Protein AF-A0A970HVJ9-F1 (afdb_monomer_lite)

pLDDT: mean 89.85, std 12.73, range [32.0, 98.81]

Radius of gyration: 28.17 Å; chains: 1; bounding box: 89×66×80 Å

Foldseek 3Di:
DDDDDPPPDLVVLLVVVVQLQDDPVSLVPDAADEFEEEEADPDPQQAFQQDPPDRDGLVVVLQVVLCVRRVRYGYDYYYDHLVVQVVQLVVLHHGQKYWDFAQSVLQCLLVPQFDFCVSVCVSVVDDCVVVVFFQPQLQCLQDAPRGRFWFALFWKKKWKKFFPVLCVVLVHDDADADPVPGQFALVNLLVQLLSSFDDPPPPPATQAASEEDDQQALLGQVQLLVLLVDDAAPDSQLLAGPCLDPSNLVSLVSLQCSCPVSVRYDAPPDDHDVLVNRYRMYIDMQLCVSCQAAADPVRAGSRNGAMETHGAHRYPVRAGEIATTNITMGGRPSDPCNSVSVSSRCSSLDDVVQVSCLQRRSGHHSGLVCRVVSQVNRCVSRVVPYRYSPCSVSCNSVRHHYRDAGNNSVLVRLLVSVLSCCCRNVVHNNNVSVVVSSVLSSQLSVCVVPPWDWDWDAAPNDIKTKTWAQFSHDWDWDDDPQKIKTKWAFQALFFQFGGWIWIWDKDFAWKKKKWKWQFAFPQDQAWKKFKKKWQDDHRQTWIWTWIQGQQQAIWIWTDQHRRRGIDTQFGDRPDHGRQIKMWMWTDDQQWIWTWIDSVVPDIDTGDIDGHHHPRIIIITMITYSSRRSDITMIMMGDIDMGDD

Sequence (644 aa):
MRRHRRVFAFSLVVAAVLLLCGPVSAQSDLEPITLEVVLAGGRDPNINVIQDYGDISWTKILAEEFQKQYPHINVEFRTGSMDQIIVMIASGMGPDIINGYGHKFHSVGRQGGFLDLNPFFEAEGVDFMAEQTYWPRQWEAFQYEGRQYAMPQYLGTVALGYNVDMFDEAGLPYPEPRLSSNTMDWEEFEALAKRLTRDVNGDGMPDIWGFSKSMTRTDRIHYWLAAAGSDFFGNEAKTVSTLNNPAAIAGLEYLQRLRWESQVIAPPGVPSGFLEGQAAIAEIGSWGLVNYLGLKSDGSPKVTFEWNLFPMPVGPAGVRATLATNDGYAINRNTKHPEEAYLLLRFLTGREANEIKAKYLGLQPAHRDAVPEYIGLMQEVNRDVYDLDLFVYAEAGAYAHPEVIYADPILGESILKELYIKVLDENQPVAPTLEDAIARLNRGLAAVDRGPVVRSVQWLGAEWTAREFDTVMPGEVRVEGDKLVLVAAGTDIESYKDSFGYVYQKVSGDFTATVRLHSAPPTHNWSKSGLMIRADETELAANVAVLGTHNRGLVVQQRLAAGSATEQPARISSWQNGDPVYMRIIRRGNEVTAQISEDGKAWQTLARIILELPETVLIGLASTSHAAGTLGEAVFSDWELVAE

Structure (mmCIF, N/CA/C/O backbone):
data_AF-A0A970HVJ9-F1
#
_entry.id   AF-A0A970HVJ9-F1
#
loop_
_atom_site.group_PDB
_atom_site.id
_atom_site.type_symbol
_atom_site.label_atom_id
_atom_site.label_alt_id
_atom_site.label_comp_id
_atom_site.label_asym_id
_atom_site.label_entity_id
_atom_site.label_seq_id
_atom_site.pdbx_PDB_ins_code
_atom_site.Cartn_x
_atom_site.Cartn_y
_atom_site.Cartn_z
_atom_site.occupancy
_atom_site.B_iso_or_equiv
_atom_site.auth_seq_id
_atom_site.auth_comp_id
_atom_site.auth_asym_id
_atom_site.auth_atom_id
_atom_site.pdbx_PDB_model_num
ATOM 1 N N . MET A 1 1 ? -56.162 16.442 -3.967 1.00 36.69 1 MET A N 1
ATOM 2 C CA . MET A 1 1 ? -55.370 15.971 -2.807 1.00 36.69 1 MET A CA 1
ATOM 3 C C . MET A 1 1 ? -53.909 15.881 -3.227 1.00 36.69 1 MET A C 1
ATOM 5 O O . MET A 1 1 ? -53.638 15.508 -4.359 1.00 36.69 1 MET A O 1
ATOM 9 N N . ARG A 1 2 ? -53.013 16.411 -2.390 1.00 32.19 2 ARG A N 1
ATOM 10 C CA . ARG A 1 2 ? -51.714 17.007 -2.750 1.00 32.19 2 ARG A CA 1
ATOM 11 C C . ARG A 1 2 ? -50.639 15.988 -3.171 1.00 32.19 2 ARG A C 1
ATOM 13 O O . ARG A 1 2 ? -50.251 15.144 -2.376 1.00 32.19 2 ARG A O 1
ATOM 20 N N . ARG A 1 3 ? -50.084 16.176 -4.378 1.00 34.75 3 ARG A N 1
ATOM 21 C CA . ARG A 1 3 ? -48.706 15.801 -4.747 1.00 34.75 3 ARG A CA 1
ATOM 22 C C . ARG A 1 3 ? -47.757 16.815 -4.097 1.00 34.75 3 ARG A C 1
ATOM 24 O O . ARG A 1 3 ? -47.798 17.986 -4.471 1.00 34.75 3 ARG A O 1
ATOM 31 N N . HIS A 1 4 ? -46.915 16.394 -3.157 1.00 32.00 4 HIS A N 1
ATOM 32 C CA . HIS A 1 4 ? -45.798 17.217 -2.689 1.00 32.00 4 HIS A CA 1
ATOM 33 C C . HIS A 1 4 ? -44.533 16.883 -3.487 1.00 32.00 4 HIS A C 1
ATOM 35 O O . HIS A 1 4 ? -44.024 15.768 -3.452 1.00 32.00 4 HIS A O 1
ATOM 41 N N . ARG A 1 5 ? -44.079 17.890 -4.239 1.00 34.06 5 ARG A N 1
ATOM 42 C CA . ARG A 1 5 ? -42.801 17.981 -4.948 1.00 34.06 5 ARG A CA 1
ATOM 43 C C . ARG A 1 5 ? -41.635 17.899 -3.953 1.00 34.06 5 ARG A C 1
ATOM 45 O O . ARG A 1 5 ? -41.541 18.752 -3.076 1.00 34.06 5 ARG A O 1
ATOM 52 N N . ARG A 1 6 ? -40.718 16.948 -4.146 1.00 32.53 6 ARG A N 1
ATOM 53 C CA . ARG A 1 6 ? -39.315 17.063 -3.714 1.00 32.53 6 ARG A CA 1
ATOM 54 C C . ARG A 1 6 ? -38.544 17.720 -4.865 1.00 32.53 6 ARG A C 1
ATOM 56 O O . ARG A 1 6 ? -38.205 17.038 -5.819 1.00 32.53 6 ARG A O 1
ATOM 63 N N . VAL A 1 7 ? -38.390 19.047 -4.836 1.00 33.91 7 VAL A N 1
ATOM 64 C CA . VAL A 1 7 ? -37.606 19.825 -5.833 1.00 33.91 7 VAL A CA 1
ATOM 65 C C . VAL A 1 7 ? -36.647 20.829 -5.160 1.00 33.91 7 VAL A C 1
ATOM 67 O O . VAL A 1 7 ? -35.863 21.484 -5.826 1.00 33.91 7 VAL A O 1
ATOM 70 N N . PHE A 1 8 ? -36.615 20.934 -3.832 1.00 32.50 8 PHE A N 1
ATOM 71 C CA . PHE A 1 8 ? -35.757 21.906 -3.144 1.00 32.50 8 PHE A CA 1
ATOM 72 C C . PHE A 1 8 ? -34.504 21.234 -2.566 1.00 32.50 8 PHE A C 1
ATOM 74 O O . PHE A 1 8 ? -34.511 20.838 -1.409 1.00 32.50 8 PHE A O 1
ATOM 81 N N . ALA A 1 9 ? -33.476 21.061 -3.403 1.00 35.03 9 ALA A N 1
ATOM 82 C CA . ALA A 1 9 ? -32.060 20.924 -3.006 1.00 35.03 9 ALA A CA 1
ATOM 83 C C . ALA A 1 9 ? -31.130 21.007 -4.237 1.00 35.03 9 ALA A C 1
ATOM 85 O O . ALA A 1 9 ? -30.096 21.655 -4.185 1.00 35.03 9 ALA A O 1
ATOM 86 N N . PHE A 1 10 ? -31.541 20.440 -5.379 1.00 36.91 10 PHE A N 1
ATOM 87 C CA . PHE A 1 10 ? -30.692 20.329 -6.577 1.00 36.91 10 PHE A CA 1
ATOM 88 C C . PHE A 1 10 ? -30.514 21.630 -7.384 1.00 36.91 10 PHE A C 1
ATOM 90 O O . PHE A 1 10 ? -29.512 21.794 -8.067 1.00 36.91 10 PHE A O 1
ATOM 97 N N . SER A 1 11 ? -31.448 22.586 -7.306 1.00 33.97 11 SER A N 1
ATOM 98 C CA . SER A 1 11 ? -31.341 23.852 -8.058 1.00 33.97 11 SER A CA 1
ATOM 99 C C . SER A 1 11 ? -30.346 24.862 -7.464 1.00 33.97 11 SER A C 1
ATOM 101 O O . SER A 1 11 ? -30.037 25.842 -8.132 1.00 33.97 11 SER A O 1
ATOM 103 N N . LEU A 1 12 ? -29.864 24.648 -6.233 1.00 40.19 12 LEU A N 1
ATOM 104 C CA . LEU A 1 12 ? -28.903 25.542 -5.568 1.00 40.19 12 LEU A CA 1
ATOM 105 C C . LEU A 1 12 ? -27.454 25.264 -5.999 1.00 40.19 12 LEU A C 1
ATOM 107 O O . LEU A 1 12 ? -26.739 26.217 -6.283 1.00 40.19 12 LEU A O 1
ATOM 111 N N . VAL A 1 13 ? -27.075 23.991 -6.165 1.00 45.88 13 VAL A N 1
ATOM 112 C CA . VAL A 1 13 ? -25.715 23.584 -6.581 1.00 45.88 13 VAL A CA 1
ATOM 113 C C . VAL A 1 13 ? -25.371 24.126 -7.976 1.00 45.88 13 VAL A C 1
ATOM 115 O O . VAL A 1 13 ? -24.318 24.719 -8.180 1.00 45.88 13 VAL A O 1
ATOM 118 N N . VAL A 1 14 ? -26.300 24.022 -8.935 1.00 45.50 14 VAL A N 1
ATOM 119 C CA . VAL A 1 14 ? -26.095 24.533 -10.307 1.00 45.50 14 VAL A CA 1
ATOM 120 C C . VAL A 1 14 ? -25.988 26.065 -10.338 1.00 45.50 14 VAL A C 1
ATOM 122 O O . VAL A 1 14 ? -25.218 26.615 -11.119 1.00 45.50 14 VAL A O 1
ATOM 125 N N . ALA A 1 15 ? -26.736 26.776 -9.487 1.00 44.22 15 ALA A N 1
ATOM 126 C CA . ALA A 1 15 ? -26.702 28.239 -9.447 1.00 44.22 15 ALA A CA 1
ATOM 127 C C . ALA A 1 15 ? -25.418 28.789 -8.798 1.00 44.22 15 ALA A C 1
ATOM 129 O O . ALA A 1 15 ? -24.936 29.834 -9.228 1.00 44.22 15 ALA A O 1
ATOM 130 N N . ALA A 1 16 ? -24.859 28.092 -7.804 1.00 49.81 16 ALA A N 1
ATOM 131 C CA . ALA A 1 16 ? -23.635 28.500 -7.120 1.00 49.81 16 ALA A CA 1
ATOM 132 C C . ALA A 1 16 ? -22.373 28.240 -7.963 1.00 49.81 16 ALA A C 1
ATOM 134 O O . ALA A 1 16 ? -21.560 29.149 -8.123 1.00 49.81 16 ALA A O 1
ATOM 135 N N . VAL A 1 17 ? -22.275 27.085 -8.639 1.00 49.06 17 VAL A N 1
ATOM 136 C CA . VAL A 1 17 ? -21.176 26.810 -9.590 1.00 49.06 17 VAL A CA 1
ATOM 137 C C . VAL A 1 17 ? -21.185 27.812 -10.756 1.00 49.06 17 VAL A C 1
ATOM 139 O O . VAL A 1 17 ? -20.140 28.331 -11.138 1.00 49.06 17 VAL A O 1
ATOM 142 N N . LEU A 1 18 ? -22.363 28.184 -11.274 1.00 48.41 18 LEU A N 1
ATOM 143 C CA . LEU A 1 18 ? -22.475 29.201 -12.331 1.00 48.41 18 LEU A CA 1
ATOM 144 C C . LEU A 1 18 ? -22.122 30.626 -11.859 1.00 48.41 18 LEU A C 1
ATOM 146 O O . LEU A 1 18 ? -21.634 31.418 -12.665 1.00 48.41 18 LEU A O 1
ATOM 150 N N . LEU A 1 19 ? -22.346 30.965 -10.582 1.00 49.59 19 LEU A N 1
ATOM 151 C CA . LEU A 1 19 ? -21.908 32.239 -9.986 1.00 49.59 19 LEU A CA 1
ATOM 152 C C . LEU A 1 19 ? -20.383 32.276 -9.798 1.00 49.59 19 LEU A C 1
ATOM 154 O O . LEU A 1 19 ? -19.760 33.299 -10.086 1.00 49.59 19 LEU A O 1
ATOM 158 N N . LEU A 1 20 ? -19.785 31.153 -9.393 1.00 52.38 20 LEU A N 1
ATOM 159 C CA . LEU A 1 20 ? -18.337 30.984 -9.223 1.00 52.38 20 LEU A CA 1
ATOM 160 C C . LEU A 1 20 ? -17.569 30.899 -10.551 1.00 52.38 20 LEU A C 1
ATOM 162 O O . LEU A 1 20 ? -16.363 31.095 -10.554 1.00 52.38 20 LEU A O 1
ATOM 166 N N . CYS A 1 21 ? -18.244 30.667 -11.681 1.00 56.09 21 CYS A N 1
ATOM 167 C CA . CYS A 1 21 ? -17.663 30.760 -13.028 1.00 56.09 21 CYS A CA 1
ATOM 168 C C . CYS A 1 21 ? -17.939 32.112 -13.727 1.00 56.09 21 CYS A C 1
ATOM 170 O O . CYS A 1 21 ? -17.696 32.251 -14.928 1.00 56.09 21 CYS A O 1
ATOM 172 N N . GLY A 1 22 ? -18.465 33.115 -13.009 1.00 57.12 22 GLY A N 1
ATOM 173 C CA . GLY A 1 22 ? -18.697 34.464 -13.539 1.00 57.12 22 GLY A CA 1
ATOM 174 C C . GLY A 1 22 ? -17.398 35.206 -13.907 1.00 57.12 22 GLY A C 1
ATOM 175 O O . GLY A 1 22 ? -16.313 34.767 -13.531 1.00 57.12 22 GLY A O 1
ATOM 176 N N . PRO A 1 23 ? -17.465 36.342 -14.632 1.00 57.97 23 PRO A N 1
ATOM 177 C CA . PRO A 1 23 ? -16.275 37.119 -14.990 1.00 57.97 23 PRO A CA 1
ATOM 178 C C . PRO A 1 23 ? -15.461 37.492 -13.742 1.00 57.97 23 PRO A C 1
ATOM 180 O O . PRO A 1 23 ? -16.040 37.857 -12.723 1.00 57.97 23 PRO A O 1
ATOM 183 N N . VAL A 1 24 ? -14.127 37.449 -13.841 1.00 55.03 24 VAL A N 1
ATOM 184 C CA . VAL A 1 24 ? -13.163 37.659 -12.734 1.00 55.03 24 VAL A CA 1
ATOM 185 C C . VAL A 1 24 ? -13.488 38.885 -11.863 1.00 55.03 24 VAL A C 1
ATOM 187 O O . VAL A 1 24 ? -13.332 38.840 -10.647 1.00 55.03 24 VAL A O 1
ATOM 190 N N . SER A 1 25 ? -14.018 39.960 -12.459 1.00 54.06 25 SER A N 1
ATOM 191 C CA . SER A 1 25 ? -14.421 41.182 -11.747 1.00 54.06 25 SER A CA 1
ATOM 192 C C . SER A 1 25 ? -15.620 41.023 -10.804 1.00 54.06 25 SER A C 1
ATOM 194 O O . SER A 1 25 ? -15.815 41.870 -9.947 1.00 54.06 25 SER A O 1
ATOM 196 N N . ALA A 1 26 ? -16.465 40.006 -10.993 1.00 56.03 26 ALA A N 1
ATOM 197 C CA . ALA A 1 26 ? -17.601 39.700 -10.119 1.00 56.03 26 ALA A CA 1
ATOM 198 C C . ALA A 1 26 ? -17.217 38.725 -8.992 1.00 56.03 26 ALA A C 1
ATOM 200 O O . ALA A 1 26 ? -17.873 38.696 -7.957 1.00 56.03 26 ALA A O 1
ATOM 201 N N . GLN A 1 27 ? -16.148 37.944 -9.179 1.00 54.34 27 GLN A N 1
ATOM 202 C CA . GLN A 1 27 ? -15.630 37.025 -8.164 1.00 54.34 27 GLN A CA 1
ATOM 203 C C . GLN A 1 27 ? -14.741 37.722 -7.125 1.00 54.34 27 GLN A C 1
ATOM 205 O O . GLN A 1 27 ? -14.616 37.231 -6.009 1.00 54.34 27 GLN A O 1
ATOM 210 N N . SER A 1 28 ? -14.134 38.866 -7.464 1.00 57.19 28 SER A N 1
ATOM 211 C CA . SER A 1 28 ? -13.302 39.651 -6.538 1.00 57.19 28 SER A CA 1
ATOM 212 C C . SER A 1 28 ? -14.072 40.262 -5.360 1.00 57.19 28 SER A C 1
ATOM 214 O O . SER A 1 28 ? -13.443 40.743 -4.422 1.00 57.19 28 SER A O 1
ATOM 216 N N . ASP A 1 29 ? -15.406 40.245 -5.412 1.00 62.97 29 ASP A N 1
ATOM 217 C CA . ASP A 1 29 ? -16.293 40.758 -4.362 1.00 62.97 29 ASP A CA 1
ATOM 218 C C . ASP A 1 29 ? -16.747 39.664 -3.365 1.00 62.97 29 ASP A C 1
ATOM 220 O O . ASP A 1 29 ? -17.489 39.959 -2.427 1.00 62.97 29 ASP A O 1
ATOM 224 N N . LEU A 1 30 ? -16.328 38.403 -3.556 1.00 74.06 30 LEU A N 1
ATOM 225 C CA . LEU A 1 30 ? -16.611 37.290 -2.639 1.00 74.06 30 LEU A CA 1
ATOM 226 C C . LEU A 1 30 ? -15.683 37.325 -1.411 1.00 74.06 30 LEU A C 1
ATOM 228 O O . LEU A 1 30 ? -14.539 37.775 -1.498 1.00 74.06 30 LEU A O 1
ATOM 232 N N . GLU A 1 31 ? -16.163 36.839 -0.259 1.00 81.31 31 GLU A N 1
ATOM 233 C CA . GLU A 1 31 ? -15.325 36.723 0.942 1.00 81.31 31 GLU A CA 1
ATOM 234 C C . GLU A 1 31 ? -14.155 35.752 0.691 1.00 81.31 31 GLU A C 1
ATOM 236 O O . GLU A 1 31 ? -14.387 34.649 0.190 1.00 81.31 31 GLU A O 1
ATOM 241 N N . PRO A 1 32 ? -12.906 36.126 1.037 1.00 89.62 32 PRO A N 1
ATOM 242 C CA . PRO A 1 32 ? -11.765 35.241 0.862 1.00 89.62 32 PRO A CA 1
ATOM 243 C C . PRO A 1 32 ? -11.890 33.985 1.724 1.00 89.62 32 PRO A C 1
ATOM 245 O O . PRO A 1 32 ? -12.094 34.082 2.937 1.00 89.62 32 PRO A O 1
ATOM 248 N N . ILE A 1 33 ? -11.677 32.820 1.119 1.00 95.25 33 ILE A N 1
ATOM 249 C CA . ILE A 1 33 ? -11.570 31.540 1.827 1.00 95.25 33 ILE A CA 1
ATOM 250 C C . ILE A 1 33 ? -10.172 30.945 1.647 1.00 95.25 33 ILE A C 1
ATOM 252 O O . ILE A 1 33 ? -9.447 31.310 0.720 1.00 95.25 33 ILE A O 1
ATOM 256 N N . THR A 1 34 ? -9.796 30.009 2.515 1.00 97.06 34 THR A N 1
ATOM 257 C CA . THR A 1 34 ? -8.556 29.234 2.384 1.00 97.06 34 THR A CA 1
ATOM 258 C C . THR A 1 34 ? -8.893 27.755 2.452 1.00 97.06 34 THR A C 1
ATOM 260 O O . THR A 1 34 ? -9.462 27.311 3.444 1.00 97.06 34 THR A O 1
ATOM 263 N N . LEU A 1 35 ? -8.527 27.013 1.409 1.00 98.00 35 LEU A N 1
ATOM 264 C CA . LEU A 1 35 ? -8.636 25.561 1.351 1.00 98.00 35 LEU A CA 1
ATOM 265 C C . LEU A 1 35 ? -7.303 24.918 1.729 1.00 98.00 35 LEU A C 1
ATOM 267 O O . LEU A 1 35 ? -6.252 25.285 1.194 1.00 98.00 35 LEU A O 1
ATOM 271 N N . GLU A 1 36 ? -7.350 23.927 2.613 1.00 96.38 36 GLU A N 1
ATOM 272 C CA . GLU A 1 36 ? -6.181 23.137 2.999 1.00 96.38 36 GLU A CA 1
ATOM 273 C C . GLU A 1 36 ? -6.101 21.837 2.184 1.00 96.38 36 GLU A C 1
ATOM 275 O O . GLU A 1 36 ? -7.045 21.042 2.144 1.00 96.38 36 GLU A O 1
ATOM 280 N N . VAL A 1 37 ? -4.941 21.590 1.570 1.00 95.75 37 VAL A N 1
ATOM 281 C CA . VAL A 1 37 ? -4.612 20.347 0.864 1.00 95.75 37 VAL A CA 1
ATOM 282 C C . VAL A 1 37 ? -3.483 19.634 1.600 1.00 95.75 37 VAL A C 1
ATOM 284 O O . VAL A 1 37 ? -2.373 20.158 1.698 1.00 95.75 37 VAL A O 1
ATOM 287 N N . VAL A 1 38 ? -3.719 18.409 2.069 1.00 93.44 38 VAL A N 1
ATOM 288 C CA . VAL A 1 38 ? -2.669 17.600 2.711 1.00 93.44 38 VAL A CA 1
ATOM 289 C C . VAL A 1 38 ? -2.189 16.492 1.783 1.00 93.44 38 VAL A C 1
ATOM 291 O O . VAL A 1 38 ? -2.971 15.655 1.335 1.00 93.44 38 VAL A O 1
ATOM 294 N N . LEU A 1 39 ? -0.878 16.462 1.542 1.00 90.06 39 LEU A N 1
ATOM 295 C CA . LEU A 1 39 ? -0.171 15.402 0.831 1.00 90.06 39 LEU A CA 1
ATOM 296 C C . LEU A 1 39 ? 0.258 14.298 1.803 1.00 90.06 39 LEU A C 1
ATOM 298 O O . LEU A 1 39 ? 1.209 14.471 2.576 1.00 90.06 39 LEU A O 1
ATOM 302 N N . ALA A 1 40 ? -0.447 13.162 1.782 1.00 81.56 40 ALA A N 1
ATOM 303 C CA . ALA A 1 40 ? -0.091 12.012 2.603 1.00 81.56 40 ALA A CA 1
ATOM 304 C C . ALA A 1 40 ? 1.131 11.281 2.023 1.00 81.56 40 ALA A C 1
ATOM 306 O O . ALA A 1 40 ? 1.172 10.956 0.839 1.00 81.56 40 ALA A O 1
ATOM 307 N N . GLY A 1 41 ? 2.127 10.990 2.866 1.00 68.00 41 GLY A N 1
ATOM 308 C CA . GLY A 1 41 ? 3.318 10.214 2.471 1.00 68.00 41 GLY A CA 1
ATOM 309 C C . GLY A 1 41 ? 4.658 10.929 2.653 1.00 68.00 41 GLY A C 1
ATOM 310 O O . GLY A 1 41 ? 5.694 10.371 2.308 1.00 68.00 41 GLY A O 1
ATOM 311 N N . GLY A 1 42 ? 4.660 12.143 3.216 1.00 52.56 42 GLY A N 1
ATOM 312 C CA . GLY A 1 42 ? 5.879 12.809 3.691 1.00 52.56 42 GLY A CA 1
ATOM 313 C C . GLY A 1 42 ? 6.837 13.307 2.603 1.00 52.56 42 GLY A C 1
ATOM 314 O O . GLY A 1 42 ? 7.931 13.755 2.936 1.00 52.56 42 GLY A O 1
ATOM 315 N N . ARG A 1 43 ? 6.454 13.257 1.319 1.00 58.03 43 ARG A N 1
ATOM 316 C CA . ARG A 1 43 ? 7.214 13.916 0.249 1.00 58.03 43 ARG A CA 1
ATOM 317 C C . ARG A 1 43 ? 7.093 15.427 0.445 1.00 58.03 43 ARG A C 1
ATOM 319 O O . ARG A 1 43 ? 5.976 15.936 0.499 1.00 58.03 43 ARG A O 1
ATOM 326 N N . ASP A 1 44 ? 8.221 16.119 0.575 1.00 56.78 44 ASP A N 1
ATOM 327 C CA . ASP A 1 44 ? 8.223 17.573 0.738 1.00 56.78 44 ASP A CA 1
ATOM 328 C C . ASP A 1 44 ? 7.581 18.237 -0.504 1.00 56.78 44 ASP A C 1
ATOM 330 O O . ASP A 1 44 ? 8.073 18.043 -1.621 1.00 56.78 44 ASP A O 1
ATOM 334 N N . PRO A 1 45 ? 6.484 19.002 -0.345 1.00 58.59 45 PRO A N 1
ATOM 335 C CA . PRO A 1 45 ? 5.758 19.661 -1.428 1.00 58.59 45 PRO A CA 1
ATOM 336 C C . PRO A 1 45 ? 6.568 20.767 -2.101 1.00 58.59 45 PRO A C 1
ATOM 338 O O . PRO A 1 45 ? 6.119 21.305 -3.111 1.00 58.59 45 PRO A O 1
ATOM 341 N N . ASN A 1 46 ? 7.730 21.122 -1.551 1.00 56.09 46 ASN A N 1
ATOM 342 C CA . ASN A 1 46 ? 8.603 22.162 -2.078 1.00 56.09 46 ASN A CA 1
ATOM 343 C C . ASN A 1 46 ? 9.809 21.613 -2.847 1.00 56.09 46 ASN A C 1
ATOM 345 O O . ASN A 1 46 ? 10.574 22.402 -3.393 1.00 56.09 46 ASN A O 1
ATOM 349 N N . ILE A 1 47 ? 9.982 20.289 -2.925 1.00 61.19 47 ILE A N 1
ATOM 350 C CA . ILE A 1 47 ? 11.102 19.682 -3.652 1.00 61.19 47 ILE A CA 1
ATOM 351 C C . ILE A 1 47 ? 10.644 19.252 -5.048 1.00 61.19 47 ILE A C 1
ATOM 353 O O . ILE A 1 47 ? 9.793 18.372 -5.201 1.00 61.19 47 ILE A O 1
ATOM 357 N N . ASN A 1 48 ? 11.244 19.856 -6.076 1.00 68.38 48 ASN A N 1
ATOM 358 C CA . ASN A 1 48 ? 11.135 19.386 -7.458 1.00 68.38 48 ASN A CA 1
ATOM 359 C C . ASN A 1 48 ? 12.094 18.217 -7.703 1.00 68.38 48 ASN A C 1
ATOM 361 O O . ASN A 1 48 ? 13.167 18.154 -7.109 1.00 68.38 48 ASN A O 1
ATOM 365 N N . VAL A 1 49 ? 11.718 17.302 -8.599 1.00 72.00 49 VAL A N 1
ATOM 366 C CA . VAL A 1 49 ? 12.472 16.057 -8.839 1.00 72.00 49 VAL A CA 1
ATOM 367 C C . VAL A 1 49 ? 13.227 16.072 -10.172 1.00 72.00 49 VAL A C 1
ATOM 369 O O . VAL A 1 49 ? 14.272 15.437 -10.289 1.00 72.00 49 VAL A O 1
ATOM 372 N N . ILE A 1 50 ? 12.728 16.793 -11.184 1.00 66.56 50 ILE A N 1
ATOM 373 C CA . ILE A 1 50 ? 13.305 16.749 -12.541 1.00 66.56 50 ILE A CA 1
ATOM 374 C C . ILE A 1 50 ? 14.402 17.790 -12.773 1.00 66.56 50 ILE A C 1
ATOM 376 O O . ILE A 1 50 ? 15.343 17.509 -13.511 1.00 66.56 50 ILE A O 1
ATOM 380 N N . GLN A 1 51 ? 14.311 18.980 -12.174 1.00 59.97 51 GLN A N 1
ATOM 381 C CA . GLN A 1 51 ? 15.313 20.035 -12.366 1.00 59.97 51 GLN A CA 1
ATOM 382 C C . GLN A 1 51 ? 15.555 20.804 -11.072 1.00 59.97 51 GLN A C 1
ATOM 384 O O . GLN A 1 51 ? 14.654 20.946 -10.240 1.00 59.97 51 GLN A O 1
ATOM 389 N N . ASP A 1 52 ? 16.764 21.353 -10.955 1.00 55.47 52 ASP A N 1
ATOM 390 C CA . ASP A 1 52 ? 17.127 22.327 -9.930 1.00 55.47 52 ASP A CA 1
ATOM 391 C C . ASP A 1 52 ? 16.503 23.686 -10.293 1.00 55.47 52 ASP A C 1
ATOM 393 O O . ASP A 1 52 ? 17.157 24.618 -10.757 1.00 55.47 52 ASP A O 1
ATOM 397 N N . TYR A 1 53 ? 15.176 23.770 -10.173 1.00 56.28 53 TYR A N 1
ATOM 398 C CA . TYR A 1 53 ? 14.406 24.993 -10.416 1.00 56.28 53 TYR A CA 1
ATOM 399 C C . TYR A 1 53 ? 14.587 26.040 -9.293 1.00 56.28 53 TYR A C 1
ATOM 401 O O . TYR A 1 53 ? 13.799 26.985 -9.205 1.00 56.28 53 TYR A O 1
ATOM 409 N N . GLY A 1 54 ? 15.596 25.891 -8.426 1.00 61.16 54 GLY A N 1
ATOM 410 C CA . GLY A 1 54 ? 15.787 26.725 -7.240 1.00 61.16 54 GLY A CA 1
ATOM 411 C C . GLY A 1 54 ? 14.584 26.663 -6.291 1.00 61.16 54 GLY A C 1
ATOM 412 O O . GLY A 1 54 ? 13.943 25.624 -6.159 1.00 61.16 54 GLY A O 1
ATOM 413 N N . ASP A 1 55 ? 14.234 27.796 -5.676 1.00 63.69 55 ASP A N 1
ATOM 414 C CA . ASP A 1 55 ? 13.151 27.919 -4.678 1.00 63.69 55 ASP A CA 1
ATOM 415 C C . ASP A 1 55 ? 11.715 27.827 -5.260 1.00 63.69 55 ASP A C 1
ATOM 417 O O . ASP A 1 55 ? 10.732 28.139 -4.578 1.00 63.69 55 ASP A O 1
ATOM 421 N N . ILE A 1 56 ? 11.548 27.464 -6.539 1.00 69.19 56 ILE A N 1
ATOM 422 C CA . ILE A 1 56 ? 10.230 27.388 -7.186 1.00 69.19 56 ILE A CA 1
ATOM 423 C C . ILE A 1 56 ? 9.502 26.122 -6.722 1.00 69.19 56 ILE A C 1
ATOM 425 O O . ILE A 1 56 ? 9.829 25.023 -7.146 1.00 69.19 56 ILE A O 1
ATOM 429 N N . SER A 1 57 ? 8.466 26.268 -5.902 1.00 83.38 57 SER A N 1
ATOM 430 C CA . SER A 1 57 ? 7.643 25.144 -5.436 1.00 83.38 57 SER A CA 1
ATOM 431 C C . SER A 1 57 ? 6.524 24.799 -6.431 1.00 83.38 57 SER A C 1
ATOM 433 O O . SER A 1 57 ? 5.721 25.663 -6.791 1.00 83.38 57 SER A O 1
ATOM 435 N N . TRP A 1 58 ? 6.425 23.534 -6.862 1.00 86.06 58 TRP A N 1
ATOM 436 C CA . TRP A 1 58 ? 5.348 23.074 -7.756 1.00 86.06 58 TRP A CA 1
ATOM 437 C C . TRP A 1 58 ? 3.955 23.245 -7.135 1.00 86.06 58 TRP A C 1
ATOM 439 O O . TRP A 1 58 ? 3.004 23.563 -7.847 1.00 86.06 58 TRP A O 1
ATOM 449 N N . THR A 1 59 ? 3.822 23.095 -5.812 1.00 89.56 59 THR A N 1
ATOM 450 C CA . THR A 1 59 ? 2.552 23.354 -5.111 1.00 89.56 59 THR A CA 1
ATOM 451 C C . THR A 1 59 ? 2.177 24.831 -5.126 1.00 89.56 59 THR A C 1
ATOM 453 O O . THR A 1 59 ? 1.006 25.161 -5.300 1.00 89.56 59 THR A O 1
ATOM 456 N N . LYS A 1 60 ? 3.167 25.728 -5.031 1.00 89.62 60 LYS A N 1
ATOM 457 C CA . LYS A 1 60 ? 2.948 27.169 -5.185 1.00 89.62 60 LYS A CA 1
ATOM 458 C C . LYS A 1 60 ? 2.478 27.514 -6.599 1.00 89.62 60 LYS A C 1
ATOM 460 O O . LYS A 1 60 ? 1.523 28.266 -6.731 1.00 89.62 60 LYS A O 1
ATOM 465 N N . ILE A 1 61 ? 3.081 26.917 -7.631 1.00 91.94 61 ILE A N 1
ATOM 466 C CA . ILE A 1 61 ? 2.628 27.099 -9.021 1.00 91.94 61 ILE A CA 1
ATOM 467 C C . ILE A 1 61 ? 1.170 26.649 -9.167 1.00 91.94 61 ILE A C 1
ATOM 469 O O . ILE A 1 61 ? 0.358 27.390 -9.708 1.00 91.94 61 ILE A O 1
ATOM 473 N N . LEU A 1 62 ? 0.810 25.468 -8.649 1.00 93.88 62 LEU A N 1
ATOM 474 C CA . LEU A 1 62 ? -0.577 24.993 -8.691 1.00 93.88 62 LEU A CA 1
ATOM 475 C C . LEU A 1 62 ? -1.545 25.960 -7.998 1.00 93.88 62 LEU A C 1
ATOM 477 O O . LEU A 1 62 ? -2.603 26.251 -8.550 1.00 93.88 62 LEU A O 1
ATOM 481 N N . ALA A 1 63 ? -1.189 26.466 -6.814 1.00 94.50 63 ALA A N 1
ATOM 482 C CA . ALA A 1 63 ? -2.008 27.442 -6.099 1.00 94.50 63 ALA A CA 1
ATOM 483 C C . ALA A 1 63 ? -2.177 28.744 -6.901 1.00 94.50 63 ALA A C 1
ATOM 485 O O . ALA A 1 63 ? -3.292 29.247 -7.016 1.00 94.50 63 ALA A O 1
ATOM 486 N N . GLU A 1 64 ? -1.096 29.266 -7.487 1.00 94.25 64 GLU A N 1
ATOM 487 C CA . GLU A 1 64 ? -1.112 30.500 -8.281 1.00 94.25 64 GLU A CA 1
ATOM 488 C C . GLU A 1 64 ? -1.933 30.350 -9.571 1.00 94.25 64 GLU A C 1
ATOM 490 O O . GLU A 1 64 ? -2.734 31.230 -9.886 1.00 94.25 64 GLU A O 1
ATOM 495 N N . GLU A 1 65 ? -1.781 29.246 -10.310 1.00 95.44 65 GLU A N 1
ATOM 496 C CA . GLU A 1 65 ? -2.571 28.988 -11.523 1.00 95.44 65 GLU A CA 1
ATOM 497 C C . GLU A 1 65 ? -4.063 28.810 -11.205 1.00 95.44 65 GLU A C 1
ATOM 499 O O . GLU A 1 65 ? -4.918 29.360 -11.902 1.00 95.44 65 GLU A O 1
ATOM 504 N N . PHE A 1 66 ? -4.393 28.133 -10.101 1.00 96.00 66 PHE A N 1
ATOM 505 C CA . PHE A 1 66 ? -5.773 28.027 -9.632 1.00 96.00 66 PHE A CA 1
ATOM 506 C C . PHE A 1 66 ? -6.361 29.394 -9.244 1.00 96.00 66 PHE A C 1
ATOM 508 O O . PHE A 1 66 ? -7.469 29.741 -9.658 1.00 96.00 66 PHE A O 1
ATOM 515 N N . GLN A 1 67 ? -5.603 30.213 -8.510 1.00 93.94 67 GLN A N 1
ATOM 516 C CA . GLN A 1 67 ? -6.031 31.546 -8.072 1.00 93.94 67 GLN A CA 1
ATOM 517 C C . GLN A 1 67 ? -6.291 32.520 -9.222 1.00 93.94 67 GLN A C 1
ATOM 519 O O . GLN A 1 67 ? -7.112 33.425 -9.079 1.00 93.94 67 GLN A O 1
ATOM 524 N N . LYS A 1 68 ? -5.644 32.347 -10.382 1.00 93.81 68 LYS A N 1
ATOM 525 C CA . LYS A 1 68 ? -5.972 33.143 -11.578 1.00 93.81 68 LYS A CA 1
ATOM 526 C C . LYS A 1 68 ? -7.413 32.921 -12.034 1.00 93.81 68 LYS A C 1
ATOM 528 O O . LYS A 1 68 ? -8.024 33.848 -12.563 1.00 93.81 68 LYS A O 1
ATOM 533 N N . GLN A 1 69 ? -7.937 31.710 -11.843 1.00 92.00 69 GLN A N 1
ATOM 534 C CA . GLN A 1 69 ? -9.313 31.350 -12.186 1.00 92.00 69 GLN A CA 1
ATOM 535 C C . GLN A 1 69 ? -10.287 31.690 -11.052 1.00 92.00 69 GLN A C 1
ATOM 537 O O . GLN A 1 69 ? -11.402 32.120 -11.337 1.00 92.00 69 GLN A O 1
ATOM 542 N N . TYR A 1 70 ? -9.843 31.563 -9.795 1.00 93.50 70 TYR A N 1
ATOM 543 C CA . TYR A 1 70 ? -10.657 31.799 -8.598 1.00 93.50 70 TYR A CA 1
ATOM 544 C C . TYR A 1 70 ? -9.932 32.692 -7.570 1.00 93.50 70 TYR A C 1
ATOM 546 O O . TYR A 1 70 ? -9.427 32.196 -6.561 1.00 93.50 70 TYR A O 1
ATOM 554 N N . PRO A 1 71 ? -9.897 34.028 -7.764 1.00 92.81 71 PRO A N 1
ATOM 555 C CA . PRO A 1 71 ? -9.074 34.928 -6.941 1.00 92.81 71 PRO A CA 1
ATOM 556 C C . PRO A 1 71 ? -9.469 35.019 -5.462 1.00 92.81 71 PRO A C 1
ATOM 558 O O . PRO A 1 71 ? -8.695 35.511 -4.646 1.00 92.81 71 PRO A O 1
ATOM 561 N N . HIS A 1 72 ? -10.683 34.586 -5.119 1.00 91.94 72 HIS A N 1
ATOM 562 C CA . HIS A 1 72 ? -11.217 34.593 -3.756 1.00 91.94 72 HIS A CA 1
ATOM 563 C C . HIS A 1 72 ? -10.863 33.318 -2.968 1.00 91.94 72 HIS A C 1
ATOM 565 O O . HIS A 1 72 ? -11.122 33.256 -1.767 1.00 91.94 72 HIS A O 1
ATOM 571 N N . ILE A 1 73 ? -10.260 32.309 -3.610 1.00 96.19 73 ILE A N 1
ATOM 572 C CA . ILE A 1 73 ? -9.912 31.032 -2.980 1.00 96.19 73 ILE A CA 1
ATOM 573 C C . ILE A 1 73 ? -8.393 30.934 -2.827 1.00 96.19 73 ILE A C 1
ATOM 575 O O . ILE A 1 73 ? -7.652 30.824 -3.801 1.00 96.19 73 ILE A O 1
ATOM 579 N N . ASN A 1 74 ? -7.911 30.933 -1.588 1.00 96.81 74 ASN A N 1
ATOM 580 C CA . ASN A 1 74 ? -6.522 30.626 -1.265 1.00 96.81 74 ASN A CA 1
ATOM 581 C C . ASN A 1 74 ? -6.317 29.123 -1.098 1.00 96.81 74 ASN A C 1
ATOM 583 O O . ASN A 1 74 ? -7.213 28.424 -0.631 1.00 96.81 74 ASN A O 1
ATOM 587 N N . VAL A 1 75 ? -5.131 28.628 -1.455 1.00 96.94 75 VAL A N 1
ATOM 588 C CA . VAL A 1 75 ? -4.787 27.205 -1.341 1.00 96.94 75 VAL A CA 1
ATOM 589 C C . VAL A 1 75 ? -3.514 27.052 -0.521 1.00 96.94 75 VAL A C 1
ATOM 591 O O . VAL A 1 75 ? -2.465 27.579 -0.891 1.00 96.94 75 VAL A O 1
ATOM 594 N N . GLU A 1 76 ? -3.597 26.305 0.577 1.00 94.56 76 GLU A N 1
ATOM 595 C CA . GLU A 1 76 ? -2.450 25.941 1.407 1.00 94.56 76 GLU A CA 1
ATOM 596 C C . GLU A 1 76 ? -2.144 24.450 1.271 1.00 94.56 76 GLU A C 1
ATOM 598 O O . GLU A 1 76 ? -2.965 23.602 1.615 1.00 94.56 76 GLU A O 1
ATOM 603 N N . PHE A 1 77 ? -0.934 24.121 0.817 1.00 92.50 77 PHE A N 1
ATOM 604 C CA . PHE A 1 77 ? -0.448 22.743 0.786 1.00 92.50 77 PHE A CA 1
ATOM 605 C C . PHE A 1 77 ? 0.355 22.417 2.042 1.00 92.50 77 PHE A C 1
ATOM 607 O O . PHE A 1 77 ? 1.234 23.178 2.450 1.00 92.50 77 PHE A O 1
ATOM 614 N N . ARG A 1 78 ? 0.096 21.246 2.624 1.00 89.69 78 ARG A N 1
ATOM 615 C CA . ARG A 1 78 ? 0.835 20.707 3.771 1.00 89.69 78 ARG A CA 1
ATOM 616 C C . ARG A 1 78 ? 1.157 19.236 3.570 1.00 89.69 78 ARG A C 1
ATOM 618 O O . ARG A 1 78 ? 0.562 18.559 2.735 1.00 89.69 78 ARG A O 1
ATOM 625 N N . THR A 1 79 ? 2.094 18.725 4.355 1.00 87.44 79 THR A N 1
ATOM 626 C CA . THR A 1 79 ? 2.351 17.286 4.466 1.00 87.44 79 THR A CA 1
ATOM 627 C C . THR A 1 79 ? 1.790 16.754 5.765 1.00 87.44 79 THR A C 1
ATOM 629 O O . THR A 1 79 ? 1.740 17.451 6.777 1.00 87.44 79 THR A O 1
ATOM 632 N N . GLY A 1 80 ? 1.376 15.495 5.741 1.00 84.69 80 GLY A N 1
ATOM 633 C CA . GLY A 1 80 ? 0.886 14.808 6.926 1.00 84.69 80 GLY A CA 1
ATOM 634 C C . GLY A 1 80 ? 0.967 13.300 6.761 1.00 84.69 80 GLY A C 1
ATOM 635 O O . GLY A 1 80 ? 1.216 12.784 5.667 1.00 84.69 80 GLY A O 1
ATOM 636 N N . SER A 1 81 ? 0.769 12.574 7.858 1.00 87.19 81 SER A N 1
ATOM 637 C CA . SER A 1 81 ? 0.571 11.129 7.781 1.00 87.19 81 SER A CA 1
ATOM 638 C C . SER A 1 81 ? -0.909 10.806 7.580 1.00 87.19 81 SER A C 1
ATOM 640 O O . SER A 1 81 ? -1.791 11.497 8.091 1.00 87.19 81 SER A O 1
ATOM 642 N N . MET A 1 82 ? -1.195 9.712 6.872 1.00 86.94 82 MET A N 1
ATOM 643 C CA . MET A 1 82 ? -2.575 9.245 6.720 1.00 86.94 82 MET A CA 1
ATOM 644 C C . MET A 1 82 ? -3.214 8.906 8.079 1.00 86.94 82 MET A C 1
ATOM 646 O O . MET A 1 82 ? -4.408 9.113 8.259 1.00 86.94 82 MET A O 1
ATOM 650 N N . ASP A 1 83 ? -2.424 8.449 9.057 1.00 83.38 83 ASP A N 1
ATOM 651 C CA . ASP A 1 83 ? -2.913 8.133 10.406 1.00 83.38 83 ASP A CA 1
ATOM 652 C C . ASP A 1 83 ? -3.419 9.380 11.146 1.00 83.38 83 ASP A C 1
ATOM 654 O O . ASP A 1 83 ? -4.481 9.342 11.764 1.00 83.38 83 ASP A O 1
ATOM 658 N N . GLN A 1 84 ? -2.714 10.510 11.026 1.00 83.25 84 GLN A N 1
ATOM 659 C CA . GLN A 1 84 ? -3.175 11.791 11.574 1.00 83.25 84 GLN A CA 1
ATOM 660 C C . GLN A 1 84 ? -4.466 12.254 10.891 1.00 83.25 84 GLN A C 1
ATOM 662 O O . GLN A 1 84 ? -5.404 12.689 11.557 1.00 83.25 84 GLN A O 1
ATOM 667 N N . ILE A 1 85 ? -4.532 12.125 9.564 1.00 86.88 85 ILE A N 1
ATOM 668 C CA . ILE A 1 85 ? -5.707 12.504 8.770 1.00 86.88 85 ILE A CA 1
ATOM 669 C C . ILE A 1 85 ? -6.935 11.680 9.175 1.00 86.88 85 ILE A C 1
ATOM 671 O O . ILE A 1 85 ? -8.009 12.250 9.352 1.00 86.88 85 ILE A O 1
ATOM 675 N N . ILE A 1 86 ? -6.780 10.368 9.386 1.00 83.38 86 ILE A N 1
ATOM 676 C CA . ILE A 1 86 ? -7.854 9.480 9.859 1.00 83.38 86 ILE A CA 1
ATOM 677 C C . ILE A 1 86 ? -8.443 9.985 11.184 1.00 83.38 86 ILE A C 1
ATOM 679 O O . ILE A 1 86 ? -9.663 10.107 11.305 1.00 83.38 86 ILE A O 1
ATOM 683 N N . VAL A 1 87 ? -7.591 10.332 12.155 1.00 78.12 87 VAL A N 1
ATOM 684 C CA . VAL A 1 87 ? -8.024 10.852 13.467 1.00 78.12 87 VAL A CA 1
ATOM 685 C C . VAL A 1 87 ? -8.753 12.194 13.327 1.00 78.12 87 VAL A C 1
ATOM 687 O O . VAL A 1 87 ? -9.787 12.419 13.964 1.00 78.12 87 VAL A O 1
ATOM 690 N N . MET A 1 88 ? -8.255 13.088 12.469 1.00 82.19 88 MET A N 1
ATOM 691 C CA . MET A 1 88 ? -8.909 14.376 12.219 1.00 82.19 88 MET A CA 1
ATOM 692 C C . MET A 1 88 ? -10.295 14.199 11.586 1.00 82.19 88 MET A C 1
ATOM 694 O O . MET A 1 88 ? -11.261 14.781 12.075 1.00 82.19 88 MET A O 1
ATOM 698 N N . ILE A 1 89 ? -10.427 13.349 10.564 1.00 84.19 89 ILE A N 1
ATOM 699 C CA . ILE A 1 89 ? -11.719 13.086 9.910 1.00 84.19 89 ILE A CA 1
ATOM 700 C C . ILE A 1 89 ? -12.720 12.477 10.903 1.00 84.19 89 ILE A C 1
ATOM 702 O O . ILE A 1 89 ? -13.873 12.910 10.951 1.00 84.19 89 ILE A O 1
ATOM 706 N N . ALA A 1 90 ? -12.288 11.524 11.737 1.00 76.31 90 ALA A N 1
ATOM 707 C CA . ALA A 1 90 ? -13.143 10.891 12.745 1.00 76.31 90 ALA A CA 1
ATOM 708 C C . ALA A 1 90 ? -13.672 11.882 13.801 1.00 76.31 90 ALA A C 1
ATOM 710 O O . ALA A 1 90 ? -14.781 11.718 14.305 1.00 76.31 90 ALA A O 1
ATOM 711 N N . SER A 1 91 ? -12.910 12.937 14.103 1.00 75.25 91 SER A N 1
ATOM 712 C CA . SER A 1 91 ? -13.301 14.004 15.037 1.00 75.25 91 SER A CA 1
ATOM 713 C C . SER A 1 91 ? -14.085 15.153 14.384 1.00 75.25 91 SER A C 1
ATOM 715 O O . SER A 1 91 ? -14.376 16.152 15.041 1.00 75.25 91 SER A O 1
ATOM 717 N N . GLY A 1 92 ? -14.464 15.030 13.107 1.00 79.50 92 GLY A N 1
ATOM 718 C CA . GLY A 1 92 ? -15.192 16.078 12.384 1.00 79.50 92 GLY A CA 1
ATOM 719 C C . GLY A 1 92 ? -14.314 17.241 11.907 1.00 79.50 92 GLY A C 1
ATOM 720 O O . GLY A 1 92 ? -14.848 18.282 11.522 1.00 79.50 92 GLY A O 1
ATOM 721 N N . MET A 1 93 ? -12.988 17.078 11.948 1.00 83.94 93 MET A N 1
ATOM 722 C CA . MET A 1 93 ? -11.973 18.051 11.534 1.00 83.94 93 MET A CA 1
ATOM 723 C C . MET A 1 93 ? -11.215 17.555 10.284 1.00 83.94 93 MET A C 1
ATOM 725 O O . MET A 1 93 ? -11.628 16.603 9.613 1.00 83.94 93 MET A O 1
ATOM 729 N N . GLY A 1 94 ? -10.089 18.197 9.970 1.00 87.56 94 GLY A N 1
ATOM 730 C CA . GLY A 1 94 ? -9.151 17.789 8.923 1.00 87.56 94 GLY A CA 1
ATOM 731 C C . GLY A 1 94 ? -9.102 18.752 7.735 1.00 87.56 94 GLY A C 1
ATOM 732 O O . GLY A 1 94 ? -9.900 19.686 7.682 1.00 87.56 94 GLY A O 1
ATOM 733 N N . PRO A 1 95 ? -8.175 18.518 6.793 1.00 94.88 95 PRO A N 1
ATOM 734 C CA . PRO A 1 95 ? -8.018 19.350 5.601 1.00 94.88 95 PRO A CA 1
ATOM 735 C C . PRO A 1 95 ? -9.233 19.236 4.679 1.00 94.88 95 PRO A C 1
ATOM 737 O O . PRO A 1 95 ? -10.002 18.278 4.790 1.00 94.88 95 PRO A O 1
ATOM 740 N N . ASP A 1 96 ? -9.387 20.171 3.745 1.00 98.06 96 ASP A N 1
ATOM 741 C CA . ASP A 1 96 ? -10.466 20.142 2.755 1.00 98.06 96 ASP A CA 1
ATOM 742 C C . ASP A 1 96 ? -10.227 19.061 1.700 1.00 98.06 96 ASP A C 1
ATOM 744 O O . ASP A 1 96 ? -11.146 18.314 1.356 1.00 98.06 96 ASP A O 1
ATOM 748 N N . ILE A 1 97 ? -8.981 18.927 1.235 1.00 98.19 97 ILE A N 1
ATOM 749 C CA . ILE A 1 97 ? -8.572 17.914 0.258 1.00 98.19 97 ILE A CA 1
ATOM 750 C C . ILE A 1 97 ? -7.429 17.071 0.818 1.00 98.19 97 ILE A C 1
ATOM 752 O O . ILE A 1 97 ? -6.429 17.573 1.331 1.00 98.19 97 ILE A O 1
ATOM 756 N N . ILE A 1 98 ? -7.565 15.757 0.671 1.00 96.56 98 ILE A N 1
ATOM 757 C CA . ILE A 1 98 ? -6.550 14.775 1.028 1.00 96.56 98 ILE A CA 1
ATOM 758 C C . ILE A 1 98 ? -6.009 14.171 -0.256 1.00 96.56 98 ILE A C 1
ATOM 760 O O . ILE A 1 98 ? -6.766 13.628 -1.058 1.00 96.56 98 ILE A O 1
ATOM 764 N N . ASN A 1 99 ? -4.694 14.196 -0.418 1.00 94.25 99 ASN A N 1
ATOM 765 C CA . ASN A 1 99 ? -4.005 13.322 -1.349 1.00 94.25 99 ASN A CA 1
ATOM 766 C C . ASN A 1 99 ? -3.524 12.066 -0.631 1.00 94.25 99 ASN A C 1
ATOM 768 O O . ASN A 1 99 ? -2.946 12.162 0.451 1.00 94.25 99 ASN A O 1
ATOM 772 N N . GLY A 1 100 ? -3.726 10.902 -1.238 1.00 92.31 100 GLY A N 1
ATOM 773 C CA . GLY A 1 100 ? -3.240 9.649 -0.686 1.00 92.31 100 GLY A CA 1
ATOM 774 C C . GLY A 1 100 ? -3.310 8.496 -1.675 1.00 92.31 100 GLY A C 1
ATOM 775 O O . GLY A 1 100 ? -3.751 8.646 -2.812 1.00 92.31 100 GLY A O 1
ATOM 776 N N . TYR A 1 101 ? -2.837 7.344 -1.213 1.00 89.56 101 TYR A N 1
ATOM 777 C CA . TYR A 1 101 ? -2.743 6.101 -1.971 1.00 89.56 101 TYR A CA 1
ATOM 778 C C . TYR A 1 101 ? -2.811 4.902 -1.016 1.00 89.56 101 TYR A C 1
ATOM 780 O O . TYR A 1 101 ? -2.673 5.046 0.207 1.00 89.56 101 TYR A O 1
ATOM 788 N N . GLY A 1 102 ? -2.994 3.707 -1.576 1.00 87.62 102 GLY A N 1
ATOM 789 C CA . GLY A 1 102 ? -2.929 2.445 -0.842 1.00 87.62 102 GLY A CA 1
ATOM 790 C C . GLY A 1 102 ? -4.061 2.202 0.166 1.00 87.62 102 GLY A C 1
ATOM 791 O O . GLY A 1 102 ? -4.975 3.009 0.366 1.00 87.62 102 GLY A O 1
ATOM 792 N N . HIS A 1 103 ? -3.992 1.043 0.823 1.00 86.69 103 HIS A N 1
ATOM 793 C CA . HIS A 1 103 ? -5.052 0.489 1.674 1.00 86.69 103 HIS A CA 1
ATOM 794 C C . HIS A 1 103 ? -5.661 1.474 2.694 1.00 86.69 103 HIS A C 1
ATOM 796 O O . HIS A 1 103 ? -6.882 1.517 2.828 1.00 86.69 103 HIS A O 1
ATOM 802 N N . LYS A 1 104 ? -4.865 2.312 3.378 1.00 87.69 104 LYS A N 1
ATOM 803 C CA . LYS A 1 104 ? -5.390 3.281 4.365 1.00 87.69 104 LYS A CA 1
ATOM 804 C C . LYS A 1 104 ? -6.268 4.363 3.731 1.00 87.69 104 LYS A C 1
ATOM 806 O O . LYS A 1 104 ? -7.351 4.637 4.243 1.00 87.69 104 LYS A O 1
ATOM 811 N N . PHE A 1 105 ? -5.828 4.958 2.621 1.00 92.19 105 PHE A N 1
ATOM 812 C CA . PHE A 1 105 ? -6.592 5.992 1.916 1.00 92.19 105 PHE A CA 1
ATOM 813 C C . PHE A 1 105 ? -7.929 5.439 1.413 1.00 92.19 105 PHE A C 1
ATOM 815 O O . PHE A 1 105 ? -8.991 6.006 1.678 1.00 92.19 105 PHE A O 1
ATOM 822 N N . HIS A 1 106 ? -7.888 4.267 0.780 1.00 91.31 106 HIS A N 1
ATOM 823 C CA . HIS A 1 106 ? -9.094 3.596 0.309 1.00 91.31 106 HIS A CA 1
ATOM 824 C C . HIS A 1 106 ? -10.010 3.151 1.457 1.00 91.31 106 HIS A C 1
ATOM 826 O O . HIS A 1 106 ? -11.227 3.235 1.315 1.00 91.31 106 HIS A O 1
ATOM 832 N N . SER A 1 107 ? -9.464 2.742 2.608 1.00 88.19 107 SER A N 1
ATOM 833 C CA . SER A 1 107 ? -10.262 2.403 3.795 1.00 88.19 107 SER A CA 1
ATOM 834 C C . SER A 1 107 ? -11.121 3.583 4.250 1.00 88.19 107 SER A C 1
ATOM 836 O O . SER A 1 107 ? -12.318 3.412 4.471 1.00 88.19 107 SER A O 1
ATOM 838 N N . VAL A 1 108 ? -10.547 4.789 4.321 1.00 89.81 108 VAL A N 1
ATOM 839 C CA . VAL A 1 108 ? -11.291 6.008 4.690 1.00 89.81 108 VAL A CA 1
ATOM 840 C C . VAL A 1 108 ? -12.382 6.324 3.671 1.00 89.81 108 VAL A C 1
ATOM 842 O O . VAL A 1 108 ? -13.523 6.592 4.051 1.00 89.81 108 VAL A O 1
ATOM 845 N N . GLY A 1 109 ? -12.063 6.251 2.375 1.00 90.81 109 GLY A N 1
ATOM 846 C CA . GLY A 1 109 ? -13.035 6.497 1.309 1.00 90.81 109 GLY A CA 1
ATOM 847 C C . GLY A 1 109 ? -14.230 5.545 1.368 1.00 90.81 109 GLY A C 1
ATOM 848 O O . GLY A 1 109 ? -15.381 5.986 1.350 1.00 90.81 109 GLY A O 1
ATOM 849 N N . ARG A 1 110 ? -13.976 4.243 1.543 1.00 88.19 110 ARG A N 1
ATOM 850 C CA . ARG A 1 110 ? -15.025 3.211 1.619 1.00 88.19 110 ARG A CA 1
ATOM 851 C C . ARG A 1 110 ? -15.912 3.353 2.855 1.00 88.19 110 ARG A C 1
ATOM 853 O O . ARG A 1 110 ? -17.131 3.222 2.745 1.00 88.19 110 ARG A O 1
ATOM 860 N N . GLN A 1 111 ? -15.326 3.736 3.990 1.00 85.12 111 GLN A N 1
ATOM 861 C CA . GLN A 1 111 ? -16.048 4.062 5.228 1.00 85.12 111 GLN A CA 1
ATOM 862 C C . GLN A 1 111 ? -16.838 5.384 5.138 1.00 85.12 111 GLN A C 1
ATOM 864 O O . GLN A 1 111 ? -17.563 5.745 6.063 1.00 85.12 111 GLN A O 1
ATOM 869 N N . GLY A 1 112 ? -16.744 6.105 4.015 1.00 89.44 112 GLY A N 1
ATOM 870 C CA . GLY A 1 112 ? -17.469 7.351 3.790 1.00 89.44 112 GLY A CA 1
ATOM 871 C C . GLY A 1 112 ? -16.863 8.543 4.523 1.00 89.44 112 GLY A C 1
ATOM 872 O O . GLY A 1 112 ? -17.611 9.444 4.897 1.00 89.44 112 GLY A O 1
ATOM 873 N N . GLY A 1 113 ? -15.544 8.547 4.739 1.00 90.81 113 GLY A N 1
ATOM 874 C CA . GLY A 1 113 ? -14.797 9.711 5.226 1.00 90.81 113 GLY A CA 1
ATOM 875 C C . GLY A 1 113 ? -14.582 10.793 4.160 1.00 90.81 113 GLY A C 1
ATOM 876 O O . GLY A 1 113 ? -14.230 11.923 4.495 1.00 90.81 113 GLY A O 1
ATOM 877 N N . PHE A 1 114 ? -14.843 10.476 2.890 1.00 97.19 114 PHE A N 1
ATOM 878 C CA . PHE A 1 114 ? -14.775 11.412 1.768 1.00 97.19 114 PHE A CA 1
ATOM 879 C C . PHE A 1 114 ? -16.157 11.668 1.160 1.00 97.19 114 PHE A C 1
ATOM 881 O O . PHE A 1 114 ? -17.069 10.845 1.306 1.00 97.19 114 PHE A O 1
ATOM 888 N N . LEU A 1 115 ? -16.322 12.820 0.504 1.00 97.19 115 LEU A N 1
ATOM 889 C CA . LEU A 1 115 ? -17.534 13.124 -0.258 1.00 97.19 115 LEU A CA 1
ATOM 890 C C . LEU A 1 115 ? -17.697 12.161 -1.441 1.00 97.19 115 LEU A C 1
ATOM 892 O O . LEU A 1 115 ? -16.719 11.757 -2.065 1.00 97.19 115 LEU A O 1
ATOM 896 N N . ASP A 1 116 ? -18.949 11.830 -1.759 1.00 97.69 116 ASP A N 1
ATOM 897 C CA . ASP A 1 116 ? -19.296 11.225 -3.045 1.00 97.69 116 ASP A CA 1
ATOM 898 C C . ASP A 1 116 ? -19.291 12.319 -4.117 1.00 97.69 116 ASP A C 1
ATOM 900 O O . ASP A 1 116 ? -19.975 13.335 -3.973 1.00 97.69 116 ASP A O 1
ATOM 904 N N . LEU A 1 117 ? -18.493 12.122 -5.163 1.00 98.31 117 LEU A N 1
ATOM 905 C CA . LEU A 1 117 ? -18.248 13.099 -6.217 1.00 98.31 117 LEU A CA 1
ATOM 906 C C . LEU A 1 117 ? -19.266 13.013 -7.361 1.00 98.31 117 LEU A C 1
ATOM 908 O O . LEU A 1 117 ? -19.411 13.979 -8.108 1.00 98.31 117 LEU A O 1
ATOM 912 N N . ASN A 1 118 ? -20.011 11.907 -7.478 1.00 97.44 118 ASN A N 1
ATOM 913 C CA . ASN A 1 118 ? -20.991 11.721 -8.554 1.00 97.44 118 ASN A CA 1
ATOM 914 C C . ASN A 1 118 ? -21.994 12.885 -8.690 1.00 97.44 118 ASN A C 1
ATOM 916 O O . ASN A 1 118 ? -22.196 13.343 -9.815 1.00 97.44 118 ASN A O 1
ATOM 920 N N . PRO A 1 119 ? -22.573 13.444 -7.601 1.00 97.00 119 PRO A N 1
ATOM 921 C CA . PRO A 1 119 ? -23.502 14.568 -7.718 1.00 97.00 119 PRO A CA 1
ATOM 922 C C . PRO A 1 119 ? -22.887 15.822 -8.354 1.00 97.00 119 PRO A C 1
ATOM 924 O O . PRO A 1 119 ? -23.605 16.603 -8.978 1.00 97.00 119 PRO A O 1
ATOM 927 N N . PHE A 1 120 ? -21.575 16.029 -8.206 1.00 97.06 120 PHE A N 1
ATOM 928 C CA . PHE A 1 120 ? -20.885 17.156 -8.828 1.00 97.06 120 PHE A CA 1
ATOM 929 C C . PHE A 1 120 ? -20.674 16.922 -10.328 1.00 97.06 120 PHE A C 1
ATOM 931 O O . PHE A 1 120 ? -20.931 17.826 -11.120 1.00 97.06 120 PHE A O 1
ATOM 938 N N . PHE A 1 121 ? -20.302 15.702 -10.730 1.00 95.94 121 PHE A N 1
ATOM 939 C CA . PHE A 1 121 ? -20.169 15.341 -12.147 1.00 95.94 121 PHE A CA 1
ATOM 940 C C . PHE A 1 121 ? -21.505 15.445 -12.886 1.00 95.94 121 PHE A C 1
ATOM 942 O O . PHE A 1 121 ? -21.570 16.013 -13.974 1.00 95.94 121 PHE A O 1
ATOM 949 N N . GLU A 1 122 ? -22.589 14.965 -12.267 1.00 95.44 122 GLU A N 1
ATOM 950 C CA . GLU A 1 122 ? -23.949 15.078 -12.805 1.00 95.44 122 GLU A CA 1
ATOM 951 C C . GLU A 1 122 ? -24.377 16.540 -12.991 1.00 95.44 122 GLU A C 1
ATOM 953 O O . GLU A 1 122 ? -25.030 16.873 -13.981 1.00 95.44 122 GLU A O 1
ATOM 958 N N . ALA A 1 123 ? -24.007 17.418 -12.054 1.00 92.81 123 ALA A N 1
ATOM 959 C CA . ALA A 1 123 ? -24.306 18.845 -12.136 1.00 92.81 123 ALA A CA 1
ATOM 960 C C . ALA A 1 123 ? -23.482 19.564 -13.220 1.00 92.81 123 ALA A C 1
ATOM 962 O O . ALA A 1 123 ? -24.013 20.450 -13.889 1.00 92.81 123 ALA A O 1
ATOM 963 N N . GLU A 1 124 ? -22.213 19.181 -13.403 1.00 93.06 124 GLU A N 1
ATOM 964 C CA . GLU A 1 124 ? -21.324 19.699 -14.458 1.00 93.06 124 GLU A CA 1
ATOM 965 C C . GLU A 1 124 ? -21.675 19.120 -15.843 1.00 93.06 124 GLU A C 1
ATOM 967 O O . GLU A 1 124 ? -21.372 19.727 -16.868 1.00 93.06 124 GLU A O 1
ATOM 972 N N . GLY A 1 125 ? -22.350 17.967 -15.883 1.00 94.31 125 GLY A N 1
ATOM 973 C CA . GLY A 1 125 ? -22.650 17.238 -17.115 1.00 94.31 125 GLY A CA 1
ATOM 974 C C . GLY A 1 125 ? -21.424 16.549 -17.719 1.00 94.31 125 GLY A C 1
ATOM 975 O O . GLY A 1 125 ? -21.370 16.389 -18.937 1.00 94.31 125 GLY A O 1
ATOM 976 N N . VAL A 1 126 ? -20.452 16.171 -16.883 1.00 93.62 126 VAL A N 1
ATOM 977 C CA . VAL A 1 126 ? -19.186 15.547 -17.300 1.00 93.62 126 VAL A CA 1
ATOM 978 C C . VAL A 1 126 ? -19.236 14.038 -17.104 1.00 93.62 126 VAL A C 1
ATOM 980 O O . VAL A 1 126 ? -19.723 13.545 -16.086 1.00 93.62 126 VAL A O 1
ATOM 983 N N . ASP A 1 127 ? -18.676 13.309 -18.067 1.00 94.12 127 ASP A N 1
ATOM 984 C CA . ASP A 1 127 ? -18.470 11.864 -17.986 1.00 94.12 127 ASP A CA 1
ATOM 985 C C . ASP A 1 127 ? -17.053 11.522 -18.464 1.00 94.12 127 ASP A C 1
ATOM 987 O O . ASP A 1 127 ? -16.792 11.331 -19.653 1.00 94.12 127 ASP A O 1
ATOM 991 N N . PHE A 1 128 ? -16.126 11.403 -17.510 1.00 94.00 128 PHE A N 1
ATOM 992 C CA . PHE A 1 128 ? -14.716 11.114 -17.785 1.00 94.00 128 PHE A CA 1
ATOM 993 C C . PHE A 1 128 ? -14.478 9.770 -18.487 1.00 94.00 128 PHE A C 1
ATOM 995 O O . PHE A 1 128 ? -13.426 9.576 -19.102 1.00 94.00 128 PHE A O 1
ATOM 1002 N N . MET A 1 129 ? -15.417 8.824 -18.383 1.00 93.56 129 MET A N 1
ATOM 1003 C CA . MET A 1 129 ? -15.321 7.529 -19.056 1.00 93.56 129 MET A CA 1
ATOM 1004 C C . MET A 1 129 ? -15.796 7.621 -20.499 1.00 93.56 129 MET A C 1
ATOM 1006 O O . MET A 1 129 ? -15.106 7.118 -21.388 1.00 93.56 129 MET A O 1
ATOM 1010 N N . ALA A 1 130 ? -16.899 8.327 -20.756 1.00 93.81 130 ALA A N 1
ATOM 1011 C CA . ALA A 1 130 ? -17.333 8.630 -22.119 1.00 93.81 130 ALA A CA 1
ATOM 1012 C C . ALA A 1 130 ? -16.310 9.499 -22.873 1.00 93.81 130 ALA A C 1
ATOM 1014 O O . ALA A 1 130 ? -16.051 9.267 -24.055 1.00 93.81 130 ALA A O 1
ATOM 1015 N N . GLU A 1 131 ? -15.683 10.450 -22.180 1.00 92.31 131 GLU A N 1
ATOM 1016 C CA . GLU A 1 131 ? -14.631 11.329 -22.710 1.00 92.31 131 GLU A CA 1
ATOM 1017 C C . GLU A 1 131 ? -13.264 10.642 -22.836 1.00 92.31 131 GLU A C 1
ATOM 1019 O O . GLU A 1 131 ? -12.337 11.202 -23.418 1.00 92.31 131 GLU A O 1
ATOM 1024 N N . GLN A 1 132 ? -13.129 9.416 -22.320 1.00 92.50 132 GLN A N 1
ATOM 1025 C CA . GLN A 1 132 ? -11.878 8.658 -22.299 1.00 92.50 132 GLN A CA 1
ATOM 1026 C C . GLN A 1 132 ? -10.717 9.397 -21.611 1.00 92.50 132 GLN A C 1
ATOM 1028 O O . GLN A 1 132 ? -9.555 9.191 -21.967 1.00 92.50 132 GLN A O 1
ATOM 1033 N N . THR A 1 133 ? -11.017 10.233 -20.615 1.00 92.62 133 THR A N 1
ATOM 1034 C CA . THR A 1 133 ? -10.030 11.036 -19.883 1.00 92.62 133 THR A CA 1
ATOM 1035 C C . THR A 1 133 ? -9.063 10.159 -19.095 1.00 92.62 133 THR A C 1
ATOM 1037 O O . THR A 1 133 ? -7.849 10.332 -19.192 1.00 92.62 133 THR A O 1
ATOM 1040 N N . TYR A 1 134 ? -9.597 9.193 -18.342 1.00 93.00 134 TYR A N 1
ATOM 1041 C CA . TYR A 1 134 ? -8.827 8.263 -17.514 1.00 93.00 134 TYR A CA 1
ATOM 1042 C C . TYR A 1 134 ? -8.921 6.836 -18.058 1.00 93.00 134 TYR A C 1
ATOM 1044 O O . TYR A 1 134 ? -9.819 6.493 -18.831 1.00 93.00 134 TYR A O 1
ATOM 1052 N N . TRP A 1 135 ? -8.001 5.971 -17.633 1.00 92.12 135 TRP A N 1
ATOM 1053 C CA . TRP A 1 135 ? -8.129 4.537 -17.890 1.00 92.12 135 TRP A CA 1
ATOM 1054 C C . TRP A 1 135 ? -9.214 3.921 -16.994 1.00 92.12 135 TRP A C 1
ATOM 1056 O O . TRP A 1 135 ? -9.194 4.188 -15.789 1.00 92.12 135 TRP A O 1
ATOM 1066 N N . PRO A 1 136 ? -10.105 3.053 -17.522 1.00 91.50 136 PRO A N 1
ATOM 1067 C CA . PRO A 1 136 ? -11.246 2.532 -16.762 1.00 91.50 136 PRO A CA 1
ATOM 1068 C C . PRO A 1 136 ? -10.859 1.901 -15.425 1.00 91.50 136 PRO A C 1
ATOM 1070 O O . PRO A 1 136 ? -11.348 2.313 -14.379 1.00 91.50 136 PRO A O 1
ATOM 1073 N N . ARG A 1 137 ? -9.872 0.996 -15.421 1.00 90.69 137 ARG A N 1
ATOM 1074 C CA . ARG A 1 137 ? -9.444 0.313 -14.190 1.00 90.69 137 ARG A CA 1
ATOM 1075 C C . ARG A 1 137 ? -8.837 1.259 -13.150 1.00 90.69 137 ARG A C 1
ATOM 1077 O O . ARG A 1 137 ? -8.976 1.015 -11.957 1.00 90.69 137 ARG A O 1
ATOM 1084 N N . GLN A 1 138 ? -8.165 2.328 -13.580 1.00 91.00 138 GLN A N 1
ATOM 1085 C CA . GLN A 1 138 ? -7.637 3.336 -12.658 1.00 91.00 138 GLN A CA 1
ATOM 1086 C C . GLN A 1 138 ? -8.775 4.154 -12.039 1.00 91.00 138 GLN A C 1
ATOM 1088 O O . GLN A 1 138 ? -8.775 4.404 -10.837 1.00 91.00 138 GLN A O 1
ATOM 1093 N N . TRP A 1 139 ? -9.749 4.555 -12.855 1.00 93.44 139 TRP A N 1
ATOM 1094 C CA . TRP A 1 139 ? -10.921 5.295 -12.401 1.00 93.44 139 TRP A CA 1
ATOM 1095 C C . TRP A 1 139 ? -11.759 4.480 -11.404 1.00 93.44 139 TRP A C 1
ATOM 1097 O O . TRP A 1 139 ? -12.071 4.957 -10.311 1.00 93.44 139 TRP A O 1
ATOM 1107 N N . GLU A 1 140 ? -12.032 3.217 -11.740 1.00 91.44 140 GLU A N 1
ATOM 1108 C CA . GLU A 1 140 ? -12.789 2.257 -10.926 1.00 91.44 140 GLU A CA 1
ATOM 1109 C C . GLU A 1 140 ? -12.117 1.936 -9.579 1.00 91.44 140 GLU A C 1
ATOM 1111 O O . GLU A 1 140 ? -12.796 1.558 -8.621 1.00 91.44 140 GLU A O 1
ATOM 1116 N N . ALA A 1 141 ? -10.795 2.111 -9.450 1.00 91.25 141 ALA A N 1
ATOM 1117 C CA . ALA A 1 141 ? -10.086 1.896 -8.185 1.00 91.25 141 ALA A CA 1
ATOM 1118 C C . ALA A 1 141 ? -10.596 2.820 -7.059 1.00 91.25 141 ALA A C 1
ATOM 1120 O O . ALA A 1 141 ? -10.554 2.455 -5.879 1.00 91.25 141 ALA A O 1
ATOM 1121 N N . PHE A 1 142 ? -11.134 3.985 -7.427 1.00 94.69 142 PHE A N 1
ATOM 1122 C CA . PHE A 1 142 ? -11.709 4.978 -6.519 1.00 94.69 142 PHE A CA 1
ATOM 1123 C C . PHE A 1 142 ? -13.238 4.888 -6.402 1.00 94.69 142 PHE A C 1
ATOM 1125 O O . PHE A 1 142 ? -13.869 5.800 -5.861 1.00 94.69 142 PHE A O 1
ATOM 1132 N N . GLN A 1 143 ? -13.828 3.780 -6.867 1.00 92.12 143 GLN A N 1
ATOM 1133 C CA . GLN A 1 143 ? -15.252 3.490 -6.731 1.00 92.12 143 GLN A CA 1
ATOM 1134 C C . GLN A 1 143 ? -15.528 2.436 -5.664 1.00 92.12 143 GLN A C 1
ATOM 1136 O O . GLN A 1 143 ? -14.819 1.432 -5.531 1.00 92.12 143 GLN A O 1
ATOM 1141 N N . TYR A 1 144 ? -16.587 2.661 -4.890 1.00 88.31 144 TYR A N 1
ATOM 1142 C CA . TYR A 1 144 ? -17.108 1.678 -3.946 1.00 88.31 144 TYR A CA 1
ATOM 1143 C C . TYR A 1 144 ? -18.601 1.898 -3.710 1.00 88.31 144 TYR A C 1
ATOM 1145 O O . TYR A 1 144 ? -19.025 3.020 -3.444 1.00 88.31 144 TYR A O 1
ATOM 1153 N N . GLU A 1 145 ? -19.400 0.831 -3.826 1.00 86.06 145 GLU A N 1
ATOM 1154 C CA . GLU A 1 145 ? -20.868 0.879 -3.685 1.00 86.06 145 GLU A CA 1
ATOM 1155 C C . GLU A 1 145 ? -21.523 1.969 -4.555 1.00 86.06 145 GLU A C 1
ATOM 1157 O O . GLU A 1 145 ? -22.411 2.697 -4.116 1.00 86.06 145 GLU A O 1
ATOM 1162 N N . GLY A 1 146 ? -21.033 2.121 -5.788 1.00 89.25 146 GLY A N 1
ATOM 1163 C CA . GLY A 1 146 ? -21.520 3.115 -6.746 1.00 89.25 146 GLY A CA 1
ATOM 1164 C C . GLY A 1 146 ? -21.069 4.555 -6.487 1.00 89.25 146 GLY A C 1
ATOM 1165 O O . GLY A 1 146 ? -21.370 5.412 -7.308 1.00 89.25 146 GLY A O 1
ATOM 1166 N N . ARG A 1 147 ? -20.335 4.838 -5.403 1.00 93.12 147 ARG A N 1
ATOM 1167 C CA . ARG A 1 147 ? -19.803 6.174 -5.079 1.00 93.12 147 ARG A CA 1
ATOM 1168 C C . ARG A 1 147 ? -18.409 6.365 -5.667 1.00 93.12 147 ARG A C 1
ATOM 1170 O O . ARG A 1 147 ? -17.557 5.496 -5.467 1.00 93.12 147 ARG A O 1
ATOM 1177 N N . GLN A 1 148 ? -18.153 7.509 -6.303 1.00 97.06 148 GLN A N 1
ATOM 1178 C CA . GLN A 1 148 ? -16.794 7.949 -6.637 1.00 97.06 148 GLN A CA 1
ATOM 1179 C C . GLN A 1 148 ? -16.273 8.799 -5.475 1.00 97.06 148 GLN A C 1
ATOM 1181 O O . GLN A 1 148 ? -16.725 9.923 -5.297 1.00 97.06 148 GLN A O 1
ATOM 1186 N N . TYR A 1 149 ? -15.334 8.293 -4.674 1.00 96.75 149 TYR A N 1
ATOM 1187 C CA . TYR A 1 149 ? -14.869 9.014 -3.472 1.00 96.75 149 TYR A CA 1
ATOM 1188 C C . TYR A 1 149 ? -13.540 9.758 -3.655 1.00 96.75 149 TYR A C 1
ATOM 1190 O O . TYR A 1 149 ? -13.090 10.450 -2.742 1.00 96.75 149 TYR A O 1
ATOM 1198 N N . ALA A 1 150 ? -12.881 9.594 -4.803 1.00 97.38 150 ALA A N 1
ATOM 1199 C CA . ALA A 1 150 ? -11.629 10.267 -5.134 1.00 97.38 150 ALA A CA 1
ATOM 1200 C C . ALA A 1 150 ? -11.419 10.335 -6.654 1.00 97.38 150 ALA A C 1
ATOM 1202 O O . ALA A 1 150 ? -12.068 9.613 -7.415 1.00 97.38 150 ALA A O 1
ATOM 1203 N N . MET A 1 151 ? -10.486 11.177 -7.094 1.00 96.81 151 MET A N 1
ATOM 1204 C CA . MET A 1 151 ? -10.062 11.282 -8.494 1.00 96.81 151 MET A CA 1
ATOM 1205 C C . MET A 1 151 ? -8.565 10.970 -8.646 1.00 96.81 151 MET A C 1
ATOM 1207 O O . MET A 1 151 ? -7.784 11.372 -7.776 1.00 96.81 151 MET A O 1
ATOM 1211 N N . PRO A 1 152 ? -8.138 10.299 -9.736 1.00 94.44 152 PRO A N 1
ATOM 1212 C CA . PRO A 1 152 ? -6.730 9.967 -9.961 1.00 94.44 152 PRO A CA 1
ATOM 1213 C C . PRO A 1 152 ? -5.819 11.203 -10.027 1.00 94.44 152 PRO A C 1
ATOM 1215 O O . PRO A 1 152 ? -6.126 12.183 -10.706 1.00 94.44 152 PRO A O 1
ATOM 1218 N N . GLN A 1 153 ? -4.659 11.151 -9.365 1.00 91.31 153 GLN A N 1
ATOM 1219 C CA . GLN A 1 153 ? -3.654 12.222 -9.421 1.00 91.31 153 GLN A CA 1
ATOM 1220 C C . GLN A 1 153 ? -2.756 12.118 -10.656 1.00 91.31 153 GLN A C 1
ATOM 1222 O O . GLN A 1 153 ? -2.424 13.146 -11.253 1.00 91.31 153 GLN A O 1
ATOM 1227 N N . TYR A 1 154 ? -2.269 10.908 -10.927 1.00 91.38 154 TYR A N 1
ATOM 1228 C CA . TYR A 1 154 ? -1.319 10.539 -11.978 1.00 91.38 154 TYR A CA 1
ATOM 1229 C C . TYR A 1 154 ? -1.468 9.031 -12.248 1.00 91.38 154 TYR A C 1
ATOM 1231 O O . TYR A 1 154 ? -2.041 8.326 -11.418 1.00 91.38 154 TYR A O 1
ATOM 1239 N N . LEU A 1 155 ? -0.977 8.521 -13.380 1.00 91.50 155 LEU A N 1
ATOM 1240 C CA . LEU A 1 155 ? -0.951 7.083 -13.667 1.00 91.50 155 LEU A CA 1
ATOM 1241 C C . LEU A 1 155 ? 0.472 6.540 -13.555 1.00 91.50 155 LEU A C 1
ATOM 1243 O O . LEU A 1 155 ? 1.285 6.706 -14.457 1.00 91.50 155 LEU A O 1
ATOM 1247 N N . GLY A 1 156 ? 0.765 5.838 -12.469 1.00 92.62 156 GLY A N 1
ATOM 1248 C CA . GLY A 1 156 ? 1.994 5.071 -12.338 1.00 92.62 156 GLY A CA 1
ATOM 1249 C C . GLY A 1 156 ? 1.851 3.692 -12.970 1.00 92.62 156 GLY A C 1
ATOM 1250 O O . GLY A 1 156 ? 0.916 2.962 -12.642 1.00 92.62 156 GLY A O 1
ATOM 1251 N N . THR A 1 157 ? 2.796 3.322 -13.831 1.00 95.00 157 THR A N 1
ATOM 1252 C CA . THR A 1 157 ? 2.887 1.983 -14.430 1.00 95.00 157 THR A CA 1
ATOM 1253 C C . THR A 1 157 ? 4.299 1.420 -14.304 1.00 95.00 157 THR A C 1
ATOM 1255 O O . THR A 1 157 ? 5.241 2.165 -14.036 1.00 95.00 157 THR A O 1
ATOM 1258 N N . VAL A 1 158 ? 4.453 0.101 -14.437 1.00 96.56 158 VAL A N 1
ATOM 1259 C CA . VAL A 1 158 ? 5.754 -0.588 -14.383 1.00 96.56 158 VAL A CA 1
ATOM 1260 C C . VAL A 1 158 ? 6.144 -1.094 -15.773 1.00 96.56 158 VAL A C 1
ATOM 1262 O O . VAL A 1 158 ? 5.330 -1.699 -16.478 1.00 96.56 158 VAL A O 1
ATOM 1265 N N . ALA A 1 159 ? 7.402 -0.875 -16.137 1.00 97.06 159 ALA A N 1
ATOM 1266 C CA . ALA A 1 159 ? 8.064 -1.475 -17.291 1.00 97.06 159 ALA A CA 1
ATOM 1267 C C . ALA A 1 159 ? 9.344 -2.190 -16.833 1.00 97.06 159 ALA A C 1
ATOM 1269 O O . ALA A 1 159 ? 9.764 -2.039 -15.683 1.00 97.06 159 ALA A O 1
ATOM 1270 N N . LEU A 1 160 ? 9.956 -2.968 -17.721 1.00 98.31 160 LEU A N 1
ATOM 1271 C CA . LEU A 1 160 ? 11.228 -3.631 -17.460 1.00 98.31 160 LEU A CA 1
ATOM 1272 C C . LEU A 1 160 ? 12.363 -2.800 -18.052 1.00 98.31 160 LEU A C 1
ATOM 1274 O O . LEU A 1 160 ? 12.406 -2.597 -19.259 1.00 98.31 160 LEU A O 1
ATOM 1278 N N . GLY A 1 161 ? 13.266 -2.309 -17.207 1.00 98.31 161 GLY A N 1
ATOM 1279 C CA . GLY A 1 161 ? 14.536 -1.732 -17.643 1.00 98.31 161 GLY A CA 1
ATOM 1280 C C . GLY A 1 161 ? 15.581 -2.826 -17.790 1.00 98.31 161 GLY A C 1
ATOM 1281 O O . GLY A 1 161 ? 15.614 -3.727 -16.954 1.00 98.31 161 GLY A O 1
ATOM 1282 N N . TYR A 1 162 ? 16.423 -2.758 -18.818 1.00 98.69 162 TYR A N 1
ATOM 1283 C CA . TYR A 1 162 ? 17.539 -3.682 -19.004 1.00 98.69 162 TYR A CA 1
ATOM 1284 C C . TYR A 1 162 ? 18.854 -2.955 -19.253 1.00 98.69 162 TYR A C 1
ATOM 1286 O O . TYR A 1 162 ? 18.879 -1.894 -19.871 1.00 98.69 162 TYR A O 1
ATOM 1294 N N . ASN A 1 163 ? 19.940 -3.544 -18.764 1.00 98.44 163 ASN A N 1
ATOM 1295 C CA . ASN A 1 163 ? 21.305 -3.096 -18.991 1.00 98.44 163 ASN A CA 1
ATOM 1296 C C . ASN A 1 163 ? 21.778 -3.603 -20.366 1.00 98.44 163 ASN A C 1
ATOM 1298 O O . ASN A 1 163 ? 21.904 -4.812 -20.566 1.00 98.44 163 ASN A O 1
ATOM 1302 N N . VAL A 1 164 ? 22.004 -2.689 -21.311 1.00 98.31 164 VAL A N 1
ATOM 1303 C CA . VAL A 1 164 ? 22.405 -2.991 -22.695 1.00 98.31 164 VAL A CA 1
ATOM 1304 C C . VAL A 1 164 ? 23.790 -3.636 -22.729 1.00 98.31 164 VAL A C 1
ATOM 1306 O O . VAL A 1 164 ? 23.960 -4.665 -23.383 1.00 98.31 164 VAL A O 1
ATOM 1309 N N . ASP A 1 165 ? 24.738 -3.123 -21.943 1.00 97.56 165 ASP A N 1
ATOM 1310 C CA . ASP A 1 165 ? 26.107 -3.647 -21.876 1.00 97.56 165 ASP A CA 1
ATOM 1311 C C . ASP A 1 165 ? 26.116 -5.137 -21.481 1.00 97.56 165 ASP A C 1
ATOM 1313 O O . ASP A 1 165 ? 26.825 -5.955 -22.068 1.00 97.56 165 ASP A O 1
ATOM 1317 N N . MET A 1 166 ? 25.268 -5.537 -20.527 1.00 98.06 166 MET A N 1
ATOM 1318 C CA . MET A 1 166 ? 25.150 -6.941 -20.110 1.00 98.06 166 MET A CA 1
ATOM 1319 C C . MET A 1 166 ? 24.545 -7.847 -21.190 1.00 98.06 166 MET A C 1
ATOM 1321 O O . MET A 1 166 ? 24.871 -9.036 -21.246 1.00 98.06 166 MET A O 1
ATOM 1325 N N . PHE A 1 167 ? 23.672 -7.314 -22.048 1.00 98.38 167 PHE A N 1
ATOM 1326 C CA . PHE A 1 167 ? 23.148 -8.058 -23.196 1.00 98.38 167 PHE A CA 1
ATOM 1327 C C . PHE A 1 167 ? 24.231 -8.258 -24.257 1.00 98.38 167 PHE A C 1
ATOM 1329 O O . PHE A 1 167 ? 24.374 -9.372 -24.771 1.00 98.38 167 PHE A O 1
ATOM 1336 N N . ASP A 1 168 ? 25.033 -7.226 -24.522 1.00 98.12 168 ASP A N 1
ATOM 1337 C CA . ASP A 1 168 ? 26.163 -7.292 -25.451 1.00 98.12 168 ASP A CA 1
ATOM 1338 C C . ASP A 1 168 ? 27.213 -8.304 -24.989 1.00 98.12 168 ASP A C 1
ATOM 1340 O O . ASP A 1 168 ? 27.627 -9.176 -25.759 1.00 98.12 168 ASP A O 1
ATOM 1344 N N . GLU A 1 169 ? 27.585 -8.259 -23.708 1.00 96.31 169 GLU A N 1
ATOM 1345 C CA . GLU A 1 169 ? 28.513 -9.214 -23.094 1.00 96.31 169 GLU A CA 1
ATOM 1346 C C . GLU A 1 169 ? 28.021 -10.667 -23.202 1.00 96.31 169 GLU A C 1
ATOM 1348 O O . GLU A 1 169 ? 28.821 -11.589 -23.380 1.00 96.31 169 GLU A O 1
ATOM 1353 N N . ALA A 1 170 ? 26.706 -10.884 -23.113 1.00 96.81 170 ALA A N 1
ATOM 1354 C CA . ALA A 1 170 ? 26.079 -12.201 -23.212 1.00 96.81 170 ALA A CA 1
ATOM 1355 C C . ALA A 1 170 ? 25.751 -12.635 -24.658 1.00 96.81 170 ALA A C 1
ATOM 1357 O O . ALA A 1 170 ? 25.241 -13.748 -24.867 1.00 96.81 170 ALA A O 1
ATOM 1358 N N . GLY A 1 171 ? 26.009 -11.775 -25.653 1.00 97.56 171 GLY A N 1
ATOM 1359 C CA . GLY A 1 171 ? 25.652 -12.003 -27.055 1.00 97.56 171 GLY A CA 1
ATOM 1360 C C . GLY A 1 171 ? 24.150 -12.232 -27.249 1.00 97.56 171 GLY A C 1
ATOM 1361 O O . GLY A 1 171 ? 23.745 -13.146 -27.977 1.00 97.56 171 GLY A O 1
ATOM 1362 N N . LEU A 1 172 ? 23.324 -11.479 -26.521 1.00 97.69 172 LEU A N 1
ATOM 1363 C CA . LEU A 1 172 ? 21.867 -11.581 -26.519 1.00 97.69 172 LEU A CA 1
ATOM 1364 C C . LEU A 1 172 ? 21.235 -10.495 -27.401 1.00 97.69 172 LEU A C 1
ATOM 1366 O O . LEU A 1 172 ? 21.669 -9.349 -27.345 1.00 97.69 172 LEU A O 1
ATOM 1370 N N . PRO A 1 173 ? 20.189 -10.813 -28.188 1.00 96.75 173 PRO A N 1
ATOM 1371 C CA . PRO A 1 173 ? 19.403 -9.775 -28.844 1.00 96.75 173 PRO A CA 1
ATOM 1372 C C . PRO A 1 173 ? 18.640 -8.953 -27.800 1.00 96.75 173 PRO A C 1
ATOM 1374 O O . PRO A 1 173 ? 18.221 -9.484 -26.767 1.00 96.75 173 PRO A O 1
ATOM 1377 N N . TYR A 1 174 ? 18.419 -7.674 -28.092 1.00 96.88 174 TYR A N 1
ATOM 1378 C CA . TYR A 1 174 ? 17.620 -6.817 -27.223 1.00 96.88 174 TYR A CA 1
ATOM 1379 C C . TYR A 1 174 ? 16.126 -7.159 -27.312 1.00 96.88 174 TYR A C 1
ATOM 1381 O O . TYR A 1 174 ? 15.652 -7.563 -28.380 1.00 96.88 174 TYR A O 1
ATOM 1389 N N . PRO A 1 175 ? 15.364 -6.994 -26.219 1.00 96.12 175 PRO A N 1
ATOM 1390 C CA . PRO A 1 175 ? 13.920 -7.168 -26.247 1.00 96.12 175 PRO A CA 1
ATOM 1391 C C . PRO A 1 175 ? 13.244 -6.104 -27.119 1.00 96.12 175 PRO A C 1
ATOM 1393 O O . PRO A 1 175 ? 13.639 -4.942 -27.122 1.00 96.12 175 PRO A O 1
ATOM 1396 N N . GLU A 1 176 ? 12.170 -6.486 -27.806 1.00 95.62 176 GLU A N 1
ATOM 1397 C CA . GLU A 1 176 ? 11.323 -5.542 -28.542 1.00 95.62 176 GLU A CA 1
ATOM 1398 C C . GLU A 1 176 ? 10.676 -4.528 -27.573 1.00 95.62 176 GLU A C 1
ATOM 1400 O O . GLU A 1 176 ? 9.978 -4.948 -26.642 1.00 95.62 176 GLU A O 1
ATOM 1405 N N . PRO A 1 177 ? 10.843 -3.208 -27.772 1.00 91.56 177 PRO A N 1
ATOM 1406 C CA . PRO A 1 177 ? 10.362 -2.208 -26.817 1.00 91.56 177 PRO A CA 1
ATOM 1407 C C . PRO A 1 177 ? 8.867 -1.889 -26.966 1.00 91.56 177 PRO A C 1
ATOM 1409 O O . PRO A 1 177 ? 8.248 -1.341 -26.053 1.00 91.56 177 PRO A O 1
ATOM 1412 N N . ARG A 1 178 ? 8.258 -2.218 -28.115 1.00 92.12 178 ARG A N 1
ATOM 1413 C CA . ARG A 1 178 ? 6.861 -1.879 -28.428 1.00 92.12 178 ARG A CA 1
ATOM 1414 C C . ARG A 1 178 ? 5.915 -3.017 -28.108 1.00 92.12 178 ARG A C 1
ATOM 1416 O O . ARG A 1 178 ? 6.161 -4.162 -28.479 1.00 92.12 178 ARG A O 1
ATOM 1423 N N . LEU A 1 179 ? 4.763 -2.691 -27.524 1.00 89.75 179 LEU A N 1
ATOM 1424 C CA . LEU A 1 179 ? 3.730 -3.676 -27.210 1.00 89.75 179 LEU A CA 1
ATOM 1425 C C . LEU A 1 179 ? 3.234 -4.439 -28.450 1.00 89.75 179 LEU A C 1
ATOM 1427 O O . LEU A 1 179 ? 2.871 -5.605 -28.342 1.00 89.75 179 LEU A O 1
ATOM 1431 N N . SER A 1 180 ? 3.213 -3.793 -29.619 1.00 89.56 180 SER A N 1
ATOM 1432 C CA . SER A 1 180 ? 2.733 -4.387 -30.872 1.00 89.56 180 SER A CA 1
ATOM 1433 C C . SER A 1 180 ? 3.671 -5.436 -31.479 1.00 89.56 180 SER A C 1
ATOM 1435 O O . SER A 1 180 ? 3.193 -6.280 -32.235 1.00 89.56 180 SER A O 1
ATOM 1437 N N . SER A 1 181 ? 4.974 -5.389 -31.177 1.00 92.38 181 SER A N 1
ATOM 1438 C CA . SER A 1 181 ? 5.977 -6.349 -31.668 1.00 92.38 181 SER A CA 1
ATOM 1439 C C . SER A 1 181 ? 6.488 -7.293 -30.577 1.00 92.38 181 SER A C 1
ATOM 1441 O O . SER A 1 181 ? 6.894 -8.414 -30.879 1.00 92.38 181 SER A O 1
ATOM 1443 N N . ASN A 1 182 ? 6.431 -6.888 -29.307 1.00 95.94 182 ASN A N 1
ATOM 1444 C CA . ASN A 1 182 ? 6.872 -7.712 -28.191 1.00 95.94 182 ASN A CA 1
ATOM 1445 C C . ASN A 1 182 ? 5.872 -8.839 -27.897 1.00 95.94 182 ASN A C 1
ATOM 1447 O O . ASN A 1 182 ? 4.740 -8.596 -27.478 1.00 95.94 182 ASN A O 1
ATOM 1451 N N . THR A 1 183 ? 6.328 -10.081 -28.046 1.00 95.50 183 THR A N 1
ATOM 1452 C CA . THR A 1 183 ? 5.555 -11.301 -27.752 1.00 95.50 183 THR A CA 1
ATOM 1453 C C . THR A 1 183 ? 6.141 -12.124 -26.607 1.00 95.50 183 THR A C 1
ATOM 1455 O O . THR A 1 183 ? 5.617 -13.195 -26.328 1.00 95.50 183 THR A O 1
ATOM 1458 N N . MET A 1 184 ? 7.164 -11.596 -25.919 1.00 97.81 184 MET A N 1
ATOM 1459 C CA . MET A 1 184 ? 7.912 -12.312 -24.886 1.00 97.81 184 MET A CA 1
ATOM 1460 C C . MET A 1 184 ? 6.982 -12.839 -23.798 1.00 97.81 184 MET A C 1
ATOM 1462 O O . MET A 1 184 ? 6.310 -12.044 -23.124 1.00 97.81 184 MET A O 1
ATOM 1466 N N . ASP A 1 185 ? 6.969 -14.156 -23.622 1.00 98.31 185 ASP A N 1
ATOM 1467 C CA . ASP A 1 185 ? 6.234 -14.818 -22.549 1.00 98.31 185 ASP A CA 1
ATOM 1468 C C . ASP A 1 185 ? 7.090 -15.021 -21.285 1.00 98.31 185 ASP A C 1
ATOM 1470 O O . ASP A 1 185 ? 8.259 -14.634 -21.211 1.00 98.31 185 ASP A O 1
ATOM 1474 N N . TRP A 1 186 ? 6.483 -15.576 -20.238 1.00 98.50 186 TRP A N 1
ATOM 1475 C CA . TRP A 1 186 ? 7.148 -15.824 -18.958 1.00 98.50 186 TRP A CA 1
ATOM 1476 C C . TRP A 1 186 ? 8.284 -16.855 -19.026 1.00 98.50 186 TRP A C 1
ATOM 1478 O O . TRP A 1 186 ? 9.262 -16.722 -18.287 1.00 98.50 186 TRP A O 1
ATOM 1488 N N . GLU A 1 187 ? 8.191 -17.868 -19.885 1.00 98.50 187 GLU A N 1
ATOM 1489 C CA . GLU A 1 187 ? 9.228 -18.898 -20.010 1.00 98.50 187 GLU A CA 1
ATOM 1490 C C . GLU A 1 187 ? 10.431 -18.353 -20.793 1.00 98.50 187 GLU A C 1
ATOM 1492 O O . GLU A 1 187 ? 11.583 -18.554 -20.399 1.00 98.50 187 GLU A O 1
ATOM 1497 N N . GLU A 1 188 ? 10.177 -17.582 -21.853 1.00 98.50 188 GLU A N 1
ATOM 1498 C CA . GLU A 1 188 ? 11.201 -16.849 -22.600 1.00 98.50 188 GLU A CA 1
ATOM 1499 C C . GLU A 1 188 ? 11.895 -15.801 -21.723 1.00 98.50 188 GLU A C 1
ATOM 1501 O O . GLU A 1 188 ? 13.125 -15.701 -21.736 1.00 98.50 188 GLU A O 1
ATOM 1506 N N . PHE A 1 189 ? 11.128 -15.058 -20.917 1.00 98.69 189 PHE A N 1
ATOM 1507 C CA . PHE A 1 189 ? 11.668 -14.093 -19.960 1.00 98.69 189 PHE A CA 1
ATOM 1508 C C . PHE A 1 189 ? 12.559 -14.765 -18.908 1.00 98.69 189 PHE A C 1
ATOM 1510 O O . PHE A 1 189 ? 13.661 -14.292 -18.631 1.00 98.69 189 PHE A O 1
ATOM 1517 N N . GLU A 1 190 ? 12.122 -15.894 -18.346 1.00 98.75 190 GLU A N 1
ATOM 1518 C CA . GLU A 1 190 ? 12.917 -16.649 -17.379 1.00 98.75 190 GLU A CA 1
ATOM 1519 C C . GLU A 1 190 ? 14.215 -17.180 -18.007 1.00 98.75 190 GLU A C 1
ATOM 1521 O O . GLU A 1 190 ? 15.287 -17.075 -17.405 1.00 98.75 190 GLU A O 1
ATOM 1526 N N . ALA A 1 191 ? 14.147 -17.724 -19.225 1.00 98.69 191 ALA A N 1
ATOM 1527 C CA . ALA A 1 191 ? 15.320 -18.204 -19.950 1.00 98.69 191 ALA A CA 1
ATOM 1528 C C . ALA A 1 191 ? 16.309 -17.069 -20.265 1.00 98.69 191 ALA A C 1
ATOM 1530 O O . ALA A 1 191 ? 17.524 -17.256 -20.148 1.00 98.69 191 ALA A O 1
ATOM 1531 N N . LEU A 1 192 ? 15.798 -15.890 -20.627 1.00 98.69 192 LEU A N 1
ATOM 1532 C CA . LEU A 1 192 ? 16.593 -14.681 -20.821 1.00 98.69 192 LEU A CA 1
ATOM 1533 C C . LEU A 1 192 ? 17.291 -14.265 -19.520 1.00 98.69 192 LEU A C 1
ATOM 1535 O O . LEU A 1 192 ? 18.512 -14.117 -19.506 1.00 98.69 192 LEU A O 1
ATOM 1539 N N . ALA A 1 193 ? 16.541 -14.147 -18.422 1.00 98.62 193 ALA A N 1
ATOM 1540 C CA . ALA A 1 193 ? 17.084 -13.777 -17.119 1.00 98.62 193 ALA A CA 1
ATOM 1541 C C . ALA A 1 193 ? 18.161 -14.774 -16.653 1.00 98.62 193 ALA A C 1
ATOM 1543 O O . ALA A 1 193 ? 19.225 -14.357 -16.205 1.00 98.62 193 ALA A O 1
ATOM 1544 N N . LYS A 1 194 ? 17.957 -16.085 -16.856 1.00 98.44 194 LYS A N 1
ATOM 1545 C CA . LYS A 1 194 ? 18.958 -17.126 -16.552 1.00 98.44 194 LYS A CA 1
ATOM 1546 C C . LYS A 1 194 ? 20.279 -16.915 -17.283 1.00 98.44 194 LYS A C 1
ATOM 1548 O O . LYS A 1 194 ? 21.333 -17.127 -16.696 1.00 98.44 194 LYS A O 1
ATOM 1553 N N . ARG A 1 195 ? 20.240 -16.501 -18.554 1.00 98.25 195 ARG A N 1
ATOM 1554 C CA . ARG A 1 195 ? 21.455 -16.224 -19.341 1.00 98.25 195 ARG A CA 1
ATOM 1555 C C . ARG A 1 195 ? 22.203 -14.974 -18.875 1.00 98.25 195 ARG A C 1
ATOM 1557 O O . ARG A 1 195 ? 23.389 -14.853 -19.167 1.00 98.25 195 ARG A O 1
ATOM 1564 N N . LEU A 1 196 ? 21.515 -14.063 -18.191 1.00 98.38 196 LEU A N 1
ATOM 1565 C CA . LEU A 1 196 ? 22.067 -12.812 -17.672 1.00 98.38 196 LEU A CA 1
ATOM 1566 C C . LEU A 1 196 ? 22.533 -12.921 -16.212 1.00 98.38 196 LEU A C 1
ATOM 1568 O O . LEU A 1 196 ? 23.316 -12.086 -15.761 1.00 98.38 196 LEU A O 1
ATOM 1572 N N . THR A 1 197 ? 22.091 -13.948 -15.481 1.00 98.31 197 THR A N 1
ATOM 1573 C CA . THR A 1 197 ? 22.581 -14.257 -14.134 1.00 98.31 197 THR A CA 1
ATOM 1574 C C . THR A 1 197 ? 24.019 -14.770 -14.191 1.00 98.31 197 THR A C 1
ATOM 1576 O O . THR A 1 197 ? 24.306 -15.750 -14.882 1.00 98.31 197 THR A O 1
ATOM 1579 N N . ARG A 1 198 ? 24.934 -14.132 -13.451 1.00 96.25 198 ARG A N 1
ATOM 1580 C CA . ARG A 1 198 ? 26.367 -14.466 -13.461 1.00 96.25 198 ARG A CA 1
ATOM 1581 C C . ARG A 1 198 ? 26.964 -14.451 -12.057 1.00 96.25 198 ARG A C 1
ATOM 1583 O O . ARG A 1 198 ? 26.846 -13.466 -11.334 1.00 96.25 198 ARG A O 1
ATOM 1590 N N . ASP A 1 199 ? 27.652 -15.535 -11.726 1.00 94.62 199 ASP A N 1
ATOM 1591 C CA . ASP A 1 199 ? 28.623 -15.622 -10.634 1.00 94.62 199 ASP A CA 1
ATOM 1592 C C . ASP A 1 199 ? 29.987 -15.224 -11.216 1.00 94.62 199 ASP A C 1
ATOM 1594 O O . ASP A 1 199 ? 30.573 -15.969 -12.009 1.00 94.62 199 ASP A O 1
ATOM 1598 N N . VAL A 1 200 ? 30.437 -13.999 -10.929 1.00 92.81 200 VAL A N 1
ATOM 1599 C CA . VAL A 1 200 ? 31.684 -13.467 -11.502 1.00 92.81 200 VAL A CA 1
ATOM 1600 C C . VAL A 1 200 ? 32.886 -13.763 -10.612 1.00 92.81 200 VAL A C 1
ATOM 1602 O O . VAL A 1 200 ? 34.021 -13.733 -11.093 1.00 92.81 200 VAL A O 1
ATOM 1605 N N . ASN A 1 201 ? 32.656 -14.046 -9.329 1.00 92.25 201 ASN A N 1
ATOM 1606 C CA . ASN A 1 201 ? 33.704 -14.293 -8.346 1.00 92.25 201 ASN A CA 1
ATOM 1607 C C . ASN A 1 201 ? 34.006 -15.804 -8.147 1.00 92.25 201 ASN A C 1
ATOM 1609 O O . ASN A 1 201 ? 35.077 -16.155 -7.642 1.00 92.25 201 ASN A O 1
ATOM 1613 N N . GLY A 1 202 ? 33.120 -16.685 -8.621 1.00 91.56 202 GLY A N 1
ATOM 1614 C CA . GLY A 1 202 ? 33.236 -18.142 -8.600 1.00 91.56 202 GLY A CA 1
ATOM 1615 C C . GLY A 1 202 ? 32.905 -18.803 -7.258 1.00 91.56 202 GLY A C 1
ATOM 1616 O O . GLY A 1 202 ? 33.363 -19.927 -7.024 1.00 91.56 202 GLY A O 1
ATOM 1617 N N . ASP A 1 203 ? 32.183 -18.132 -6.358 1.00 90.94 203 ASP A N 1
ATOM 1618 C CA . ASP A 1 203 ? 31.841 -18.629 -5.017 1.00 90.94 203 ASP A CA 1
ATOM 1619 C C . ASP A 1 203 ? 30.567 -19.492 -4.969 1.00 90.94 203 ASP A C 1
ATOM 1621 O O . ASP A 1 203 ? 30.235 -20.058 -3.921 1.00 90.94 203 ASP A O 1
ATOM 1625 N N . GLY A 1 204 ? 29.898 -19.668 -6.111 1.00 88.62 204 GLY A N 1
ATOM 1626 C CA . GLY A 1 204 ? 28.656 -20.420 -6.243 1.00 88.62 204 GLY A CA 1
ATOM 1627 C C . GLY A 1 204 ? 27.395 -19.582 -6.026 1.00 88.62 204 GLY A C 1
ATOM 1628 O O . GLY A 1 204 ? 26.302 -20.154 -6.027 1.00 88.62 204 GLY A O 1
ATOM 1629 N N . MET A 1 205 ? 27.517 -18.263 -5.854 1.00 91.00 205 MET A N 1
ATOM 1630 C CA . MET A 1 205 ? 26.413 -17.319 -5.729 1.00 91.00 205 MET A CA 1
ATOM 1631 C C . MET A 1 205 ? 26.480 -16.257 -6.838 1.00 91.00 205 MET A C 1
ATOM 1633 O O . MET A 1 205 ? 27.541 -15.700 -7.095 1.00 91.00 205 MET A O 1
ATOM 1637 N N . PRO A 1 206 ? 25.361 -15.914 -7.500 1.00 95.00 206 PRO A N 1
ATOM 1638 C CA . PRO A 1 206 ? 25.372 -14.823 -8.464 1.00 95.00 206 PRO A CA 1
ATOM 1639 C C . PRO A 1 206 ? 25.726 -13.472 -7.827 1.00 95.00 206 PRO A C 1
ATOM 1641 O O . PRO A 1 206 ? 25.112 -13.052 -6.844 1.00 95.00 206 PRO A O 1
ATOM 1644 N N . ASP A 1 207 ? 26.664 -12.760 -8.449 1.00 94.56 207 ASP A N 1
ATOM 1645 C CA . ASP A 1 207 ? 26.949 -11.349 -8.169 1.00 94.56 207 ASP A CA 1
ATOM 1646 C C . ASP A 1 207 ? 26.070 -10.429 -9.032 1.00 94.56 207 ASP A C 1
ATOM 1648 O O . ASP A 1 207 ? 25.702 -9.327 -8.622 1.00 94.56 207 ASP A O 1
ATOM 1652 N N . ILE A 1 208 ? 25.742 -10.897 -10.243 1.00 97.38 208 ILE A N 1
ATOM 1653 C CA . ILE A 1 208 ? 24.849 -10.237 -11.192 1.00 97.38 208 ILE A CA 1
ATOM 1654 C C . ILE A 1 208 ? 23.580 -11.070 -11.310 1.00 97.38 208 ILE A C 1
ATOM 1656 O O . ILE A 1 208 ? 23.618 -12.229 -11.729 1.00 97.38 208 ILE A O 1
ATOM 1660 N N . TRP A 1 209 ? 22.448 -10.466 -10.974 1.00 98.38 209 TRP A N 1
ATOM 1661 C CA . TRP A 1 209 ? 21.140 -11.108 -11.004 1.00 98.38 209 TRP A CA 1
ATOM 1662 C C . TRP A 1 209 ? 20.437 -10.856 -12.334 1.00 98.38 209 TRP A C 1
ATOM 1664 O O . TRP A 1 209 ? 20.393 -9.728 -12.824 1.00 98.38 209 TRP A O 1
ATOM 1674 N N . GLY A 1 210 ? 19.843 -11.892 -12.923 1.00 98.56 210 GLY A N 1
ATOM 1675 C CA . GLY A 1 210 ? 19.094 -11.757 -14.170 1.00 98.56 210 GLY A CA 1
ATOM 1676 C C . GLY A 1 210 ? 17.889 -10.820 -14.060 1.00 98.56 210 GLY A C 1
ATOM 1677 O O . GLY A 1 210 ? 17.554 -10.147 -15.032 1.00 98.56 210 GLY A O 1
ATOM 1678 N N . PHE A 1 211 ? 17.250 -10.748 -12.888 1.00 98.69 211 PHE A N 1
ATOM 1679 C CA . PHE A 1 211 ? 16.065 -9.928 -12.665 1.00 98.69 211 PHE A CA 1
ATOM 1680 C C . PHE A 1 211 ? 15.963 -9.402 -11.225 1.00 98.69 211 PHE A C 1
ATOM 1682 O O . PHE A 1 211 ? 16.184 -10.130 -10.259 1.00 98.69 211 PHE A O 1
ATOM 1689 N N . SER A 1 212 ? 15.560 -8.141 -11.072 1.00 97.75 212 SER A N 1
ATOM 1690 C CA . SER A 1 212 ? 15.319 -7.497 -9.781 1.00 97.75 212 SER A CA 1
ATOM 1691 C C . SER A 1 212 ? 13.902 -6.937 -9.676 1.00 97.75 212 SER A C 1
ATOM 1693 O O . SER A 1 212 ? 13.441 -6.161 -10.520 1.00 97.75 212 SER A O 1
ATOM 1695 N N . LYS A 1 213 ? 13.200 -7.317 -8.603 1.00 95.31 213 LYS A N 1
ATOM 1696 C CA . LYS A 1 213 ? 11.906 -6.740 -8.228 1.00 95.31 213 LYS A CA 1
ATOM 1697 C C . LYS A 1 213 ? 11.624 -6.854 -6.734 1.00 95.31 213 LYS A C 1
ATOM 1699 O O . LYS A 1 213 ? 12.189 -7.687 -6.028 1.00 95.31 213 LYS A O 1
ATOM 1704 N N . SER A 1 214 ? 10.657 -6.067 -6.258 1.00 91.56 214 SER A N 1
ATOM 1705 C CA . SER A 1 214 ? 10.079 -6.273 -4.925 1.00 91.56 214 SER A CA 1
ATOM 1706 C C . SER A 1 214 ? 9.215 -7.537 -4.906 1.00 91.56 214 SER A C 1
ATOM 1708 O O . SER A 1 214 ? 8.317 -7.673 -5.739 1.00 91.56 214 SER A O 1
ATOM 1710 N N . MET A 1 215 ? 9.475 -8.421 -3.937 1.00 92.19 215 MET A N 1
ATOM 1711 C CA . MET A 1 215 ? 8.778 -9.708 -3.770 1.00 92.19 215 MET A CA 1
ATOM 1712 C C . MET A 1 215 ? 7.837 -9.751 -2.555 1.00 92.19 215 MET A C 1
ATOM 1714 O O . MET A 1 215 ? 7.180 -10.754 -2.324 1.00 92.19 215 MET A O 1
ATOM 1718 N N . THR A 1 216 ? 7.732 -8.664 -1.786 1.00 81.19 216 THR A N 1
ATOM 1719 C CA . THR A 1 216 ? 6.916 -8.612 -0.553 1.00 81.19 216 THR A CA 1
ATOM 1720 C C . THR A 1 216 ? 5.824 -7.551 -0.579 1.00 81.19 216 THR A C 1
ATOM 1722 O O . THR A 1 216 ? 4.945 -7.533 0.280 1.00 81.19 216 THR A O 1
ATOM 1725 N N . ARG A 1 217 ? 5.861 -6.650 -1.562 1.00 88.69 217 ARG A N 1
ATOM 1726 C CA . ARG A 1 217 ? 4.843 -5.620 -1.747 1.00 88.69 217 ARG A CA 1
ATOM 1727 C C . ARG A 1 217 ? 3.634 -6.193 -2.476 1.00 88.69 217 ARG A C 1
ATOM 1729 O O . ARG A 1 217 ? 3.746 -6.603 -3.627 1.00 88.69 217 ARG A O 1
ATOM 1736 N N . THR A 1 218 ? 2.473 -6.176 -1.837 1.00 90.75 218 THR A N 1
ATOM 1737 C CA . THR A 1 218 ? 1.199 -6.671 -2.389 1.00 90.75 218 THR A CA 1
ATOM 1738 C C . THR A 1 218 ? 0.831 -5.982 -3.709 1.00 90.75 218 THR A C 1
ATOM 1740 O O . THR A 1 218 ? 0.512 -6.636 -4.710 1.00 90.75 218 THR A O 1
ATOM 1743 N N . ASP A 1 219 ? 1.022 -4.664 -3.766 1.00 88.50 219 ASP A N 1
ATOM 1744 C CA . ASP A 1 219 ? 0.888 -3.823 -4.954 1.00 88.50 219 ASP A CA 1
ATOM 1745 C C . ASP A 1 219 ? 1.968 -4.082 -6.032 1.00 88.50 219 ASP A C 1
ATOM 1747 O O . ASP A 1 219 ? 1.956 -3.446 -7.083 1.00 88.50 219 ASP A O 1
ATOM 1751 N N . ARG A 1 220 ? 2.907 -5.013 -5.815 1.00 92.06 220 ARG A N 1
ATOM 1752 C CA . ARG A 1 220 ? 3.921 -5.464 -6.793 1.00 92.06 220 ARG A CA 1
ATOM 1753 C C . ARG A 1 220 ? 3.808 -6.938 -7.184 1.00 92.06 220 ARG A C 1
ATOM 1755 O O . ARG A 1 220 ? 4.542 -7.389 -8.064 1.00 92.06 220 ARG A O 1
ATOM 1762 N N . ILE A 1 221 ? 2.897 -7.676 -6.551 1.00 96.31 221 ILE A N 1
ATOM 1763 C CA . ILE A 1 221 ? 2.616 -9.084 -6.860 1.00 96.31 221 ILE A CA 1
ATOM 1764 C C . ILE A 1 221 ? 1.332 -9.226 -7.682 1.00 96.31 221 ILE A C 1
ATOM 1766 O O . ILE A 1 221 ? 1.291 -10.017 -8.620 1.00 96.31 221 ILE A O 1
ATOM 1770 N N . HIS A 1 222 ? 0.290 -8.439 -7.392 1.00 94.81 222 HIS A N 1
ATOM 1771 C CA . HIS A 1 222 ? -1.029 -8.642 -8.005 1.00 94.81 222 HIS A CA 1
ATOM 1772 C C . HIS A 1 222 ? -1.035 -8.580 -9.540 1.00 94.81 222 HIS A C 1
ATOM 1774 O O . HIS A 1 222 ? -1.768 -9.348 -10.150 1.00 94.81 222 HIS A O 1
ATOM 1780 N N . TYR A 1 223 ? -0.231 -7.727 -10.187 1.00 95.69 223 TYR A N 1
ATOM 1781 C CA . TYR A 1 223 ? -0.220 -7.674 -11.653 1.00 95.69 223 TYR A CA 1
ATOM 1782 C C . TYR A 1 223 ? 0.455 -8.898 -12.283 1.00 95.69 223 TYR A C 1
ATOM 1784 O O . TYR A 1 223 ? 0.056 -9.299 -13.368 1.00 95.69 223 TYR A O 1
ATOM 1792 N N . TRP A 1 224 ? 1.380 -9.579 -11.599 1.00 97.94 224 TRP A N 1
ATOM 1793 C CA . TRP A 1 224 ? 1.852 -10.894 -12.050 1.00 97.94 224 TRP A CA 1
ATOM 1794 C C . TRP A 1 224 ? 0.730 -11.935 -11.955 1.00 97.94 224 TRP A C 1
ATOM 1796 O O . TRP A 1 224 ? 0.511 -12.698 -12.890 1.00 97.94 224 TRP A O 1
ATOM 1806 N N . LEU A 1 225 ? -0.056 -11.913 -10.874 1.00 98.00 225 LEU A N 1
ATOM 1807 C CA . LEU A 1 225 ? -1.207 -12.814 -10.730 1.00 98.00 225 LEU A CA 1
ATOM 1808 C C . LEU A 1 225 ? -2.315 -12.505 -11.751 1.00 98.00 225 LEU A C 1
ATOM 1810 O O . LEU A 1 225 ? -2.945 -13.423 -12.268 1.00 98.00 225 LEU A O 1
ATOM 1814 N N . ALA A 1 226 ? -2.521 -11.232 -12.093 1.00 97.25 226 ALA A N 1
ATOM 1815 C CA . ALA A 1 226 ? -3.439 -10.826 -13.154 1.00 97.25 226 ALA A CA 1
ATOM 1816 C C . ALA A 1 226 ? -2.958 -11.310 -14.533 1.00 97.25 226 ALA A C 1
ATOM 1818 O O . ALA A 1 226 ? -3.758 -11.838 -15.300 1.00 97.25 226 ALA A O 1
ATOM 1819 N N . ALA A 1 227 ? -1.655 -11.211 -14.829 1.00 98.00 227 ALA A N 1
ATOM 1820 C CA . ALA A 1 227 ? -1.063 -11.777 -16.046 1.00 98.00 227 ALA A CA 1
ATOM 1821 C C . ALA A 1 227 ? -1.179 -13.315 -16.098 1.00 98.00 227 ALA A C 1
ATOM 1823 O O . ALA A 1 227 ? -1.338 -13.888 -17.177 1.00 98.00 227 ALA A O 1
ATOM 1824 N N . ALA A 1 228 ? -1.174 -13.987 -14.942 1.00 98.38 228 ALA A N 1
ATOM 1825 C CA . ALA A 1 228 ? -1.473 -15.416 -14.848 1.00 98.38 228 ALA A CA 1
ATOM 1826 C C . ALA A 1 228 ? -2.958 -15.762 -15.073 1.00 98.38 228 ALA A C 1
ATOM 1828 O O . ALA A 1 228 ? -3.282 -16.935 -15.236 1.00 98.38 228 ALA A O 1
ATOM 1829 N N . GLY A 1 229 ? -3.852 -14.767 -15.109 1.00 97.31 229 GLY A N 1
ATOM 1830 C CA . GLY A 1 229 ? -5.295 -14.951 -15.282 1.00 97.31 229 GLY A CA 1
ATOM 1831 C C . GLY A 1 229 ? -6.065 -15.163 -13.977 1.00 97.31 229 GLY A C 1
ATOM 1832 O O . GLY A 1 229 ? -7.132 -15.768 -13.998 1.00 97.31 229 GLY A O 1
ATOM 1833 N N . SER A 1 230 ? -5.525 -14.720 -12.838 1.00 97.06 230 SER A N 1
ATOM 1834 C CA . SER A 1 230 ? -6.182 -14.867 -11.536 1.00 97.06 230 SER A CA 1
ATOM 1835 C C . SER A 1 230 ? -7.355 -13.902 -11.347 1.00 97.06 230 SER A C 1
ATOM 1837 O O . SER A 1 230 ? -7.227 -12.698 -11.585 1.00 97.06 230 SER A O 1
ATOM 1839 N N . ASP A 1 231 ? -8.449 -14.425 -10.791 1.00 93.19 231 ASP A N 1
ATOM 1840 C CA . ASP A 1 231 ? -9.544 -13.640 -10.224 1.00 93.19 231 ASP A CA 1
ATOM 1841 C C . ASP A 1 231 ? -9.325 -13.385 -8.726 1.00 93.19 231 ASP A C 1
ATOM 1843 O O . ASP A 1 231 ? -9.041 -14.296 -7.942 1.00 93.19 231 ASP A O 1
ATOM 1847 N N . PHE A 1 232 ? -9.523 -12.141 -8.295 1.00 94.69 232 PHE A N 1
ATOM 1848 C CA . PHE A 1 232 ? -9.269 -11.733 -6.908 1.00 94.69 232 PHE A CA 1
ATOM 1849 C C . PHE A 1 232 ? -10.520 -11.741 -6.028 1.00 94.69 232 PHE A C 1
ATOM 1851 O O . PHE A 1 232 ? -10.429 -12.019 -4.831 1.00 94.69 232 PHE A O 1
ATOM 1858 N N . PHE A 1 233 ? -11.678 -11.420 -6.606 1.00 94.06 233 PHE A N 1
ATOM 1859 C CA . PHE A 1 233 ? -12.915 -11.171 -5.871 1.00 94.06 233 PHE A CA 1
ATOM 1860 C C . PHE A 1 233 ? -14.001 -12.168 -6.275 1.00 94.06 233 PHE A C 1
ATOM 1862 O O . PHE A 1 233 ? -14.291 -12.337 -7.454 1.00 94.06 233 PHE A O 1
ATOM 1869 N N . GLY A 1 234 ? -14.663 -12.761 -5.283 1.00 93.12 234 GLY A N 1
ATOM 1870 C CA . GLY A 1 234 ? -15.821 -13.635 -5.477 1.00 93.12 234 GLY A CA 1
ATOM 1871 C C . GLY A 1 234 ? -17.155 -12.890 -5.570 1.00 93.12 234 GLY A C 1
ATOM 1872 O O . GLY A 1 234 ? -18.183 -13.515 -5.820 1.00 93.12 234 GLY A O 1
ATOM 1873 N N . ASN A 1 235 ? -17.167 -11.575 -5.331 1.00 90.06 235 ASN A N 1
ATOM 1874 C CA . ASN A 1 235 ? -18.351 -10.724 -5.430 1.00 90.06 235 ASN A CA 1
ATOM 1875 C C . ASN A 1 235 ? -17.989 -9.244 -5.660 1.00 90.06 235 ASN A C 1
ATOM 1877 O O . ASN A 1 235 ? -16.873 -8.810 -5.379 1.00 90.06 235 ASN A O 1
ATOM 1881 N N . GLU A 1 236 ? -18.960 -8.450 -6.123 1.00 85.25 236 GLU A N 1
ATOM 1882 C CA . GLU A 1 236 ? -18.784 -7.003 -6.354 1.00 85.25 236 GLU A CA 1
ATOM 1883 C C . GLU A 1 236 ? -18.495 -6.221 -5.067 1.00 85.25 236 GLU A C 1
ATOM 1885 O O . GLU A 1 236 ? -17.748 -5.244 -5.089 1.00 85.25 236 GLU A O 1
ATOM 1890 N N . ALA A 1 237 ? -19.036 -6.682 -3.934 1.00 83.75 237 ALA A N 1
ATOM 1891 C CA . ALA A 1 237 ? -18.783 -6.097 -2.618 1.00 83.75 237 ALA A CA 1
ATOM 1892 C C . ALA A 1 237 ? -17.332 -6.300 -2.140 1.00 83.75 237 ALA A C 1
ATOM 1894 O O . ALA A 1 237 ? -16.910 -5.669 -1.176 1.00 83.75 237 ALA A O 1
ATOM 1895 N N . LYS A 1 238 ? -16.551 -7.167 -2.803 1.00 89.50 238 LYS A N 1
ATOM 1896 C CA . LYS A 1 238 ? -15.166 -7.517 -2.448 1.00 89.50 238 LYS A CA 1
ATOM 1897 C C . LYS A 1 238 ? -15.030 -8.043 -1.010 1.00 89.50 238 LYS A C 1
ATOM 1899 O O . LYS A 1 238 ? -13.987 -7.866 -0.381 1.00 89.50 238 LYS A O 1
ATOM 1904 N N . THR A 1 239 ? -16.076 -8.693 -0.495 1.00 87.44 239 THR A N 1
ATOM 1905 C CA . THR A 1 239 ? -16.116 -9.349 0.829 1.00 87.44 239 THR A CA 1
ATOM 1906 C C . THR A 1 239 ? -15.757 -10.834 0.761 1.00 87.44 239 THR A C 1
ATOM 1908 O O . THR A 1 239 ? -15.682 -11.507 1.784 1.00 87.44 239 THR A O 1
ATOM 1911 N N . VAL A 1 240 ? -15.513 -11.358 -0.441 1.00 92.06 240 VAL A N 1
ATOM 1912 C CA . VAL A 1 240 ? -15.022 -12.719 -0.664 1.00 92.06 240 VAL A CA 1
ATOM 1913 C C . VAL A 1 240 ? -13.814 -12.649 -1.588 1.00 92.06 240 VAL A C 1
ATOM 1915 O O . VAL A 1 240 ? -13.896 -12.089 -2.679 1.00 92.06 240 VAL A O 1
ATOM 1918 N N . SER A 1 241 ? -12.699 -13.221 -1.155 1.00 95.31 241 SER A N 1
ATOM 1919 C CA . SER A 1 241 ? -11.510 -13.463 -1.959 1.00 95.31 241 SER A CA 1
ATOM 1920 C C . SER A 1 241 ? -11.555 -14.847 -2.597 1.00 95.31 241 SER A C 1
ATOM 1922 O O . SER A 1 241 ? -11.878 -15.839 -1.939 1.00 95.31 241 SER A O 1
ATOM 1924 N N . THR A 1 242 ? -11.185 -14.895 -3.873 1.00 96.69 242 THR A N 1
ATOM 1925 C CA . THR A 1 242 ? -11.007 -16.116 -4.677 1.00 96.69 242 THR A CA 1
ATOM 1926 C C . THR A 1 242 ? -9.543 -16.341 -5.042 1.00 96.69 242 THR A C 1
ATOM 1928 O O . THR A 1 242 ? -9.235 -17.090 -5.966 1.00 96.69 242 THR A O 1
ATOM 1931 N N . LEU A 1 243 ? -8.620 -15.667 -4.351 1.00 96.56 243 LEU A N 1
ATOM 1932 C CA . LEU A 1 243 ? -7.207 -15.633 -4.722 1.00 96.56 243 LEU A CA 1
ATOM 1933 C C . LEU A 1 243 ? -6.484 -16.974 -4.498 1.00 96.56 243 LEU A C 1
ATOM 1935 O O . LEU A 1 243 ? -5.333 -17.098 -4.871 1.00 96.56 243 LEU A O 1
ATOM 1939 N N . ASN A 1 244 ? -7.140 -17.995 -3.947 1.00 95.62 244 ASN A N 1
ATOM 1940 C CA . ASN A 1 244 ? -6.650 -19.378 -3.874 1.00 95.62 244 ASN A CA 1
ATOM 1941 C C . ASN A 1 244 ? -6.953 -20.203 -5.143 1.00 95.62 244 ASN A C 1
ATOM 1943 O O . ASN A 1 244 ? -6.915 -21.430 -5.120 1.00 95.62 244 ASN A O 1
ATOM 1947 N N . ASN A 1 245 ? -7.279 -19.550 -6.259 1.00 97.88 245 ASN A N 1
ATOM 1948 C CA . ASN A 1 245 ? -7.563 -20.222 -7.525 1.00 97.88 245 ASN A CA 1
ATOM 1949 C C . ASN A 1 245 ? -6.285 -20.765 -8.219 1.00 97.88 245 ASN A C 1
ATOM 1951 O O . ASN A 1 245 ? -5.175 -20.314 -7.922 1.00 97.88 245 ASN A O 1
ATOM 1955 N N . PRO A 1 246 ? -6.415 -21.692 -9.195 1.00 98.31 246 PRO A N 1
ATOM 1956 C CA . PRO A 1 246 ? -5.266 -22.284 -9.888 1.00 98.31 246 PRO A CA 1
ATOM 1957 C C . PRO A 1 246 ? -4.335 -21.285 -10.591 1.00 98.31 246 PRO A C 1
ATOM 1959 O O . PRO A 1 246 ? -3.127 -21.505 -10.620 1.00 98.31 246 PRO A O 1
ATOM 1962 N N . ALA A 1 247 ? -4.863 -20.187 -11.140 1.00 98.38 247 ALA A N 1
ATOM 1963 C CA . ALA A 1 247 ? -4.049 -19.175 -11.814 1.00 98.38 247 ALA A CA 1
ATOM 1964 C C . ALA A 1 247 ? -3.196 -18.371 -10.820 1.00 98.38 247 ALA A C 1
ATOM 1966 O O . ALA A 1 247 ? -2.033 -18.079 -11.094 1.00 98.38 247 ALA A O 1
ATOM 1967 N N . ALA A 1 248 ? -3.732 -18.069 -9.636 1.00 98.25 248 ALA A N 1
ATOM 1968 C CA . ALA A 1 248 ? -2.969 -17.450 -8.557 1.00 98.25 248 ALA A CA 1
ATOM 1969 C C . ALA A 1 248 ? -1.842 -18.358 -8.052 1.00 98.25 248 ALA A C 1
ATOM 1971 O O . ALA A 1 248 ? -0.725 -17.885 -7.845 1.00 98.25 248 ALA A O 1
ATOM 1972 N N . ILE A 1 249 ? -2.129 -19.656 -7.890 1.00 98.62 249 ILE A N 1
ATOM 1973 C CA . ILE A 1 249 ? -1.131 -20.663 -7.510 1.00 98.62 249 ILE A CA 1
ATOM 1974 C C . ILE A 1 249 ? -0.012 -20.690 -8.553 1.00 98.62 249 ILE A C 1
ATOM 1976 O O . ILE A 1 249 ? 1.139 -20.475 -8.190 1.00 98.62 249 ILE A O 1
ATOM 1980 N N . ALA A 1 250 ? -0.344 -20.825 -9.841 1.00 98.44 250 ALA A N 1
ATOM 1981 C CA . ALA A 1 250 ? 0.644 -20.834 -10.920 1.00 98.44 250 ALA A CA 1
ATOM 1982 C C . ALA A 1 250 ? 1.475 -19.537 -10.977 1.00 98.44 250 ALA A C 1
ATOM 1984 O O . ALA A 1 250 ? 2.687 -19.577 -11.178 1.00 98.44 250 ALA A O 1
ATOM 1985 N N . GLY A 1 251 ? 0.841 -18.378 -10.763 1.00 98.38 251 GLY A N 1
ATOM 1986 C CA . GLY A 1 251 ? 1.527 -17.086 -10.709 1.00 98.38 251 GLY A CA 1
ATOM 1987 C C . GLY A 1 251 ? 2.519 -16.974 -9.548 1.00 98.38 251 GLY A C 1
ATOM 1988 O O . GLY A 1 251 ? 3.640 -16.498 -9.731 1.00 98.38 251 GLY A O 1
ATOM 1989 N N . LEU A 1 252 ? 2.133 -17.429 -8.354 1.00 98.50 252 LEU A N 1
ATOM 1990 C CA . LEU A 1 252 ? 3.008 -17.430 -7.180 1.00 98.50 252 LEU A CA 1
ATOM 1991 C C . LEU A 1 252 ? 4.114 -18.485 -7.276 1.00 98.50 252 LEU A C 1
ATOM 1993 O O . LEU A 1 252 ? 5.243 -18.189 -6.894 1.00 98.50 252 LEU A O 1
ATOM 1997 N N . GLU A 1 253 ? 3.823 -19.669 -7.817 1.00 98.69 253 GLU A N 1
ATOM 1998 C CA . GLU A 1 253 ? 4.820 -20.709 -8.104 1.00 98.69 253 GLU A CA 1
ATOM 1999 C C . GLU A 1 253 ? 5.862 -20.207 -9.100 1.00 98.69 253 GLU A C 1
ATOM 2001 O O . GLU A 1 253 ? 7.053 -20.380 -8.866 1.00 98.69 253 GLU A O 1
ATOM 2006 N N . TYR A 1 254 ? 5.447 -19.506 -10.157 1.00 98.75 254 TYR A N 1
ATOM 2007 C CA . TYR A 1 254 ? 6.374 -18.881 -11.097 1.00 98.75 254 TYR A CA 1
ATOM 2008 C C . TYR A 1 254 ? 7.307 -17.874 -10.406 1.00 98.75 254 TYR A C 1
ATOM 2010 O O . TYR A 1 254 ? 8.528 -17.957 -10.530 1.00 98.75 254 TYR A O 1
ATOM 2018 N N . LEU A 1 255 ? 6.752 -16.946 -9.622 1.00 98.50 255 LEU A N 1
ATOM 2019 C CA . LEU A 1 255 ? 7.549 -15.954 -8.897 1.00 98.50 255 LEU A CA 1
ATOM 2020 C C . LEU A 1 255 ? 8.488 -16.596 -7.860 1.00 98.50 255 LEU A C 1
ATOM 2022 O O . LEU A 1 255 ? 9.633 -16.163 -7.716 1.00 98.50 255 LEU A O 1
ATOM 2026 N N . GLN A 1 256 ? 8.030 -17.635 -7.159 1.00 98.31 256 GLN A N 1
ATOM 2027 C CA . GLN A 1 256 ? 8.850 -18.421 -6.235 1.00 98.31 256 GLN A CA 1
ATOM 2028 C C . GLN A 1 256 ? 9.994 -19.122 -6.986 1.00 98.31 256 GLN A C 1
ATOM 2030 O O . GLN A 1 256 ? 11.151 -19.027 -6.567 1.00 98.31 256 GLN A O 1
ATOM 2035 N N . ARG A 1 257 ? 9.691 -19.743 -8.134 1.00 98.44 257 ARG A N 1
ATOM 2036 C CA . ARG A 1 257 ? 10.645 -20.423 -9.018 1.00 98.44 257 ARG A CA 1
ATOM 2037 C C . ARG A 1 257 ? 11.745 -19.483 -9.499 1.00 98.44 257 ARG A C 1
ATOM 2039 O O . ARG A 1 257 ? 12.914 -19.850 -9.406 1.00 98.44 257 ARG A O 1
ATOM 2046 N N . LEU A 1 258 ? 11.413 -18.258 -9.924 1.00 98.50 258 LEU A N 1
ATOM 2047 C CA . LEU A 1 258 ? 12.408 -17.257 -10.347 1.00 98.50 258 LEU A CA 1
ATOM 2048 C C . LEU A 1 258 ? 13.491 -17.007 -9.284 1.00 98.50 258 LEU A C 1
ATOM 2050 O O . LEU A 1 258 ? 14.662 -16.824 -9.622 1.00 98.50 258 LEU A O 1
ATOM 2054 N N . ARG A 1 259 ? 13.117 -17.013 -8.002 1.00 97.50 259 ARG A N 1
ATOM 2055 C CA . ARG A 1 259 ? 14.038 -16.773 -6.887 1.00 97.50 259 ARG A CA 1
ATOM 2056 C C . ARG A 1 259 ? 14.775 -18.036 -6.445 1.00 97.50 259 ARG A C 1
ATOM 2058 O O . ARG A 1 259 ? 15.989 -17.998 -6.286 1.00 97.50 259 ARG A O 1
ATOM 2065 N N . TRP A 1 260 ? 14.062 -19.137 -6.220 1.00 97.06 260 TRP A N 1
ATOM 2066 C CA . TRP A 1 260 ? 14.622 -20.285 -5.494 1.00 97.06 260 TRP A CA 1
ATOM 2067 C C . TRP A 1 260 ? 15.121 -21.418 -6.382 1.00 97.06 260 TRP A C 1
ATOM 2069 O O . TRP A 1 260 ? 16.085 -22.083 -6.014 1.00 97.06 260 TRP A O 1
ATOM 2079 N N . GLU A 1 261 ? 14.503 -21.633 -7.541 1.00 96.88 261 GLU A N 1
ATOM 2080 C CA . GLU A 1 261 ? 14.910 -22.697 -8.469 1.00 96.88 261 GLU A CA 1
ATOM 2081 C C . GLU A 1 261 ? 15.795 -22.142 -9.582 1.00 96.88 261 GLU A C 1
ATOM 2083 O O . GLU A 1 261 ? 16.873 -22.656 -9.863 1.00 96.88 261 GLU A O 1
ATOM 2088 N N . SER A 1 262 ? 15.342 -21.059 -10.204 1.00 97.44 262 SER A N 1
ATOM 2089 C CA . SER A 1 262 ? 16.013 -20.414 -11.327 1.00 97.44 262 SER A CA 1
ATOM 2090 C C . SER A 1 262 ? 17.114 -19.463 -10.886 1.00 97.44 262 SER A C 1
ATOM 2092 O O . SER A 1 262 ? 17.978 -19.141 -11.697 1.00 97.44 262 SER A O 1
ATOM 2094 N N . GLN A 1 263 ? 17.076 -19.031 -9.620 1.00 96.19 263 GLN A N 1
ATOM 2095 C CA . GLN A 1 263 ? 18.069 -18.159 -8.991 1.00 96.19 263 GLN A CA 1
ATOM 2096 C C . GLN A 1 263 ? 18.387 -16.913 -9.832 1.00 96.19 263 GLN A C 1
ATOM 2098 O O . GLN A 1 263 ? 19.523 -16.454 -9.885 1.00 96.19 263 GLN A O 1
ATOM 2103 N N . VAL A 1 264 ? 17.377 -16.357 -10.512 1.00 98.25 264 VAL A N 1
ATOM 2104 C CA . VAL A 1 264 ? 17.521 -15.115 -11.288 1.00 98.25 264 VAL A CA 1
ATOM 2105 C C . VAL A 1 264 ? 17.187 -13.875 -10.467 1.00 98.25 264 VAL A C 1
ATOM 2107 O O . VAL A 1 264 ? 17.615 -12.787 -10.836 1.00 98.25 264 VAL A O 1
ATOM 2110 N N . ILE A 1 265 ? 16.474 -14.044 -9.347 1.00 98.06 265 ILE A N 1
ATOM 2111 C CA . ILE A 1 265 ? 16.197 -13.004 -8.349 1.00 98.06 265 ILE A CA 1
ATOM 2112 C C . ILE A 1 265 ? 17.002 -13.295 -7.080 1.00 98.06 265 ILE A C 1
ATOM 2114 O O . ILE A 1 265 ? 16.946 -14.405 -6.549 1.00 98.06 265 ILE A O 1
ATOM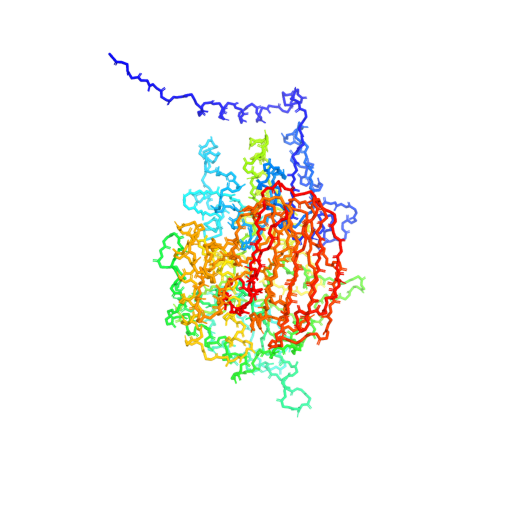 2118 N N . ALA A 1 266 ? 17.680 -12.274 -6.555 1.00 96.88 266 ALA A N 1
ATOM 2119 C CA . ALA A 1 266 ? 18.483 -12.372 -5.337 1.00 96.88 266 ALA A CA 1
ATOM 2120 C C . ALA A 1 266 ? 17.657 -12.793 -4.117 1.00 96.88 266 ALA A C 1
ATOM 2122 O O . ALA A 1 266 ? 16.562 -12.249 -3.952 1.00 96.88 266 ALA A O 1
ATOM 2123 N N . PRO A 1 267 ? 18.150 -13.675 -3.219 1.00 94.44 267 PRO A N 1
ATOM 2124 C CA . PRO A 1 267 ? 17.469 -14.022 -1.970 1.00 94.44 267 PRO A CA 1
ATOM 2125 C C . PRO A 1 267 ? 17.368 -12.815 -1.012 1.00 94.44 267 PRO A C 1
ATOM 2127 O O . PRO A 1 267 ? 18.041 -11.799 -1.215 1.00 94.44 267 PRO A O 1
ATOM 2130 N N . PRO A 1 268 ? 16.525 -12.882 0.036 1.00 93.56 268 PRO A N 1
ATOM 2131 C CA . PRO A 1 268 ? 16.344 -11.760 0.952 1.00 93.56 268 PRO A CA 1
ATOM 2132 C C . PRO A 1 268 ? 17.667 -11.322 1.595 1.00 93.56 268 PRO A C 1
ATOM 2134 O O . PRO A 1 268 ? 18.445 -12.144 2.072 1.00 93.56 268 PRO A O 1
ATOM 2137 N N . GLY A 1 269 ? 17.917 -10.011 1.610 1.00 91.56 269 GLY A N 1
ATOM 2138 C CA . GLY A 1 269 ? 19.136 -9.424 2.178 1.00 91.56 269 GLY A CA 1
ATOM 2139 C C . GLY A 1 269 ? 20.349 -9.395 1.243 1.00 91.56 269 GLY A C 1
ATOM 2140 O O . GLY A 1 269 ? 21.354 -8.789 1.610 1.00 91.56 269 GLY A O 1
ATOM 2141 N N . VAL A 1 270 ? 20.263 -9.980 0.042 1.00 94.38 270 VAL A N 1
ATOM 2142 C CA . VAL A 1 270 ? 21.322 -9.888 -0.973 1.00 94.38 270 VAL A CA 1
ATOM 2143 C C . VAL A 1 270 ? 21.070 -8.691 -1.904 1.00 94.38 270 VAL A C 1
ATOM 2145 O O . VAL A 1 270 ? 19.961 -8.553 -2.433 1.00 94.38 270 VAL A O 1
ATOM 2148 N N . PRO A 1 271 ? 22.065 -7.805 -2.110 1.00 93.12 271 PRO A N 1
ATOM 2149 C CA . PRO A 1 271 ? 21.946 -6.685 -3.041 1.00 93.12 271 PRO A CA 1
ATOM 2150 C C . PRO A 1 271 ? 21.673 -7.131 -4.487 1.00 93.12 271 PRO A C 1
ATOM 2152 O O . PRO A 1 271 ? 22.271 -8.082 -4.979 1.00 93.12 271 PRO A O 1
ATOM 2155 N N . SER A 1 272 ? 20.761 -6.430 -5.160 1.00 95.69 272 SER A N 1
ATOM 2156 C CA . SER A 1 272 ? 20.378 -6.649 -6.567 1.00 95.69 272 SER A CA 1
ATOM 2157 C C . SER A 1 272 ? 19.888 -5.348 -7.211 1.00 95.69 272 SER A C 1
ATOM 2159 O O . SER A 1 272 ? 18.899 -5.313 -7.947 1.00 95.69 272 SER A O 1
ATOM 2161 N N . GLY A 1 273 ? 20.531 -4.234 -6.857 1.00 95.19 273 GLY A N 1
ATOM 2162 C CA . GLY A 1 273 ? 20.158 -2.914 -7.349 1.00 95.19 273 GLY A CA 1
ATOM 2163 C C . GLY A 1 273 ? 20.492 -2.733 -8.831 1.00 95.19 273 GLY A C 1
ATOM 2164 O O . GLY A 1 273 ? 21.589 -3.067 -9.280 1.00 95.19 273 GLY A O 1
ATOM 2165 N N . PHE A 1 274 ? 19.538 -2.209 -9.608 1.00 96.75 274 PHE A N 1
ATOM 2166 C CA . PHE A 1 274 ? 19.754 -1.927 -11.030 1.00 96.75 274 PHE A CA 1
ATOM 2167 C C . PHE A 1 274 ? 20.749 -0.780 -11.222 1.00 96.75 274 PHE A C 1
ATOM 2169 O O . PHE A 1 274 ? 21.696 -0.930 -11.980 1.00 96.75 274 PHE A O 1
ATOM 2176 N N . LEU A 1 275 ? 20.592 0.333 -10.490 1.00 94.31 275 LEU A N 1
ATOM 2177 C CA . LEU A 1 275 ? 21.483 1.502 -10.578 1.00 94.31 275 LEU A CA 1
ATOM 2178 C C . LEU A 1 275 ? 22.944 1.153 -10.265 1.00 94.31 275 LEU A C 1
ATOM 2180 O O . LEU A 1 275 ? 23.860 1.726 -10.847 1.00 94.31 275 LEU A O 1
ATOM 2184 N N . GLU A 1 276 ? 23.150 0.201 -9.360 1.00 95.00 276 GLU A N 1
ATOM 2185 C CA . GLU A 1 276 ? 24.454 -0.310 -8.949 1.00 95.00 276 GLU A CA 1
ATOM 2186 C C . GLU A 1 276 ? 25.044 -1.330 -9.939 1.00 95.00 276 GLU A C 1
ATOM 2188 O O . GLU A 1 276 ? 26.151 -1.816 -9.719 1.00 95.00 276 GLU A O 1
ATOM 2193 N N . GLY A 1 277 ? 24.322 -1.676 -11.011 1.00 95.88 277 GLY A N 1
ATOM 2194 C CA . GLY A 1 277 ? 24.751 -2.671 -11.994 1.00 95.88 277 GLY A CA 1
ATOM 2195 C C . GLY A 1 277 ? 24.759 -4.100 -11.446 1.00 95.88 277 GLY A C 1
ATOM 2196 O O . GLY A 1 277 ? 25.498 -4.934 -11.952 1.00 95.88 277 GLY A O 1
ATOM 2197 N N . GLN A 1 278 ? 23.967 -4.393 -10.409 1.00 97.06 278 GLN A N 1
ATOM 2198 C CA . GLN A 1 278 ? 23.869 -5.727 -9.794 1.00 97.06 278 GLN A CA 1
ATOM 2199 C C . GLN A 1 278 ? 22.717 -6.562 -10.366 1.00 97.06 278 GLN A C 1
ATOM 2201 O O . GLN A 1 278 ? 22.571 -7.734 -10.024 1.00 97.06 278 GLN A O 1
ATOM 2206 N N . ALA A 1 279 ? 21.879 -5.970 -11.217 1.00 98.19 279 ALA A N 1
ATOM 2207 C CA . ALA A 1 279 ? 20.812 -6.665 -11.917 1.00 98.19 279 ALA A CA 1
ATOM 2208 C C . ALA A 1 279 ? 20.801 -6.291 -13.400 1.00 98.19 279 ALA A C 1
ATOM 2210 O O . ALA A 1 279 ? 20.904 -5.114 -13.743 1.00 98.19 279 ALA A O 1
ATOM 2211 N N . ALA A 1 280 ? 20.638 -7.289 -14.265 1.00 98.56 280 ALA A N 1
ATOM 2212 C CA . ALA A 1 280 ? 20.570 -7.091 -15.708 1.00 98.56 280 ALA A CA 1
ATOM 2213 C C . ALA A 1 280 ? 19.215 -6.542 -16.160 1.00 98.56 280 ALA A C 1
ATOM 2215 O O . ALA A 1 280 ? 19.157 -5.769 -17.111 1.00 98.56 280 ALA A O 1
ATOM 2216 N N . ILE A 1 281 ? 18.134 -6.933 -15.478 1.00 98.81 281 ILE A N 1
ATOM 2217 C CA . ILE A 1 281 ? 16.768 -6.466 -15.728 1.00 98.81 281 ILE A CA 1
ATOM 2218 C C . ILE A 1 281 ? 16.135 -6.049 -14.398 1.00 98.81 281 ILE A C 1
ATOM 2220 O O . ILE A 1 281 ? 16.329 -6.719 -13.383 1.00 98.81 281 ILE A O 1
ATOM 2224 N N . ALA A 1 282 ? 15.339 -4.982 -14.381 1.00 98.38 282 ALA A N 1
ATOM 2225 C CA . ALA A 1 282 ? 14.582 -4.579 -13.199 1.00 98.38 282 ALA A CA 1
ATOM 2226 C C . ALA A 1 282 ? 13.202 -4.001 -13.528 1.00 98.38 282 ALA A C 1
ATOM 2228 O O . ALA A 1 282 ? 13.000 -3.379 -14.568 1.00 98.38 282 ALA A O 1
ATOM 2229 N N . GLU A 1 283 ? 12.251 -4.161 -12.607 1.00 97.88 283 GLU A N 1
ATOM 2230 C CA . GLU A 1 283 ? 10.983 -3.425 -12.658 1.00 97.88 283 GLU A CA 1
ATOM 2231 C C . GLU A 1 283 ? 11.199 -1.941 -12.325 1.00 97.88 283 GLU A C 1
ATOM 2233 O O . GLU A 1 283 ? 11.568 -1.591 -11.201 1.00 97.88 283 GLU A O 1
ATOM 2238 N N . ILE A 1 284 ? 10.898 -1.056 -13.276 1.00 96.19 284 ILE A N 1
ATOM 2239 C CA . ILE A 1 284 ? 10.994 0.397 -13.112 1.00 96.19 284 ILE A CA 1
ATOM 2240 C C . ILE A 1 284 ? 9.600 1.013 -13.221 1.00 96.19 284 ILE A C 1
ATOM 2242 O O . ILE A 1 284 ? 8.944 0.969 -14.265 1.00 96.19 284 ILE A O 1
ATOM 2246 N N . GLY A 1 285 ? 9.152 1.612 -12.120 1.00 94.69 285 GLY A N 1
ATOM 2247 C CA . GLY A 1 285 ? 7.912 2.378 -12.068 1.00 94.69 285 GLY A CA 1
ATOM 2248 C C . GLY A 1 285 ? 8.067 3.778 -12.655 1.00 94.69 285 GLY A C 1
ATOM 2249 O O . GLY A 1 285 ? 9.024 4.475 -12.313 1.00 94.69 285 GLY A O 1
ATOM 2250 N N . SER A 1 286 ? 7.100 4.234 -13.455 1.00 93.50 286 SER A N 1
ATOM 2251 C CA . SER A 1 286 ? 7.137 5.566 -14.080 1.00 93.50 286 SER A CA 1
ATOM 2252 C C . SER A 1 286 ? 7.246 6.708 -13.057 1.00 93.50 286 SER A C 1
ATOM 2254 O O . SER A 1 286 ? 7.927 7.697 -13.306 1.00 93.50 286 SER A O 1
ATOM 2256 N N . TRP A 1 287 ? 6.694 6.537 -11.849 1.00 90.25 287 TRP A N 1
ATOM 2257 C CA . TRP A 1 287 ? 6.799 7.503 -10.740 1.00 90.25 287 TRP A CA 1
ATOM 2258 C C . TRP A 1 287 ? 8.224 7.698 -10.196 1.00 90.25 287 TRP A C 1
ATOM 2260 O O . TRP A 1 287 ? 8.473 8.651 -9.457 1.00 90.25 287 TRP A O 1
ATOM 2270 N N . GLY A 1 288 ? 9.133 6.765 -10.486 1.00 89.06 288 GLY A N 1
ATOM 2271 C CA . GLY A 1 288 ? 10.539 6.803 -10.091 1.00 89.06 288 GLY A CA 1
ATOM 2272 C C . GLY A 1 288 ? 11.496 6.941 -11.273 1.00 89.06 288 GLY A C 1
ATOM 2273 O O . GLY A 1 288 ? 12.703 6.967 -11.048 1.00 89.06 288 GLY A O 1
ATOM 2274 N N . LEU A 1 289 ? 10.985 7.038 -12.508 1.00 91.00 289 LEU A N 1
ATOM 2275 C CA . LEU A 1 289 ? 11.783 7.063 -13.738 1.00 91.00 289 LEU A CA 1
ATOM 2276 C C . LEU A 1 289 ? 12.850 8.166 -13.712 1.00 91.00 289 LEU A C 1
ATOM 2278 O O . LEU A 1 289 ? 13.998 7.938 -14.068 1.00 91.00 289 LEU A O 1
ATOM 2282 N N . VAL A 1 290 ? 12.502 9.338 -13.189 1.00 88.56 290 VAL A N 1
ATOM 2283 C CA . VAL A 1 290 ? 13.389 10.506 -13.039 1.00 88.56 290 VAL A CA 1
ATOM 2284 C C . VAL A 1 290 ? 14.656 10.254 -12.214 1.00 88.56 290 VAL A C 1
ATOM 2286 O O . VAL A 1 290 ? 15.642 10.981 -12.359 1.00 88.56 290 VAL A O 1
ATOM 2289 N N . ASN A 1 291 ? 14.672 9.212 -11.378 1.00 88.81 291 ASN A N 1
ATOM 2290 C CA . ASN A 1 291 ? 15.872 8.804 -10.644 1.00 88.81 291 ASN A CA 1
ATOM 2291 C C . ASN A 1 291 ? 16.913 8.132 -11.557 1.00 88.81 291 ASN A C 1
ATOM 2293 O O . ASN A 1 291 ? 18.082 8.072 -11.193 1.00 88.81 291 ASN A O 1
ATOM 2297 N N . TYR A 1 292 ? 16.499 7.678 -12.742 1.00 92.50 292 TYR A N 1
ATOM 2298 C CA . TYR A 1 292 ? 17.340 7.043 -13.756 1.00 92.50 292 TYR A CA 1
ATOM 2299 C C . TYR A 1 292 ? 17.740 8.013 -14.881 1.00 92.50 292 TYR A C 1
ATOM 2301 O O . TYR A 1 292 ? 18.699 7.751 -15.599 1.00 92.50 292 TYR A O 1
ATOM 2309 N N . LEU A 1 293 ? 17.027 9.136 -15.038 1.00 92.12 293 LEU A N 1
ATOM 2310 C CA . LEU A 1 293 ? 17.220 10.057 -16.163 1.00 92.12 293 LEU A CA 1
ATOM 2311 C C . LEU A 1 293 ? 18.198 11.196 -15.862 1.00 92.12 293 LEU A C 1
ATOM 2313 O O . LEU A 1 293 ? 18.153 11.817 -14.793 1.00 92.12 293 LEU A O 1
ATOM 2317 N N . GLY A 1 294 ? 18.996 11.541 -16.866 1.00 91.31 294 GLY A N 1
ATOM 2318 C CA . GLY A 1 294 ? 19.857 12.714 -16.879 1.00 91.31 294 GLY A CA 1
ATOM 2319 C C . GLY A 1 294 ? 21.168 12.530 -16.116 1.00 91.31 294 GLY A C 1
ATOM 2320 O O . GLY A 1 294 ? 21.629 11.418 -15.844 1.00 91.31 294 GLY A O 1
ATOM 2321 N N . LEU A 1 295 ? 21.784 13.663 -15.787 1.00 90.62 295 LEU A N 1
ATOM 2322 C CA . LEU A 1 295 ? 23.103 13.735 -15.168 1.00 90.62 295 LEU A CA 1
ATOM 2323 C C . LEU A 1 295 ? 23.005 13.998 -13.656 1.00 90.62 295 LEU A C 1
ATOM 2325 O O . LEU A 1 295 ? 22.043 14.587 -13.156 1.00 90.62 295 LEU A O 1
ATOM 2329 N N . LYS A 1 296 ? 24.027 13.565 -12.923 1.00 88.69 296 LYS A N 1
ATOM 2330 C CA . LYS A 1 296 ? 24.340 13.982 -11.555 1.00 88.69 296 LYS A CA 1
ATOM 2331 C C . LYS A 1 296 ? 24.970 15.380 -11.577 1.00 88.69 296 LYS A C 1
ATOM 2333 O O . LYS A 1 296 ? 25.317 15.914 -12.629 1.00 88.69 296 LYS A O 1
ATOM 2338 N N . SER A 1 297 ? 25.162 15.968 -10.397 1.00 86.75 297 SER A N 1
ATOM 2339 C CA . SER A 1 297 ? 25.762 17.304 -10.251 1.00 86.75 297 SER A CA 1
ATOM 2340 C C . SER A 1 297 ? 27.209 17.401 -10.749 1.00 86.75 297 SER A C 1
ATOM 2342 O O . SER A 1 297 ? 27.658 18.488 -11.099 1.00 86.75 297 SER A O 1
ATOM 2344 N N . ASP A 1 298 ? 27.933 16.282 -10.810 1.00 89.31 298 ASP A N 1
ATOM 2345 C CA . ASP A 1 298 ? 29.288 16.198 -11.367 1.00 89.31 298 ASP A CA 1
ATOM 2346 C C . ASP A 1 298 ? 29.315 16.019 -12.899 1.00 89.31 298 ASP A C 1
ATOM 2348 O O . ASP A 1 298 ? 30.390 15.902 -13.487 1.00 89.31 298 ASP A O 1
ATOM 2352 N N . GLY A 1 299 ? 28.146 16.011 -13.550 1.00 90.12 299 GLY A N 1
ATOM 2353 C CA . GLY A 1 299 ? 28.000 15.824 -14.991 1.00 90.12 299 GLY A CA 1
ATOM 2354 C C . GLY A 1 299 ? 28.071 14.367 -15.452 1.00 90.12 299 GLY A C 1
ATOM 2355 O O . GLY A 1 299 ? 27.976 14.124 -16.651 1.00 90.12 299 GLY A O 1
ATOM 2356 N N . SER A 1 300 ? 28.221 13.396 -14.545 1.00 91.56 300 SER A N 1
ATOM 2357 C CA . SER A 1 300 ? 28.136 11.975 -14.894 1.00 91.56 300 SER A CA 1
ATOM 2358 C C . SER A 1 300 ? 26.677 11.515 -15.020 1.00 91.56 300 SER A C 1
ATOM 2360 O O . SER A 1 300 ? 25.813 12.036 -14.314 1.00 91.56 300 SER A O 1
ATOM 2362 N N . PRO A 1 301 ? 26.359 10.537 -15.882 1.00 93.62 301 PRO A N 1
ATOM 2363 C CA . PRO A 1 301 ? 25.027 9.936 -15.934 1.00 93.62 301 PRO A CA 1
ATOM 2364 C C . PRO A 1 301 ? 24.547 9.391 -14.580 1.00 93.62 301 PRO A C 1
ATOM 2366 O O . PRO A 1 301 ? 25.331 8.843 -13.797 1.00 93.62 301 PRO A O 1
ATOM 2369 N N . LYS A 1 302 ? 23.239 9.501 -14.298 1.00 92.00 302 LYS A N 1
ATOM 2370 C CA . LYS A 1 302 ? 22.634 8.846 -13.122 1.00 92.00 302 LYS A CA 1
ATOM 2371 C C . LYS A 1 302 ? 22.765 7.323 -13.197 1.00 92.00 302 LYS A C 1
ATOM 2373 O O . LYS A 1 302 ? 23.150 6.714 -12.200 1.00 92.00 302 LYS A O 1
ATOM 2378 N N . VAL A 1 303 ? 22.514 6.752 -14.377 1.00 95.25 303 VAL A N 1
ATOM 2379 C CA . VAL A 1 303 ? 22.804 5.352 -14.724 1.00 95.25 303 VAL A CA 1
ATOM 2380 C C . VAL A 1 303 ? 24.105 5.316 -15.514 1.00 95.25 303 VAL A C 1
ATOM 2382 O O . VAL A 1 303 ? 24.200 5.959 -16.551 1.00 95.25 303 VAL A O 1
ATOM 2385 N N . THR A 1 304 ? 25.114 4.603 -15.019 1.00 94.81 304 THR A N 1
ATOM 2386 C CA . THR A 1 304 ? 26.487 4.654 -15.560 1.00 94.81 304 THR A CA 1
ATOM 2387 C C . THR A 1 304 ? 26.764 3.663 -16.694 1.00 94.81 304 THR A C 1
ATOM 2389 O O . THR A 1 304 ? 27.910 3.552 -17.121 1.00 94.81 304 THR A O 1
ATOM 2392 N N . PHE A 1 305 ? 25.749 2.928 -17.136 1.00 96.12 305 PHE A N 1
ATOM 2393 C CA . PHE A 1 305 ? 25.786 1.938 -18.212 1.00 96.12 305 PHE A CA 1
ATOM 2394 C C . PHE A 1 305 ? 24.632 2.216 -19.179 1.00 96.12 305 PHE A C 1
ATOM 2396 O O . PHE A 1 305 ? 23.612 2.783 -18.769 1.00 96.12 305 PHE A O 1
ATOM 2403 N N . GLU A 1 306 ? 24.775 1.825 -20.445 1.00 96.50 306 GLU A N 1
ATOM 2404 C CA . GLU A 1 306 ? 23.687 1.985 -21.409 1.00 96.50 306 GLU A CA 1
ATOM 2405 C C . GLU A 1 306 ? 22.515 1.075 -21.025 1.00 96.50 306 GLU A C 1
ATOM 2407 O O . GLU A 1 306 ? 22.689 -0.066 -20.588 1.00 96.50 306 GLU A O 1
ATOM 2412 N N . TRP A 1 307 ? 21.295 1.592 -21.120 1.00 97.69 307 TRP A N 1
ATOM 2413 C CA . TRP A 1 307 ? 20.096 0.874 -20.710 1.00 97.69 307 TRP A CA 1
ATOM 2414 C C . TRP A 1 307 ? 18.905 1.302 -21.553 1.00 97.69 307 TRP A C 1
ATOM 2416 O O . TRP A 1 307 ? 18.901 2.395 -22.112 1.00 97.69 307 TRP A O 1
ATOM 2426 N N . ASN A 1 308 ? 17.885 0.453 -21.628 1.00 97.62 308 ASN A N 1
ATOM 2427 C CA . ASN A 1 308 ? 16.619 0.794 -22.269 1.00 97.62 308 ASN A CA 1
ATOM 2428 C C . ASN A 1 308 ? 15.458 0.022 -21.608 1.00 97.62 308 ASN A C 1
ATOM 2430 O O . ASN A 1 308 ? 15.653 -0.664 -20.601 1.00 97.62 308 ASN A O 1
ATOM 2434 N N . LEU A 1 309 ? 14.234 0.176 -22.113 1.00 97.62 309 LEU A N 1
ATOM 2435 C CA . LEU A 1 309 ? 13.004 -0.333 -21.516 1.00 97.62 309 LEU A CA 1
ATOM 2436 C C . LEU A 1 309 ? 12.231 -1.242 -22.474 1.00 97.62 309 LEU A C 1
ATOM 2438 O O . LEU A 1 309 ? 12.220 -1.039 -23.684 1.00 97.62 309 LEU A O 1
ATOM 2442 N N . PHE A 1 310 ? 11.504 -2.202 -21.912 1.00 97.62 310 PHE A N 1
ATOM 2443 C CA . PHE A 1 310 ? 10.562 -3.042 -22.643 1.00 97.62 310 PHE A CA 1
ATOM 2444 C C . PHE A 1 310 ? 9.352 -3.431 -21.769 1.00 97.62 310 PHE A C 1
ATOM 2446 O O . PHE A 1 310 ? 9.379 -3.273 -20.541 1.00 97.62 310 PHE A O 1
ATOM 2453 N N . PRO A 1 311 ? 8.239 -3.895 -22.369 1.00 97.38 311 PRO A N 1
ATOM 2454 C CA . PRO A 1 311 ? 7.026 -4.230 -21.626 1.00 97.38 311 PRO A CA 1
ATOM 2455 C C . PRO A 1 311 ? 7.191 -5.448 -20.699 1.00 97.38 311 PRO A C 1
ATOM 2457 O O . PRO A 1 311 ? 7.918 -6.386 -21.010 1.00 97.38 311 PRO A O 1
ATOM 2460 N N . MET A 1 312 ? 6.420 -5.480 -19.604 1.00 97.75 312 MET A N 1
ATOM 2461 C CA . MET A 1 312 ? 6.235 -6.663 -18.732 1.00 97.75 312 MET A CA 1
ATOM 2462 C C . MET A 1 312 ? 5.837 -7.895 -19.547 1.00 97.75 312 MET A C 1
ATOM 2464 O O . MET A 1 312 ? 4.925 -7.707 -20.329 1.00 97.75 312 MET A O 1
ATOM 2468 N N . PRO A 1 313 ? 6.368 -9.120 -19.372 1.00 97.56 313 PRO A N 1
ATOM 2469 C CA . PRO A 1 313 ? 6.106 -10.268 -20.255 1.00 97.56 313 PRO A CA 1
ATOM 2470 C C . PRO A 1 313 ? 4.638 -10.748 -20.248 1.00 97.56 313 PRO A C 1
ATOM 2472 O O . PRO A 1 313 ? 3.874 -10.465 -19.322 1.00 97.56 313 PRO A O 1
ATOM 2475 N N . VAL A 1 314 ? 4.232 -11.470 -21.299 1.00 98.19 314 VAL A N 1
ATOM 2476 C CA . VAL A 1 314 ? 2.894 -12.073 -21.424 1.00 98.19 314 VAL A CA 1
ATOM 2477 C C . VAL A 1 314 ? 2.804 -13.278 -20.494 1.00 98.19 314 VAL A C 1
ATOM 2479 O O . VAL A 1 314 ? 3.638 -14.179 -20.553 1.00 98.19 314 VAL A O 1
ATOM 2482 N N . GLY A 1 315 ? 1.801 -13.285 -19.618 1.00 98.00 315 GLY A N 1
ATOM 2483 C CA . GLY A 1 315 ? 1.587 -14.387 -18.690 1.00 98.00 315 GLY A CA 1
ATOM 2484 C C . GLY A 1 315 ? 0.922 -15.603 -19.332 1.00 98.00 315 GLY A C 1
ATOM 2485 O O . GLY A 1 315 ? 0.451 -15.541 -20.471 1.00 98.00 315 GLY A O 1
ATOM 2486 N N . PRO A 1 316 ? 0.826 -16.720 -18.592 1.00 97.81 316 PRO A N 1
ATOM 2487 C CA . PRO A 1 316 ? 0.318 -17.992 -19.110 1.00 97.81 316 PRO A CA 1
ATOM 2488 C C . PRO A 1 316 ? -1.149 -17.942 -19.568 1.00 97.81 316 PRO A C 1
ATOM 2490 O O . PRO A 1 316 ? -1.578 -18.797 -20.340 1.00 97.81 316 PRO A O 1
ATOM 2493 N N . ALA A 1 317 ? -1.918 -16.931 -19.151 1.00 97.19 317 ALA A N 1
ATOM 2494 C CA . ALA A 1 317 ? -3.272 -16.687 -19.650 1.00 97.19 317 ALA A CA 1
ATOM 2495 C C . ALA A 1 317 ? -3.309 -15.955 -21.011 1.00 97.19 317 ALA A C 1
ATOM 2497 O O . ALA A 1 317 ? -4.386 -15.600 -21.490 1.00 97.19 317 ALA A O 1
ATOM 2498 N N . GLY A 1 318 ? -2.155 -15.702 -21.640 1.00 96.50 318 GLY A N 1
ATOM 2499 C CA . GLY A 1 318 ? -2.053 -14.985 -22.915 1.00 96.50 318 GLY A CA 1
ATOM 2500 C C . GLY A 1 318 ? -2.302 -13.479 -22.793 1.00 96.50 318 GLY A C 1
ATOM 2501 O O . GLY A 1 318 ? -2.540 -12.807 -23.795 1.00 96.50 318 GLY A O 1
ATOM 2502 N N . VAL A 1 319 ? -2.266 -12.944 -21.570 1.00 94.88 319 VAL A N 1
ATOM 2503 C CA . VAL A 1 319 ? -2.483 -11.526 -21.276 1.00 94.88 319 VAL A CA 1
ATOM 2504 C C . VAL A 1 319 ? -1.261 -10.918 -20.603 1.00 94.88 319 VAL A C 1
ATOM 2506 O O . VAL A 1 319 ? -0.512 -11.579 -19.885 1.00 94.88 319 VAL A O 1
ATOM 2509 N N . ARG A 1 320 ? -1.065 -9.625 -20.841 1.00 95.12 320 ARG A N 1
ATOM 2510 C CA . ARG A 1 320 ? -0.052 -8.811 -20.173 1.00 95.12 320 ARG A CA 1
ATOM 2511 C C . ARG A 1 320 ? -0.713 -8.049 -19.031 1.00 95.12 320 ARG A C 1
ATOM 2513 O O . ARG A 1 320 ? -1.867 -7.647 -19.161 1.00 95.12 320 ARG A O 1
ATOM 2520 N N . ALA A 1 321 ? 0.016 -7.816 -17.948 1.00 96.81 321 ALA A N 1
ATOM 2521 C CA . ALA A 1 321 ? -0.440 -6.940 -16.878 1.00 96.81 321 ALA A CA 1
ATOM 2522 C C . ALA A 1 321 ? 0.726 -6.138 -16.289 1.00 96.81 321 ALA A C 1
ATOM 2524 O O . ALA A 1 321 ? 1.863 -6.602 -16.223 1.00 96.81 321 ALA A O 1
ATOM 2525 N N . THR A 1 322 ? 0.429 -4.910 -15.879 1.00 96.56 322 THR A N 1
ATOM 2526 C CA . THR A 1 322 ? 1.333 -4.025 -15.135 1.00 96.56 322 THR A CA 1
ATOM 2527 C C . THR A 1 322 ? 0.551 -3.303 -14.044 1.00 96.56 322 THR A C 1
ATOM 2529 O O . THR A 1 322 ? -0.667 -3.439 -13.958 1.00 96.56 322 THR A O 1
ATOM 2532 N N . LEU A 1 323 ? 1.232 -2.542 -13.198 1.00 94.88 323 LEU A N 1
ATOM 2533 C CA . LEU A 1 323 ? 0.595 -1.707 -12.192 1.00 94.88 323 LEU A CA 1
ATOM 2534 C C . LEU A 1 323 ? -0.189 -0.555 -12.838 1.00 94.88 323 LEU A C 1
ATOM 2536 O O . LEU A 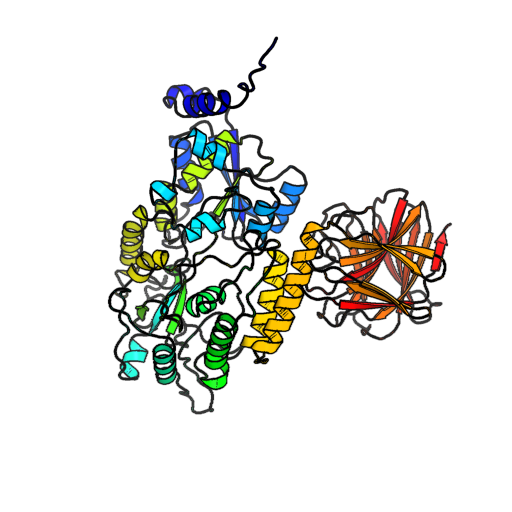1 323 ? 0.313 0.088 -13.752 1.00 94.88 323 LEU A O 1
ATOM 2540 N N . ALA A 1 324 ? -1.367 -0.247 -12.304 1.00 93.50 324 ALA A N 1
ATOM 2541 C CA . ALA A 1 324 ? -1.934 1.098 -12.284 1.00 93.50 324 ALA A CA 1
ATOM 2542 C C . ALA A 1 324 ? -1.855 1.601 -10.840 1.00 93.50 324 ALA A C 1
ATOM 2544 O O . ALA A 1 324 ? -2.422 0.981 -9.940 1.00 93.50 324 ALA A O 1
ATOM 2545 N N . THR A 1 325 ? -1.143 2.691 -10.574 1.00 89.56 325 THR A N 1
ATOM 2546 C CA . THR A 1 325 ? -1.148 3.244 -9.216 1.00 89.56 325 THR A CA 1
ATOM 2547 C C . THR A 1 325 ? -2.529 3.789 -8.845 1.00 89.56 325 THR A C 1
ATOM 2549 O O . THR A 1 325 ? -3.323 4.186 -9.703 1.00 89.56 325 THR A O 1
ATOM 2552 N N . ASN A 1 326 ? -2.814 3.792 -7.544 1.00 88.44 326 ASN A N 1
ATOM 2553 C CA . ASN A 1 326 ? -4.082 4.218 -6.956 1.00 88.44 326 ASN A CA 1
ATOM 2554 C C . ASN A 1 326 ? -3.930 5.509 -6.133 1.00 88.44 326 ASN A C 1
ATOM 2556 O O . ASN A 1 326 ? -4.621 5.725 -5.140 1.00 88.44 326 ASN A O 1
ATOM 2560 N N . ASP A 1 327 ? -3.028 6.383 -6.571 1.00 92.00 327 ASP A N 1
ATOM 2561 C CA . ASP A 1 327 ? -2.814 7.706 -6.000 1.00 92.00 327 ASP A CA 1
ATOM 2562 C C . ASP A 1 327 ? -3.902 8.673 -6.476 1.00 92.00 327 ASP A C 1
ATOM 2564 O O . ASP A 1 327 ? -4.137 8.839 -7.680 1.00 92.00 327 ASP A O 1
ATOM 2568 N N . GLY A 1 328 ? -4.562 9.336 -5.533 1.00 94.50 328 GLY A N 1
ATOM 2569 C CA . GLY A 1 328 ? -5.684 10.211 -5.836 1.00 94.50 328 GLY A CA 1
ATOM 2570 C C . GLY A 1 328 ? -5.869 11.347 -4.846 1.00 94.50 328 GLY A C 1
ATOM 2571 O O . GLY A 1 328 ? -5.194 11.437 -3.819 1.00 94.50 328 GLY A O 1
ATOM 2572 N N . TYR A 1 329 ? -6.800 12.231 -5.182 1.00 97.50 329 TYR A N 1
ATOM 2573 C CA . TYR A 1 329 ? -7.282 13.297 -4.312 1.00 97.50 329 TYR A CA 1
ATOM 2574 C C . TYR A 1 329 ? -8.739 13.039 -3.940 1.00 97.50 329 TYR A C 1
ATOM 2576 O O . TYR A 1 329 ? -9.545 12.672 -4.796 1.00 97.50 329 TYR A O 1
ATOM 2584 N N . ALA A 1 330 ? -9.077 13.259 -2.676 1.00 98.12 330 ALA A N 1
ATOM 2585 C CA . ALA A 1 330 ? -10.428 13.144 -2.150 1.00 98.12 330 ALA A CA 1
ATOM 2586 C C . ALA A 1 330 ? -10.798 14.382 -1.336 1.00 98.12 330 ALA A C 1
ATOM 2588 O O . ALA A 1 330 ? -9.939 14.976 -0.684 1.00 98.12 330 ALA A O 1
ATOM 2589 N N . ILE A 1 331 ? -12.080 14.744 -1.339 1.00 98.56 331 ILE A N 1
ATOM 2590 C CA . ILE A 1 331 ? -12.598 15.843 -0.517 1.00 98.56 331 ILE A CA 1
ATOM 2591 C C . ILE A 1 331 ? -13.051 15.269 0.821 1.00 98.56 331 ILE A C 1
ATOM 2593 O O . ILE A 1 331 ? -13.838 14.320 0.860 1.00 98.56 331 ILE A O 1
ATOM 2597 N N . ASN A 1 332 ? -12.574 15.850 1.918 1.00 97.19 332 ASN A N 1
ATOM 2598 C CA . ASN A 1 332 ? -13.006 15.495 3.265 1.00 97.19 332 ASN A CA 1
ATOM 2599 C C . ASN A 1 332 ? -14.517 15.686 3.402 1.00 97.19 332 ASN A C 1
ATOM 2601 O O . ASN A 1 332 ? -15.038 16.768 3.135 1.00 97.19 332 ASN A O 1
ATOM 2605 N N . ARG A 1 333 ? -15.234 14.670 3.889 1.00 95.19 333 ARG A N 1
ATOM 2606 C CA . ARG A 1 333 ? -16.689 14.756 4.076 1.00 95.19 333 ARG A CA 1
ATOM 2607 C C . ARG A 1 333 ? -17.123 15.873 5.031 1.00 95.19 333 ARG A C 1
ATOM 2609 O O . ARG A 1 333 ? -18.264 16.323 4.955 1.00 95.19 333 ARG A O 1
ATOM 2616 N N . ASN A 1 334 ? -16.232 16.310 5.918 1.00 93.12 334 ASN A N 1
ATOM 2617 C CA . ASN A 1 334 ? -16.506 17.333 6.924 1.00 93.12 334 ASN A CA 1
ATOM 2618 C C . ASN A 1 334 ? -16.132 18.763 6.492 1.00 93.12 334 ASN A C 1
ATOM 2620 O O . ASN A 1 334 ? -16.328 19.680 7.302 1.00 93.12 334 ASN A O 1
ATOM 2624 N N . THR A 1 335 ? -15.615 18.963 5.266 1.00 96.38 335 THR A N 1
ATOM 2625 C CA . THR A 1 335 ? -15.250 20.299 4.753 1.00 96.38 335 THR A CA 1
ATOM 2626 C C . THR A 1 335 ? -16.411 21.285 4.896 1.00 96.38 335 THR A C 1
ATOM 2628 O O . THR A 1 335 ? -17.587 20.928 4.767 1.00 96.38 335 THR A O 1
ATOM 2631 N N . LYS A 1 336 ? -16.080 22.546 5.184 1.00 95.12 336 LYS A N 1
ATOM 2632 C CA . LYS A 1 336 ? -17.054 23.647 5.208 1.00 95.12 336 LYS A CA 1
ATOM 2633 C C . LYS A 1 336 ? -17.253 24.290 3.836 1.00 95.12 336 LYS A C 1
ATOM 2635 O O . LYS A 1 336 ? -18.191 25.066 3.691 1.00 95.12 336 LYS A O 1
ATOM 2640 N N . HIS A 1 337 ? -16.433 23.912 2.854 1.00 96.50 337 HIS A N 1
ATOM 2641 C CA . HIS A 1 337 ? -16.357 24.513 1.524 1.00 96.50 337 HIS A CA 1
ATOM 2642 C C . HIS A 1 337 ? -16.447 23.441 0.419 1.00 96.50 337 HIS A C 1
ATOM 2644 O O . HIS A 1 337 ? -15.512 23.277 -0.364 1.00 96.50 337 HIS A O 1
ATOM 2650 N N . PRO A 1 338 ? -17.521 22.625 0.370 1.00 96.19 338 PRO A N 1
ATOM 2651 C CA . PRO A 1 338 ? -17.589 21.476 -0.537 1.00 96.19 338 PRO A CA 1
ATOM 2652 C C . PRO A 1 338 ? -17.597 21.864 -2.022 1.00 96.19 338 PRO A C 1
ATOM 2654 O O . PRO A 1 338 ? -17.085 21.107 -2.844 1.00 96.19 338 PRO A O 1
ATOM 2657 N N . GLU A 1 339 ? -18.162 23.019 -2.375 1.00 95.44 339 GLU A N 1
ATOM 2658 C CA . GLU A 1 339 ? -18.219 23.491 -3.762 1.00 95.44 339 GLU A CA 1
ATOM 2659 C C . GLU A 1 339 ? -16.847 24.006 -4.212 1.00 95.44 339 GLU A C 1
ATOM 2661 O O . GLU A 1 339 ? -16.344 23.615 -5.263 1.00 95.44 339 GLU A O 1
ATOM 2666 N N . GLU A 1 340 ? -16.185 24.802 -3.377 1.00 97.25 340 GLU A N 1
ATOM 2667 C CA . GLU A 1 340 ? -14.858 25.347 -3.647 1.00 97.25 340 GLU A CA 1
ATOM 2668 C C . GLU A 1 340 ? -13.776 24.258 -3.623 1.00 97.25 340 GLU A C 1
ATOM 2670 O O . GLU A 1 340 ? -12.887 24.241 -4.478 1.00 97.25 340 GLU A O 1
ATOM 2675 N N . ALA A 1 341 ? -13.889 23.289 -2.709 1.00 98.31 341 ALA A N 1
ATOM 2676 C CA . ALA A 1 341 ? -13.042 22.100 -2.695 1.00 98.31 341 ALA A CA 1
ATOM 2677 C C . ALA A 1 341 ? -13.222 21.258 -3.966 1.00 98.31 341 ALA A C 1
ATOM 2679 O O . ALA A 1 341 ? -12.245 20.707 -4.472 1.00 98.31 341 ALA A O 1
ATOM 2680 N N . TYR A 1 342 ? -14.435 21.183 -4.526 1.00 98.06 342 TYR A N 1
ATOM 2681 C CA . TYR A 1 342 ? -14.658 20.521 -5.810 1.00 98.06 342 TYR A CA 1
ATOM 2682 C C . TYR A 1 342 ? -13.995 21.268 -6.974 1.00 98.06 342 TYR A C 1
ATOM 2684 O O . TYR A 1 342 ? -13.335 20.629 -7.796 1.00 98.06 342 TYR A O 1
ATOM 2692 N N . LEU A 1 343 ? -14.079 22.604 -7.019 1.00 97.25 343 LEU A N 1
ATOM 2693 C CA . LEU A 1 343 ? -13.369 23.408 -8.025 1.00 97.25 343 LEU A CA 1
ATOM 2694 C C . LEU A 1 343 ? -11.857 23.154 -7.976 1.00 97.25 343 LEU A C 1
ATOM 2696 O O . LEU A 1 343 ? -11.228 22.908 -9.009 1.00 97.25 343 LEU A O 1
ATOM 2700 N N . LEU A 1 344 ? -11.282 23.148 -6.771 1.00 98.31 344 LEU A N 1
ATOM 2701 C CA . LEU A 1 344 ? -9.865 22.856 -6.584 1.00 98.31 344 LEU A CA 1
ATOM 2702 C C . LEU A 1 344 ? -9.526 21.407 -6.960 1.00 98.31 344 LEU A C 1
ATOM 2704 O O . LEU A 1 344 ? -8.542 21.179 -7.659 1.00 98.31 344 LEU A O 1
ATOM 2708 N N . LEU A 1 345 ? -10.343 20.422 -6.574 1.00 98.19 345 LEU A N 1
ATOM 2709 C CA . LEU A 1 345 ? -10.149 19.023 -6.966 1.00 98.19 345 LEU A CA 1
ATOM 2710 C C . LEU A 1 345 ? -10.130 18.864 -8.495 1.00 98.19 345 LEU A C 1
ATOM 2712 O O . LEU A 1 345 ? -9.247 18.188 -9.033 1.00 98.19 345 LEU A O 1
ATOM 2716 N N . ARG A 1 346 ? -11.075 19.499 -9.200 1.00 95.94 346 ARG A N 1
ATOM 2717 C CA . ARG A 1 346 ? -11.156 19.485 -10.669 1.00 95.94 346 ARG A CA 1
ATOM 2718 C C . ARG A 1 346 ? -9.927 20.109 -11.314 1.00 95.94 346 ARG A C 1
ATOM 2720 O O . ARG A 1 346 ? -9.417 19.551 -12.282 1.00 95.94 346 ARG A O 1
ATOM 2727 N N . PHE A 1 347 ? -9.412 21.200 -10.751 1.00 96.62 347 PHE A N 1
ATOM 2728 C CA . PHE A 1 347 ? -8.151 21.790 -11.192 1.00 96.62 347 PHE A CA 1
ATOM 2729 C C . PHE A 1 347 ? -6.963 20.841 -10.961 1.00 96.62 347 PHE A C 1
ATOM 2731 O O . PHE A 1 347 ? -6.251 20.516 -11.909 1.00 96.62 347 PHE A O 1
ATOM 2738 N N . LEU A 1 348 ? -6.779 20.328 -9.736 1.00 96.06 348 LEU A N 1
ATOM 2739 C CA . LEU A 1 348 ? -5.646 19.466 -9.352 1.00 96.06 348 LEU A CA 1
ATOM 2740 C C . LEU A 1 348 ? -5.566 18.160 -10.154 1.00 96.06 348 LEU A C 1
ATOM 2742 O O . LEU A 1 348 ? -4.480 17.596 -10.347 1.00 96.06 348 LEU A O 1
ATOM 2746 N N . THR A 1 349 ? -6.719 17.658 -10.588 1.00 94.19 349 THR A N 1
ATOM 2747 C CA . THR A 1 349 ? -6.845 16.430 -11.383 1.00 94.19 349 THR A CA 1
ATOM 2748 C C . THR A 1 349 ? -6.921 16.693 -12.880 1.00 94.19 349 THR A C 1
ATOM 2750 O O . THR A 1 349 ? -6.773 15.739 -13.635 1.00 94.19 349 THR A O 1
ATOM 2753 N N . GLY A 1 350 ? -7.076 17.952 -13.301 1.00 92.56 350 GLY A N 1
ATOM 2754 C CA . GLY A 1 350 ? -7.172 18.372 -14.695 1.00 92.56 350 GLY A CA 1
ATOM 2755 C C . GLY A 1 350 ? -5.835 18.405 -15.442 1.00 92.56 350 GLY A C 1
ATOM 2756 O O . GLY A 1 350 ? -4.761 18.159 -14.880 1.00 92.56 350 GLY A O 1
ATOM 2757 N N . ARG A 1 351 ? -5.911 18.728 -16.740 1.00 88.62 351 ARG A N 1
ATOM 2758 C CA . ARG A 1 351 ? -4.780 18.697 -17.685 1.00 88.62 351 ARG A CA 1
ATOM 2759 C C . ARG A 1 351 ? -3.616 19.588 -17.248 1.00 88.62 351 ARG A C 1
ATOM 2761 O O . ARG A 1 351 ? -2.505 19.091 -17.121 1.00 88.62 351 ARG A O 1
ATOM 2768 N N . GLU A 1 352 ? -3.880 20.855 -16.933 1.00 90.81 352 GLU A N 1
ATOM 2769 C CA . GLU A 1 352 ? -2.852 21.834 -16.543 1.00 90.81 352 GLU A CA 1
ATOM 2770 C C . GLU A 1 352 ? -2.065 21.390 -15.299 1.00 90.81 352 GLU A C 1
ATOM 2772 O O . GLU A 1 352 ? -0.834 21.343 -15.308 1.00 90.81 352 GLU A O 1
ATOM 2777 N N . ALA A 1 353 ? -2.757 20.958 -14.240 1.00 92.31 353 ALA A N 1
ATOM 2778 C CA . ALA A 1 353 ? -2.091 20.448 -13.046 1.00 92.31 353 ALA A CA 1
ATOM 2779 C C . ALA A 1 353 ? -1.297 19.158 -13.319 1.00 92.31 353 ALA A C 1
ATOM 2781 O O . ALA A 1 353 ? -0.239 18.945 -12.722 1.00 92.31 353 ALA A O 1
ATOM 2782 N N . ASN A 1 354 ? -1.784 18.285 -14.209 1.00 90.81 354 ASN A N 1
ATOM 2783 C CA . ASN A 1 354 ? -1.047 17.095 -14.643 1.00 90.81 354 ASN A CA 1
ATOM 2784 C C . ASN A 1 354 ? 0.219 17.460 -15.431 1.00 90.81 354 ASN A C 1
ATOM 2786 O O . ASN A 1 354 ? 1.257 16.856 -15.179 1.00 90.81 354 ASN A O 1
ATOM 2790 N N . GLU A 1 355 ? 0.175 18.460 -16.312 1.00 88.69 355 GLU A N 1
ATOM 2791 C CA . GLU A 1 355 ? 1.348 18.962 -17.041 1.00 88.69 355 GLU A CA 1
ATOM 2792 C C . GLU A 1 355 ? 2.387 19.576 -16.090 1.00 88.69 355 GLU A C 1
ATOM 2794 O O . GLU A 1 355 ? 3.582 19.300 -16.214 1.00 88.69 355 GLU A O 1
ATOM 2799 N N . ILE A 1 356 ? 1.948 20.335 -15.080 1.00 89.69 356 ILE A N 1
ATOM 2800 C CA . ILE A 1 356 ? 2.828 20.858 -14.022 1.00 89.69 356 ILE A CA 1
ATOM 2801 C C . ILE A 1 356 ? 3.478 19.694 -13.259 1.00 89.69 356 ILE A C 1
ATOM 2803 O O . ILE A 1 356 ? 4.701 19.635 -13.132 1.00 89.69 356 ILE A O 1
ATOM 2807 N N . LYS A 1 357 ? 2.700 18.710 -12.794 1.00 89.38 357 LYS A N 1
ATOM 2808 C CA . LYS A 1 357 ? 3.254 17.531 -12.100 1.00 89.38 357 LYS A CA 1
ATOM 2809 C C . LYS A 1 357 ? 4.201 16.724 -12.995 1.00 89.38 357 LYS A C 1
ATOM 2811 O O . LYS A 1 357 ? 5.241 16.281 -12.514 1.00 89.38 357 LYS A O 1
ATOM 2816 N N . ALA A 1 358 ? 3.896 16.569 -14.280 1.00 89.38 358 ALA A N 1
ATOM 2817 C CA . ALA A 1 358 ? 4.789 15.935 -15.243 1.00 89.38 358 ALA A CA 1
ATOM 2818 C C . ALA A 1 358 ? 6.120 16.691 -15.331 1.00 89.38 358 ALA A C 1
ATOM 2820 O O . ALA A 1 358 ? 7.168 16.076 -15.162 1.00 89.38 358 ALA A O 1
ATOM 2821 N N . LYS A 1 359 ? 6.078 18.021 -15.488 1.00 87.31 359 LYS A N 1
ATOM 2822 C CA . LYS A 1 359 ? 7.251 18.902 -15.593 1.00 87.31 359 LYS A CA 1
ATOM 2823 C C . LYS A 1 359 ? 8.150 18.896 -14.363 1.00 87.31 359 LYS A C 1
ATOM 2825 O O . LYS A 1 359 ? 9.367 18.803 -14.492 1.00 87.31 359 LYS A O 1
ATOM 2830 N N . TYR A 1 360 ? 7.562 19.022 -13.179 1.00 86.44 360 TYR A N 1
ATOM 2831 C CA . TYR A 1 360 ? 8.325 19.244 -11.949 1.00 86.44 360 TYR A CA 1
ATOM 2832 C C . TYR A 1 360 ? 8.618 17.951 -11.177 1.00 86.44 360 TYR A C 1
ATOM 2834 O O . TYR A 1 360 ? 9.634 17.875 -10.481 1.00 86.44 360 TYR A O 1
ATOM 2842 N N . LEU A 1 361 ? 7.773 16.921 -11.310 1.00 85.56 361 LEU A N 1
ATOM 2843 C CA . LEU A 1 361 ? 7.865 15.674 -10.536 1.00 85.56 361 LEU A CA 1
ATOM 2844 C C . LEU A 1 361 ? 8.115 14.422 -11.384 1.00 85.56 361 LEU A C 1
ATOM 2846 O O . LEU A 1 361 ? 8.492 13.393 -10.829 1.00 85.56 361 LEU A O 1
ATOM 2850 N N . GLY A 1 362 ? 7.874 14.476 -12.695 1.00 88.31 362 GLY A N 1
ATOM 2851 C CA . GLY A 1 362 ? 8.022 13.331 -13.600 1.00 88.31 362 GLY A CA 1
ATOM 2852 C C . GLY A 1 362 ? 6.952 12.279 -13.450 1.00 88.31 362 GLY A C 1
ATOM 2853 O O . GLY A 1 362 ? 7.146 11.127 -13.834 1.00 88.31 362 GLY A O 1
ATOM 2854 N N . LEU A 1 363 ? 5.817 12.681 -12.891 1.00 90.19 363 LEU A N 1
ATOM 2855 C CA . LEU A 1 363 ? 4.660 11.823 -12.777 1.00 90.19 363 LEU A CA 1
ATOM 2856 C C . LEU A 1 363 ? 3.947 11.774 -14.125 1.00 90.19 363 LEU A C 1
ATOM 2858 O O . LEU A 1 363 ? 3.539 12.806 -14.656 1.00 90.19 363 LEU A O 1
ATOM 2862 N N . GLN A 1 364 ? 3.785 10.564 -14.650 1.00 91.75 364 GLN A N 1
ATOM 2863 C CA . GLN A 1 364 ? 3.001 10.317 -15.850 1.00 91.75 364 GLN A CA 1
ATOM 2864 C C . GLN A 1 364 ? 1.544 10.770 -15.622 1.00 91.75 364 GLN A C 1
ATOM 2866 O O . GLN A 1 364 ? 0.910 10.295 -14.675 1.00 91.75 364 GLN A O 1
ATOM 2871 N N . PRO A 1 365 ? 0.990 11.654 -16.470 1.00 92.75 365 PRO A N 1
ATOM 2872 C CA . PRO A 1 365 ? -0.378 12.141 -16.334 1.00 92.75 365 PRO A CA 1
ATOM 2873 C C . PRO A 1 365 ? -1.416 11.022 -16.229 1.00 92.75 365 PRO A C 1
ATOM 2875 O O . PRO A 1 365 ? -1.333 10.015 -16.932 1.00 92.75 365 PRO A O 1
ATOM 2878 N N . ALA A 1 366 ? -2.427 11.212 -15.377 1.00 91.50 366 ALA A N 1
ATOM 2879 C CA . ALA A 1 366 ? -3.603 10.334 -15.361 1.00 91.50 366 ALA A CA 1
ATOM 2880 C C . ALA A 1 366 ? -4.493 10.567 -16.596 1.00 91.50 366 ALA A C 1
ATOM 2882 O O . ALA A 1 366 ? -5.161 9.653 -17.078 1.00 91.50 366 ALA A O 1
ATOM 2883 N N . HIS A 1 367 ? -4.468 11.799 -17.106 1.00 90.81 367 HIS A N 1
ATOM 2884 C CA . HIS A 1 367 ? -5.107 12.221 -18.344 1.00 90.81 367 HIS A CA 1
ATOM 2885 C C . HIS A 1 367 ? -4.438 11.563 -19.553 1.00 90.81 367 HIS A C 1
ATOM 2887 O O . HIS A 1 367 ? -3.275 11.841 -19.854 1.00 90.81 367 HIS A O 1
ATOM 2893 N N . ARG A 1 368 ? -5.176 10.697 -20.256 1.00 89.12 368 ARG A N 1
ATOM 2894 C CA . ARG A 1 368 ? -4.662 9.919 -21.398 1.00 89.12 368 ARG A CA 1
ATOM 2895 C C . ARG A 1 368 ? -4.151 10.804 -22.534 1.00 89.12 368 ARG A C 1
ATOM 2897 O O . ARG A 1 368 ? -3.187 10.439 -23.201 1.00 89.12 368 ARG A O 1
ATOM 2904 N N . ASP A 1 369 ? -4.777 11.955 -22.736 1.00 87.25 369 ASP A N 1
ATOM 2905 C CA . ASP A 1 369 ? -4.448 12.923 -23.780 1.00 87.25 369 ASP A CA 1
ATOM 2906 C C . ASP A 1 369 ? -3.159 13.714 -23.509 1.00 87.25 369 ASP A C 1
ATOM 2908 O O . ASP A 1 369 ? -2.579 14.223 -24.458 1.00 87.25 369 ASP A O 1
ATOM 2912 N N . ALA A 1 370 ? -2.693 13.783 -22.256 1.00 88.81 370 ALA A N 1
ATOM 2913 C CA . ALA A 1 370 ? -1.467 14.492 -21.864 1.00 88.81 370 ALA A CA 1
ATOM 2914 C C . ALA A 1 370 ? -0.215 13.589 -21.814 1.00 88.81 370 ALA A C 1
ATOM 2916 O O . ALA A 1 370 ? 0.891 14.032 -21.492 1.00 88.81 370 ALA A O 1
ATOM 2917 N N . VAL A 1 371 ? -0.377 12.289 -22.076 1.00 88.06 371 VAL A N 1
ATOM 2918 C CA . VAL A 1 371 ? 0.724 11.316 -22.041 1.00 88.06 371 VAL A CA 1
ATOM 2919 C C . VAL A 1 371 ? 1.794 11.585 -23.116 1.00 88.06 371 VAL A C 1
ATOM 2921 O O . VAL A 1 371 ? 2.974 11.468 -22.781 1.00 88.06 371 VAL A O 1
ATOM 2924 N N . PRO A 1 372 ? 1.467 11.951 -24.374 1.00 87.44 372 PRO A N 1
ATOM 2925 C CA . PRO A 1 372 ? 2.486 12.250 -25.383 1.00 87.44 372 PRO A CA 1
ATOM 2926 C C . PRO A 1 372 ? 3.444 13.380 -24.976 1.00 87.44 372 PRO A C 1
ATOM 2928 O O . PRO A 1 372 ? 4.654 13.253 -25.165 1.00 87.44 372 PRO A O 1
ATOM 2931 N N . GLU A 1 373 ? 2.932 14.452 -24.369 1.00 88.00 373 GLU A N 1
ATOM 2932 C CA . GLU A 1 373 ? 3.739 15.567 -23.869 1.00 88.00 373 GLU A CA 1
ATOM 2933 C C . GLU A 1 373 ? 4.670 15.128 -22.733 1.00 88.00 373 GLU A C 1
ATOM 2935 O O . GLU A 1 373 ? 5.837 15.521 -22.700 1.00 88.00 373 GLU A O 1
ATOM 2940 N N . TYR A 1 374 ? 4.191 14.260 -21.836 1.00 90.88 374 TYR A N 1
ATOM 2941 C CA . TYR A 1 374 ? 5.021 13.664 -20.788 1.00 90.88 374 TYR A CA 1
ATOM 2942 C C . TYR A 1 374 ? 6.200 12.865 -21.360 1.00 90.88 374 TYR A C 1
ATOM 2944 O O . TYR A 1 374 ? 7.322 13.007 -20.875 1.00 90.88 374 TYR A O 1
ATOM 2952 N N . ILE A 1 375 ? 5.972 12.063 -22.407 1.00 91.94 375 ILE A N 1
ATOM 2953 C CA . ILE A 1 375 ? 7.045 11.304 -23.066 1.00 91.94 375 ILE A CA 1
ATOM 2954 C C . ILE A 1 375 ? 8.110 12.245 -23.630 1.00 91.94 375 ILE A C 1
ATOM 2956 O O . ILE A 1 375 ? 9.292 12.058 -23.343 1.00 91.94 375 ILE A O 1
ATOM 2960 N N . GLY A 1 376 ? 7.697 13.282 -24.365 1.00 91.81 376 GLY A N 1
ATOM 2961 C CA . GLY A 1 376 ? 8.628 14.262 -24.929 1.00 91.81 376 GLY A CA 1
ATOM 2962 C C . GLY A 1 376 ? 9.450 14.978 -23.855 1.00 91.81 376 GLY A C 1
ATOM 2963 O O . GLY A 1 376 ? 10.660 15.135 -24.000 1.00 91.81 376 GLY A O 1
ATOM 2964 N N . LEU A 1 377 ? 8.820 15.335 -22.734 1.00 91.38 377 LEU A N 1
ATOM 2965 C CA . LEU A 1 377 ? 9.506 15.933 -21.592 1.00 91.38 377 LEU A CA 1
ATOM 2966 C C . LEU A 1 377 ? 10.547 14.980 -20.983 1.00 91.38 377 LEU A C 1
ATOM 2968 O O . LEU A 1 377 ? 11.667 15.396 -20.703 1.00 91.38 377 LEU A O 1
ATOM 2972 N N . MET A 1 378 ? 10.206 13.707 -20.762 1.00 92.06 378 MET A N 1
ATOM 2973 C CA . MET A 1 378 ? 11.155 12.754 -20.175 1.00 92.06 378 MET A CA 1
ATOM 2974 C C . MET A 1 378 ? 12.331 12.466 -21.125 1.00 92.06 378 MET A C 1
ATOM 2976 O O . MET A 1 378 ? 13.464 12.319 -20.666 1.00 92.06 378 MET A O 1
ATOM 2980 N N . GLN A 1 379 ? 12.093 12.451 -22.442 1.00 92.88 379 GLN A N 1
ATOM 2981 C CA . GLN A 1 379 ? 13.159 12.377 -23.447 1.00 92.88 379 GLN A CA 1
ATOM 2982 C C . GLN A 1 379 ? 14.065 13.612 -23.394 1.00 92.88 379 GLN A C 1
ATOM 2984 O O . GLN A 1 379 ? 15.285 13.476 -23.422 1.00 92.88 379 GLN A O 1
ATOM 2989 N N . GLU A 1 380 ? 13.495 14.812 -23.247 1.00 90.88 380 GLU A N 1
ATOM 2990 C CA . GLU A 1 380 ? 14.276 16.044 -23.099 1.00 90.88 380 GLU A CA 1
ATOM 2991 C C . GLU A 1 380 ? 15.179 16.003 -21.858 1.00 90.88 380 GLU A C 1
ATOM 2993 O O . GLU A 1 380 ? 16.348 16.380 -21.934 1.00 90.88 380 GLU A O 1
ATOM 2998 N N . VAL A 1 381 ? 14.672 15.487 -20.735 1.00 89.75 381 VAL A N 1
ATOM 2999 C CA . VAL A 1 381 ? 15.437 15.329 -19.485 1.00 89.75 381 VAL A CA 1
ATOM 3000 C C . VAL A 1 381 ? 16.634 14.389 -19.657 1.00 89.75 381 VAL A C 1
ATOM 3002 O O . VAL A 1 381 ? 17.662 14.588 -19.009 1.00 89.75 381 VAL A O 1
ATOM 3005 N N . ASN A 1 382 ? 16.526 13.380 -20.526 1.00 93.00 382 ASN A N 1
ATOM 3006 C CA . ASN A 1 382 ? 17.576 12.384 -20.752 1.00 93.00 382 ASN A CA 1
ATOM 3007 C C . ASN A 1 382 ? 18.401 12.602 -22.032 1.00 93.00 382 ASN A C 1
ATOM 3009 O O . ASN A 1 382 ? 19.258 11.777 -22.344 1.00 93.00 382 ASN A O 1
ATOM 3013 N N . ARG A 1 383 ? 18.166 13.697 -22.767 1.00 91.31 383 ARG A N 1
ATOM 3014 C CA . ARG A 1 383 ? 18.682 13.917 -24.133 1.00 91.31 383 ARG A CA 1
ATOM 3015 C C . ARG A 1 383 ? 20.206 13.835 -24.277 1.00 91.31 383 ARG A C 1
ATOM 3017 O O . ARG A 1 383 ? 20.701 13.554 -25.361 1.00 91.31 383 ARG A O 1
ATOM 3024 N N . ASP A 1 384 ? 20.931 14.132 -23.200 1.00 90.25 384 ASP A N 1
ATOM 3025 C CA . ASP A 1 384 ? 22.394 14.206 -23.168 1.00 90.25 384 ASP A CA 1
ATOM 3026 C C . ASP A 1 384 ? 23.033 12.889 -22.662 1.00 90.25 384 ASP A C 1
ATOM 3028 O O . ASP A 1 384 ? 24.233 12.858 -22.390 1.00 90.25 384 ASP A O 1
ATOM 3032 N N . VAL A 1 385 ? 22.241 11.816 -22.495 1.00 93.19 385 VAL A N 1
ATOM 3033 C CA . VAL A 1 385 ? 22.681 10.534 -21.914 1.00 93.19 385 VAL A CA 1
ATOM 3034 C C . VAL A 1 385 ? 22.451 9.353 -22.867 1.00 93.19 385 VAL A C 1
ATOM 3036 O O . VAL A 1 385 ? 23.372 8.969 -23.581 1.00 93.19 385 VAL A O 1
ATOM 3039 N N . TYR A 1 386 ? 21.242 8.783 -22.886 1.00 92.19 386 TYR A N 1
ATOM 3040 C CA . TYR A 1 386 ? 20.866 7.618 -23.699 1.00 92.19 386 TYR A CA 1
ATOM 3041 C C . TYR A 1 386 ? 19.506 7.867 -24.361 1.00 92.19 386 TYR A C 1
ATOM 3043 O O . TYR A 1 386 ? 18.651 8.544 -23.780 1.00 92.19 386 TYR A O 1
ATOM 3051 N N . ASP A 1 387 ? 19.287 7.306 -25.549 1.00 92.56 387 ASP A N 1
ATOM 3052 C CA . ASP A 1 387 ? 17.964 7.303 -26.180 1.00 92.56 387 ASP A CA 1
ATOM 3053 C C . ASP A 1 387 ? 17.132 6.147 -25.608 1.00 92.56 387 ASP A C 1
ATOM 3055 O O . ASP A 1 387 ? 17.554 4.994 -25.657 1.00 92.56 387 ASP A O 1
ATOM 3059 N N . LEU A 1 388 ? 15.982 6.464 -25.009 1.00 94.38 388 LEU A N 1
ATOM 3060 C CA . LEU A 1 388 ? 15.150 5.502 -24.282 1.00 94.38 388 LEU A CA 1
ATOM 3061 C C . LEU A 1 388 ? 13.770 5.367 -24.928 1.00 94.38 388 LEU A C 1
ATOM 3063 O O . LEU A 1 388 ? 13.095 6.362 -25.215 1.00 94.38 388 LEU A O 1
ATOM 3067 N N . ASP A 1 389 ? 13.279 4.133 -25.022 1.00 93.19 389 ASP A N 1
ATOM 3068 C CA . ASP A 1 389 ? 11.940 3.788 -25.501 1.00 93.19 389 ASP A CA 1
ATOM 3069 C C . ASP A 1 389 ? 10.859 4.031 -24.433 1.00 93.19 389 ASP A C 1
ATOM 3071 O O . ASP A 1 389 ? 10.156 3.135 -23.962 1.00 93.19 389 ASP A O 1
ATOM 3075 N N . LEU A 1 390 ? 10.670 5.297 -24.058 1.00 93.06 390 LEU A N 1
ATOM 3076 C CA . LEU A 1 390 ? 9.727 5.692 -23.003 1.00 93.06 390 LEU A CA 1
ATOM 3077 C C . LEU A 1 390 ? 8.253 5.438 -23.357 1.00 93.06 390 LEU A C 1
ATOM 3079 O O . LEU A 1 390 ? 7.392 5.419 -22.475 1.00 93.06 390 LEU A O 1
ATOM 3083 N N . PHE A 1 391 ? 7.944 5.203 -24.634 1.00 91.62 391 PHE A N 1
ATOM 3084 C CA . PHE A 1 391 ? 6.591 4.890 -25.095 1.00 91.62 391 PHE A CA 1
ATOM 3085 C C . PHE A 1 391 ? 5.998 3.625 -24.465 1.00 91.62 391 PHE A C 1
ATOM 3087 O O . PHE A 1 391 ? 4.773 3.503 -24.442 1.00 91.62 391 PHE A O 1
ATOM 3094 N N . VAL A 1 392 ? 6.821 2.733 -23.901 1.00 93.38 392 VAL A N 1
ATOM 3095 C CA . VAL A 1 392 ? 6.338 1.595 -23.106 1.00 93.38 392 VAL A CA 1
ATOM 3096 C C . VAL A 1 392 ? 5.360 2.042 -22.011 1.00 93.38 392 VAL A C 1
ATOM 3098 O O . VAL A 1 392 ? 4.329 1.406 -21.801 1.00 93.38 392 VAL A O 1
ATOM 3101 N N . TYR A 1 393 ? 5.611 3.189 -21.368 1.00 92.75 393 TYR A N 1
ATOM 3102 C CA . TYR A 1 393 ? 4.739 3.737 -20.328 1.00 92.75 393 TYR A CA 1
ATOM 3103 C C . TYR A 1 393 ? 3.449 4.335 -20.897 1.00 92.75 393 TYR A C 1
ATOM 3105 O O . TYR A 1 393 ? 2.406 4.300 -20.241 1.00 92.75 393 TYR A O 1
ATOM 3113 N N . ALA A 1 394 ? 3.486 4.851 -22.127 1.00 88.50 394 ALA A N 1
ATOM 3114 C CA . ALA A 1 394 ? 2.292 5.355 -22.799 1.00 88.50 394 ALA A CA 1
ATOM 3115 C C . ALA A 1 394 ? 1.328 4.221 -23.185 1.00 88.50 394 ALA A C 1
ATOM 3117 O O . ALA A 1 394 ? 0.110 4.376 -23.086 1.00 88.50 394 ALA A O 1
ATOM 3118 N N . GLU A 1 395 ? 1.870 3.068 -23.577 1.00 90.56 395 GLU A N 1
ATOM 3119 C CA . GLU A 1 395 ? 1.096 1.870 -23.923 1.00 90.56 395 GLU A CA 1
ATOM 3120 C C . GLU A 1 395 ? 0.607 1.109 -22.678 1.00 90.56 395 GLU A C 1
ATOM 3122 O O . GLU A 1 395 ? -0.444 0.463 -22.716 1.00 90.56 395 GLU A O 1
ATOM 3127 N N . ALA A 1 396 ? 1.330 1.230 -21.559 1.00 92.38 396 ALA A N 1
ATOM 3128 C CA . ALA A 1 396 ? 1.099 0.490 -20.321 1.00 92.38 396 ALA A CA 1
ATOM 3129 C C . ALA A 1 396 ? -0.321 0.613 -19.755 1.00 92.38 396 ALA A C 1
ATOM 3131 O O . ALA A 1 396 ? -0.871 -0.365 -19.246 1.00 92.38 396 ALA A O 1
ATOM 3132 N N . GLY A 1 397 ? -0.948 1.786 -19.881 1.00 91.19 397 GLY A N 1
ATOM 3133 C CA . GLY A 1 397 ? -2.286 2.030 -19.339 1.00 91.19 397 GLY A CA 1
ATOM 3134 C C . GLY A 1 397 ? -3.371 1.089 -19.881 1.00 91.19 397 GLY A C 1
ATOM 3135 O O . GLY A 1 397 ? -4.320 0.780 -19.162 1.00 91.19 397 GLY A O 1
ATOM 3136 N N . ALA A 1 398 ? -3.205 0.554 -21.097 1.00 89.94 398 ALA A N 1
ATOM 3137 C CA . ALA A 1 398 ? -4.160 -0.374 -21.709 1.00 89.94 398 ALA A CA 1
ATOM 3138 C C . ALA A 1 398 ? -4.221 -1.746 -21.012 1.00 89.94 398 ALA A C 1
ATOM 3140 O O . ALA A 1 398 ? -5.228 -2.447 -21.105 1.00 89.94 398 ALA A O 1
ATOM 3141 N N . TYR A 1 399 ? -3.153 -2.128 -20.310 1.00 93.75 399 TYR A N 1
ATOM 3142 C CA . TYR A 1 399 ? -3.037 -3.400 -19.596 1.00 93.75 399 TYR A CA 1
ATOM 3143 C C . TYR A 1 399 ? -2.624 -3.207 -18.129 1.00 93.75 399 TYR A C 1
ATOM 3145 O O . TYR A 1 399 ? -2.175 -4.138 -17.466 1.00 93.75 399 TYR A O 1
ATOM 3153 N N . ALA A 1 400 ? -2.789 -1.998 -17.596 1.00 95.19 400 ALA A N 1
ATOM 3154 C CA . ALA A 1 400 ? -2.515 -1.697 -16.203 1.00 95.19 400 ALA A CA 1
ATOM 3155 C C . ALA A 1 400 ? -3.660 -2.189 -15.298 1.00 95.19 400 ALA A C 1
ATOM 3157 O O . ALA A 1 400 ? -4.836 -2.135 -15.669 1.00 95.19 400 ALA A O 1
ATOM 3158 N N . HIS A 1 401 ? -3.315 -2.681 -14.112 1.00 94.38 401 HIS A N 1
ATOM 3159 C CA . HIS A 1 401 ? -4.227 -3.189 -13.093 1.00 94.38 401 HIS A CA 1
ATOM 3160 C C . HIS A 1 401 ? -3.971 -2.462 -11.769 1.00 94.38 401 HIS A C 1
ATOM 3162 O O . HIS A 1 401 ? -2.818 -2.398 -11.338 1.00 94.38 401 HIS A O 1
ATOM 3168 N N . PRO A 1 402 ? -5.007 -1.904 -11.121 1.00 91.50 402 PRO A N 1
ATOM 3169 C CA . PRO A 1 402 ? -4.855 -1.304 -9.809 1.00 91.50 402 PRO A CA 1
ATOM 3170 C C . PRO A 1 402 ? -4.599 -2.363 -8.743 1.00 91.50 402 PRO A C 1
ATOM 3172 O O . PRO A 1 402 ? -4.935 -3.539 -8.908 1.00 91.50 402 PRO A O 1
ATOM 3175 N N . GLU A 1 403 ? -4.066 -1.902 -7.614 1.00 89.00 403 GLU A N 1
ATOM 3176 C CA . GLU A 1 403 ? -3.954 -2.708 -6.405 1.00 89.00 403 GLU A CA 1
ATOM 3177 C C . GLU A 1 403 ? -5.294 -3.375 -6.051 1.00 89.00 403 GLU A C 1
ATOM 3179 O O . GLU A 1 403 ? -6.383 -2.806 -6.194 1.00 89.00 403 GLU A O 1
ATOM 3184 N N . VAL A 1 404 ? -5.208 -4.610 -5.564 1.00 90.38 404 VAL A N 1
ATOM 3185 C CA . VAL A 1 404 ? -6.362 -5.414 -5.165 1.00 90.38 404 VAL A CA 1
ATOM 3186 C C . VAL A 1 404 ? -6.825 -4.971 -3.782 1.00 90.38 404 VAL A C 1
ATOM 3188 O O . VAL A 1 404 ? -6.176 -5.253 -2.780 1.00 90.38 404 VAL A O 1
ATOM 3191 N N . ILE A 1 405 ? -7.977 -4.303 -3.723 1.00 90.12 405 ILE A N 1
ATOM 3192 C CA . ILE A 1 405 ? -8.508 -3.735 -2.478 1.00 90.12 405 ILE A CA 1
ATOM 3193 C C . ILE A 1 405 ? -9.834 -4.401 -2.093 1.00 90.12 405 ILE A C 1
ATOM 3195 O O . ILE A 1 405 ? -10.882 -4.084 -2.673 1.00 90.12 405 ILE A O 1
ATOM 3199 N N . TYR A 1 406 ? -9.796 -5.268 -1.078 1.00 89.81 406 TYR A N 1
ATOM 3200 C CA . TYR A 1 406 ? -10.968 -5.915 -0.467 1.00 89.81 406 TYR A CA 1
ATOM 3201 C C . TYR A 1 406 ? -11.820 -4.949 0.360 1.00 89.81 406 TYR A C 1
ATOM 3203 O O . TYR A 1 406 ? -11.388 -3.834 0.649 1.00 89.81 406 TYR A O 1
ATOM 3211 N N . ALA A 1 407 ? -13.043 -5.359 0.710 1.00 84.50 407 ALA A N 1
ATOM 3212 C CA . ALA A 1 407 ? -13.993 -4.561 1.493 1.00 84.50 407 ALA A CA 1
ATOM 3213 C C . ALA A 1 407 ? -13.373 -3.984 2.775 1.00 84.50 407 ALA A C 1
ATOM 3215 O O . ALA A 1 407 ? -13.618 -2.823 3.091 1.00 84.50 407 ALA A O 1
ATOM 3216 N N . ASP A 1 408 ? -12.504 -4.761 3.430 1.00 84.12 408 ASP A N 1
ATOM 3217 C CA . ASP A 1 408 ? -11.556 -4.289 4.440 1.00 84.12 408 ASP A CA 1
ATOM 3218 C C . ASP A 1 408 ? -10.137 -4.227 3.835 1.00 84.12 408 ASP A C 1
ATOM 3220 O O . ASP A 1 408 ? -9.469 -5.263 3.695 1.00 84.12 408 ASP A O 1
ATOM 3224 N N . PRO A 1 409 ? -9.662 -3.029 3.442 1.00 86.69 409 PRO A N 1
ATOM 3225 C CA . PRO A 1 409 ? -8.342 -2.869 2.842 1.00 86.69 409 PRO A CA 1
ATOM 3226 C C . PRO A 1 409 ? -7.193 -3.202 3.797 1.00 86.69 409 PRO A C 1
ATOM 3228 O O . PRO A 1 409 ? -6.164 -3.706 3.350 1.00 86.69 409 PRO A O 1
ATOM 3231 N N . ILE A 1 410 ? -7.347 -2.917 5.096 1.00 82.19 410 ILE A N 1
ATOM 3232 C CA . ILE A 1 410 ? -6.290 -3.118 6.098 1.00 82.19 410 ILE A CA 1
ATOM 3233 C C . ILE A 1 410 ? -6.078 -4.616 6.328 1.00 82.19 410 ILE A C 1
ATOM 3235 O O . ILE A 1 410 ? -4.941 -5.094 6.335 1.00 82.19 410 ILE A O 1
ATOM 3239 N N . LEU A 1 411 ? -7.177 -5.363 6.472 1.00 80.25 411 LEU A N 1
ATOM 3240 C CA . LEU A 1 411 ? -7.162 -6.819 6.583 1.00 80.25 411 LEU A CA 1
ATOM 3241 C C . LEU A 1 411 ? -6.508 -7.468 5.366 1.00 80.25 411 LEU A C 1
ATOM 3243 O O . LEU A 1 411 ? -5.614 -8.306 5.513 1.00 80.25 411 LEU A O 1
ATOM 3247 N N . GLY A 1 412 ? -6.968 -7.071 4.173 1.00 86.75 412 GLY A N 1
ATOM 3248 C CA . GLY A 1 412 ? -6.470 -7.581 2.902 1.00 86.75 412 GLY A CA 1
ATOM 3249 C C . GLY A 1 412 ? -4.963 -7.398 2.778 1.00 86.75 412 GLY A C 1
ATOM 3250 O O . GLY A 1 412 ? -4.247 -8.372 2.552 1.00 86.75 412 GLY A O 1
ATOM 3251 N N . GLU A 1 413 ? -4.477 -6.178 3.010 1.00 87.38 413 GLU A N 1
ATOM 3252 C CA . GLU A 1 413 ? -3.047 -5.872 2.974 1.00 87.38 413 GLU A CA 1
ATOM 3253 C C . GLU A 1 413 ? -2.255 -6.716 3.978 1.00 87.38 413 GLU A C 1
ATOM 3255 O O . GLU A 1 413 ? -1.254 -7.337 3.619 1.00 87.38 413 GLU A O 1
ATOM 3260 N N . SER A 1 414 ? -2.711 -6.782 5.233 1.00 82.12 414 SER A N 1
ATOM 3261 C CA . SER A 1 414 ? -1.995 -7.505 6.288 1.00 82.12 414 SER A CA 1
ATOM 3262 C C . SER A 1 414 ? -1.835 -8.990 5.965 1.00 82.12 414 SER A C 1
ATOM 3264 O O . SER A 1 414 ? -0.748 -9.533 6.161 1.00 82.12 414 SER A O 1
ATOM 3266 N N . ILE A 1 415 ? -2.902 -9.652 5.506 1.00 83.69 415 ILE A N 1
ATOM 3267 C CA . ILE A 1 415 ? -2.878 -11.094 5.231 1.00 83.69 415 ILE A CA 1
ATOM 3268 C C . ILE A 1 415 ? -2.090 -11.393 3.958 1.00 83.69 415 ILE A C 1
ATOM 3270 O O . ILE A 1 415 ? -1.269 -12.310 3.953 1.00 83.69 415 ILE A O 1
ATOM 3274 N N . LEU A 1 416 ? -2.302 -10.622 2.887 1.00 92.94 416 LEU A N 1
ATOM 3275 C CA . LEU A 1 416 ? -1.603 -10.859 1.626 1.00 92.94 416 LEU A CA 1
ATOM 3276 C C . LEU A 1 416 ? -0.102 -10.593 1.742 1.00 92.94 416 LEU A C 1
ATOM 3278 O O . LEU A 1 416 ? 0.693 -11.341 1.180 1.00 92.94 416 LEU A O 1
ATOM 3282 N N . LYS A 1 417 ? 0.308 -9.578 2.508 1.00 89.19 417 LYS A N 1
ATOM 3283 C CA . LYS A 1 417 ? 1.727 -9.320 2.761 1.00 89.19 417 LYS A CA 1
ATOM 3284 C C . LYS A 1 417 ? 2.394 -10.475 3.510 1.00 89.19 417 LYS A C 1
ATOM 3286 O O . LYS A 1 417 ? 3.477 -10.901 3.117 1.00 89.19 417 LYS A O 1
ATOM 3291 N N . GLU A 1 418 ? 1.753 -10.997 4.559 1.00 86.50 418 GLU A N 1
ATOM 3292 C CA . GLU A 1 418 ? 2.250 -12.170 5.296 1.00 86.50 418 GLU A CA 1
ATOM 3293 C C . GLU A 1 418 ? 2.378 -13.391 4.373 1.00 86.50 418 GLU A C 1
ATOM 3295 O O . GLU A 1 418 ? 3.414 -14.055 4.363 1.00 86.50 418 GLU A O 1
ATOM 3300 N N . LEU A 1 419 ? 1.346 -13.655 3.569 1.00 92.44 419 LEU A N 1
ATOM 3301 C CA . LEU A 1 419 ? 1.334 -14.720 2.568 1.00 92.44 419 LEU A CA 1
ATOM 3302 C C . LEU A 1 419 ? 2.523 -14.609 1.605 1.00 92.44 419 LEU A C 1
ATOM 3304 O O . LEU A 1 419 ? 3.242 -15.587 1.408 1.00 92.44 419 LEU A O 1
ATOM 3308 N N . TYR A 1 420 ? 2.740 -13.434 1.008 1.00 95.62 420 TYR A N 1
ATOM 3309 C CA . TYR A 1 420 ? 3.808 -13.252 0.026 1.00 95.62 420 TYR A CA 1
ATOM 3310 C C . TYR A 1 420 ? 5.195 -13.378 0.651 1.00 95.62 420 TYR A C 1
ATOM 3312 O O . TYR A 1 420 ? 6.067 -13.958 0.019 1.00 95.62 420 TYR A O 1
ATOM 3320 N N . ILE A 1 421 ? 5.398 -12.938 1.896 1.00 91.44 421 ILE A N 1
ATOM 3321 C CA . ILE A 1 421 ? 6.656 -13.183 2.621 1.00 91.44 421 ILE A CA 1
ATOM 3322 C C . ILE A 1 421 ? 6.886 -14.690 2.797 1.00 91.44 421 ILE A C 1
ATOM 3324 O O . ILE A 1 421 ? 7.929 -15.202 2.395 1.00 91.44 421 ILE A O 1
ATOM 3328 N N . LYS A 1 422 ? 5.899 -15.422 3.326 1.00 89.88 422 LYS A N 1
ATOM 3329 C CA . LYS A 1 422 ? 6.014 -16.872 3.551 1.00 89.88 422 LYS A CA 1
ATOM 3330 C C . LYS A 1 422 ? 6.322 -17.636 2.264 1.00 89.88 422 LYS A C 1
ATOM 3332 O O . LYS A 1 422 ? 7.189 -18.503 2.235 1.00 89.88 422 LYS A O 1
ATOM 3337 N N . VAL A 1 423 ? 5.624 -17.309 1.181 1.00 96.69 423 VAL A N 1
ATOM 3338 C CA . VAL A 1 423 ? 5.800 -17.996 -0.101 1.00 96.69 423 VAL A CA 1
ATOM 3339 C C . VAL A 1 423 ? 7.094 -17.561 -0.789 1.00 96.69 423 VAL A C 1
ATOM 3341 O O . VAL A 1 423 ? 7.909 -18.398 -1.168 1.00 96.69 423 VAL A O 1
ATOM 3344 N N . LEU A 1 424 ? 7.306 -16.259 -0.965 1.00 97.19 424 LEU A N 1
ATOM 3345 C CA . LEU A 1 424 ? 8.348 -15.749 -1.851 1.00 97.19 424 LEU A CA 1
ATOM 3346 C C . LEU A 1 424 ? 9.690 -15.559 -1.142 1.00 97.19 424 LEU A C 1
ATOM 3348 O O . LEU A 1 424 ? 10.710 -15.820 -1.766 1.00 97.19 424 LEU A O 1
ATOM 3352 N N . ASP A 1 425 ? 9.719 -15.182 0.135 1.00 93.88 425 ASP A N 1
ATOM 3353 C CA . ASP A 1 425 ? 10.968 -14.947 0.877 1.00 93.88 425 ASP A CA 1
ATOM 3354 C C . ASP A 1 425 ? 11.363 -16.125 1.784 1.00 93.88 425 ASP A C 1
ATOM 3356 O O . ASP A 1 425 ? 12.552 -16.353 1.997 1.00 93.88 425 ASP A O 1
ATOM 3360 N N . GLU A 1 426 ? 10.403 -16.899 2.294 1.00 93.69 426 GLU A N 1
ATOM 3361 C CA . GLU A 1 426 ? 10.676 -18.068 3.154 1.00 93.69 426 GLU A CA 1
ATOM 3362 C C . GLU A 1 426 ? 10.563 -19.412 2.414 1.00 93.69 426 GLU A C 1
ATOM 3364 O O . GLU A 1 426 ? 10.778 -20.467 3.011 1.00 93.69 426 GLU A O 1
ATOM 3369 N N . ASN A 1 427 ? 10.245 -19.379 1.115 1.00 96.50 427 ASN A N 1
ATOM 3370 C CA . ASN A 1 427 ? 10.120 -20.553 0.250 1.00 96.50 427 ASN A CA 1
ATOM 3371 C C . ASN A 1 427 ? 9.128 -21.616 0.776 1.00 96.50 427 ASN A C 1
ATOM 3373 O O . ASN A 1 427 ? 9.345 -22.821 0.629 1.00 96.50 427 ASN A O 1
ATOM 3377 N N . GLN A 1 428 ? 8.040 -21.192 1.430 1.00 95.69 428 GLN A N 1
ATOM 3378 C CA . GLN A 1 428 ? 6.986 -22.111 1.865 1.00 95.69 428 GLN A CA 1
ATOM 3379 C C . GLN A 1 428 ? 6.144 -22.592 0.670 1.00 95.69 428 GLN A C 1
ATOM 3381 O O . GLN A 1 428 ? 5.966 -21.841 -0.293 1.00 95.69 428 GLN A O 1
ATOM 3386 N N . PRO A 1 429 ? 5.562 -23.808 0.712 1.00 97.19 429 PRO A N 1
ATOM 3387 C CA . PRO A 1 429 ? 4.748 -24.314 -0.391 1.00 97.19 429 PRO A CA 1
ATOM 3388 C C . PRO A 1 429 ? 3.573 -23.380 -0.715 1.00 97.19 429 PRO A C 1
ATOM 3390 O O . PRO A 1 429 ? 2.818 -22.997 0.182 1.00 97.19 429 PRO A O 1
ATOM 3393 N N . VAL A 1 430 ? 3.403 -23.040 -1.996 1.00 98.06 430 VAL A N 1
ATOM 3394 C CA . VAL A 1 430 ? 2.449 -22.016 -2.460 1.00 98.06 430 VAL A CA 1
ATOM 3395 C C . VAL A 1 430 ? 1.007 -22.375 -2.107 1.00 98.06 430 VAL A C 1
ATOM 3397 O O . VAL A 1 430 ? 0.361 -21.648 -1.355 1.00 98.06 430 VAL A O 1
ATOM 3400 N N . ALA A 1 431 ? 0.503 -23.502 -2.620 1.00 97.69 431 ALA A N 1
ATOM 3401 C CA . ALA A 1 431 ? -0.910 -23.863 -2.516 1.00 97.69 431 ALA A CA 1
ATOM 3402 C C . ALA A 1 431 ? -1.444 -23.930 -1.066 1.00 97.69 431 ALA A C 1
ATOM 3404 O O . ALA A 1 431 ? -2.417 -23.235 -0.775 1.00 97.69 431 ALA A O 1
ATOM 3405 N N . PRO A 1 432 ? -0.842 -24.686 -0.122 1.00 93.19 432 PRO A N 1
ATOM 3406 C CA . PRO A 1 432 ? -1.376 -24.759 1.240 1.00 93.19 432 PRO A CA 1
ATOM 3407 C C . PRO A 1 432 ? -1.250 -23.435 2.010 1.00 93.19 432 PRO A C 1
ATOM 3409 O O . PRO A 1 432 ? -2.136 -23.110 2.798 1.00 93.19 432 PRO A O 1
ATOM 3412 N N . THR A 1 433 ? -0.187 -22.656 1.777 1.00 91.25 433 THR A N 1
ATOM 3413 C CA . THR A 1 433 ? 0.000 -21.344 2.422 1.00 91.25 433 THR A CA 1
ATOM 3414 C C . THR A 1 433 ? -1.040 -20.336 1.930 1.00 91.25 433 THR A C 1
ATOM 3416 O O . THR A 1 433 ? -1.607 -19.582 2.722 1.00 91.25 433 THR A O 1
ATOM 3419 N N . LEU A 1 434 ? -1.329 -20.349 0.626 1.00 95.69 434 LEU A N 1
ATOM 3420 C CA . LEU A 1 434 ? -2.363 -19.528 0.005 1.00 95.69 434 LEU A CA 1
ATOM 3421 C C . LEU A 1 434 ? -3.762 -19.911 0.499 1.00 95.69 434 LEU A C 1
ATOM 3423 O O . LEU A 1 434 ? -4.528 -19.030 0.877 1.00 95.69 434 LEU A O 1
ATOM 3427 N N . GLU A 1 435 ? -4.081 -21.205 0.564 1.00 92.56 435 GLU A N 1
ATOM 3428 C CA . GLU A 1 435 ? -5.361 -21.692 1.095 1.00 92.56 435 GLU A CA 1
ATOM 3429 C C . GLU A 1 435 ? -5.612 -21.228 2.538 1.00 92.56 435 GLU A C 1
ATOM 3431 O O . GLU A 1 435 ? -6.687 -20.703 2.841 1.00 92.56 435 GLU A O 1
ATOM 3436 N N . ASP A 1 436 ? -4.616 -21.337 3.427 1.00 82.25 436 ASP A N 1
ATOM 3437 C CA . ASP A 1 436 ? -4.735 -20.834 4.803 1.00 82.25 436 ASP A CA 1
ATOM 3438 C C . ASP A 1 436 ? -4.978 -19.318 4.844 1.00 82.25 436 ASP A C 1
ATOM 3440 O O . ASP A 1 436 ? -5.910 -18.842 5.506 1.00 82.25 436 ASP A O 1
ATOM 3444 N N . ALA A 1 437 ? -4.172 -18.553 4.102 1.00 86.12 437 ALA A N 1
ATOM 3445 C CA . ALA A 1 437 ? -4.272 -17.100 4.060 1.00 86.12 437 ALA A CA 1
ATOM 3446 C C . ALA A 1 437 ? -5.644 -16.639 3.546 1.00 86.12 437 ALA A C 1
ATOM 3448 O O . ALA A 1 437 ? -6.288 -15.791 4.168 1.00 86.12 437 ALA A O 1
ATOM 3449 N N . ILE A 1 438 ? -6.141 -17.226 2.455 1.00 94.44 438 ILE A N 1
ATOM 3450 C CA . ILE A 1 438 ? -7.438 -16.853 1.878 1.00 94.44 438 ILE A CA 1
ATOM 3451 C C . ILE A 1 438 ? -8.600 -17.312 2.761 1.00 94.44 438 ILE A C 1
ATOM 3453 O O . ILE A 1 438 ? -9.576 -16.574 2.918 1.00 94.44 438 ILE A O 1
ATOM 3457 N N . ALA A 1 439 ? -8.486 -18.455 3.442 1.00 82.31 439 ALA A N 1
ATOM 3458 C CA . ALA A 1 439 ? -9.469 -18.858 4.442 1.00 82.31 439 ALA A CA 1
ATOM 3459 C C . ALA A 1 439 ? -9.528 -17.872 5.625 1.00 82.31 439 ALA A C 1
ATOM 3461 O O . ALA A 1 439 ? -10.621 -17.550 6.100 1.00 82.31 439 ALA A O 1
ATOM 3462 N N . ARG A 1 440 ? -8.379 -17.365 6.099 1.00 82.81 440 ARG A N 1
ATOM 3463 C CA . ARG A 1 440 ? -8.312 -16.313 7.133 1.00 82.81 440 ARG A CA 1
ATOM 3464 C C . ARG A 1 440 ? -8.933 -15.010 6.641 1.00 82.81 440 ARG A C 1
ATOM 3466 O O . ARG A 1 440 ? -9.785 -14.460 7.335 1.00 82.81 440 ARG A O 1
ATOM 3473 N N . LEU A 1 441 ? -8.575 -14.572 5.435 1.00 85.06 441 LEU A N 1
ATOM 3474 C CA . LEU A 1 441 ? -9.105 -13.355 4.825 1.00 85.06 441 LEU A CA 1
ATOM 3475 C C . LEU A 1 441 ? -10.629 -13.413 4.695 1.00 85.06 441 LEU A C 1
ATOM 3477 O O . LEU A 1 441 ? -11.314 -12.507 5.155 1.00 85.06 441 LEU A O 1
ATOM 3481 N N . ASN A 1 442 ? -11.172 -14.506 4.162 1.00 87.81 442 ASN A N 1
ATOM 3482 C CA . ASN A 1 442 ? -12.616 -14.673 4.002 1.00 87.81 442 ASN A CA 1
ATOM 3483 C C . ASN A 1 442 ? -13.363 -14.719 5.342 1.00 87.81 442 ASN A C 1
ATOM 3485 O O . ASN A 1 442 ? -14.467 -14.185 5.443 1.00 87.81 442 ASN A O 1
ATOM 3489 N N . ARG A 1 443 ? -12.768 -15.301 6.396 1.00 79.19 443 ARG A N 1
ATOM 3490 C CA . ARG A 1 443 ? -13.344 -15.237 7.751 1.00 79.19 443 ARG A CA 1
ATOM 3491 C C . ARG A 1 443 ? -13.390 -13.808 8.290 1.00 79.19 443 ARG A C 1
ATOM 3493 O O . ARG A 1 443 ? -14.405 -13.434 8.872 1.00 79.19 443 ARG A O 1
ATOM 3500 N N . GLY A 1 444 ? -12.322 -13.032 8.102 1.00 74.75 444 GLY A N 1
ATOM 3501 C CA . GLY A 1 444 ? -12.274 -11.635 8.536 1.00 74.75 444 GLY A CA 1
ATOM 3502 C C . GLY A 1 444 ? -13.248 -10.753 7.752 1.00 74.75 444 GLY A C 1
ATOM 3503 O O . GLY A 1 444 ? -14.057 -10.054 8.355 1.00 74.75 444 GLY A O 1
ATOM 3504 N N . LEU A 1 445 ? -13.285 -10.873 6.421 1.00 81.19 445 LEU A N 1
ATOM 3505 C CA . LEU A 1 445 ? -14.211 -10.111 5.575 1.00 81.19 445 LEU A CA 1
ATOM 3506 C C . LEU A 1 445 ? -15.685 -10.409 5.894 1.00 81.19 445 LEU A C 1
ATOM 3508 O O . LEU A 1 445 ? -16.504 -9.496 5.898 1.00 81.19 445 LEU A O 1
ATOM 3512 N N . ALA A 1 446 ? -16.029 -11.655 6.240 1.00 76.19 446 ALA A N 1
ATOM 3513 C CA . ALA A 1 446 ? -17.383 -12.013 6.673 1.00 76.19 446 ALA A CA 1
ATOM 3514 C C . ALA A 1 446 ? -17.784 -11.413 8.039 1.00 76.19 446 ALA A C 1
ATOM 3516 O O . ALA A 1 446 ? -18.972 -11.382 8.373 1.00 76.19 446 ALA A O 1
ATOM 3517 N N . ALA A 1 447 ? -16.816 -10.973 8.850 1.00 63.59 447 ALA A N 1
ATOM 3518 C CA . ALA A 1 447 ? -17.065 -10.327 10.136 1.00 63.59 447 ALA A CA 1
ATOM 3519 C C . ALA A 1 447 ? -17.333 -8.817 10.003 1.00 63.59 447 ALA A C 1
ATOM 3521 O O . ALA A 1 447 ? -18.018 -8.261 10.861 1.00 63.59 447 ALA A O 1
ATOM 3522 N N . VAL A 1 448 ? -16.868 -8.177 8.922 1.00 59.31 448 VAL A N 1
ATOM 3523 C CA . VAL A 1 448 ? -17.035 -6.732 8.658 1.00 59.31 448 VAL A CA 1
ATOM 3524 C C . VAL A 1 448 ? -18.514 -6.316 8.659 1.00 59.31 448 VAL A C 1
ATOM 3526 O O . VAL A 1 448 ? -18.853 -5.260 9.187 1.00 59.31 448 VAL A O 1
ATOM 3529 N N . ASP A 1 449 ? -19.419 -7.184 8.196 1.00 53.19 449 ASP A N 1
ATOM 3530 C CA . ASP A 1 449 ? -20.870 -6.924 8.179 1.00 53.19 449 ASP A CA 1
ATOM 3531 C C . ASP A 1 449 ? -21.551 -6.994 9.563 1.00 53.19 449 ASP A C 1
ATOM 3533 O O . ASP A 1 449 ? -22.736 -6.675 9.685 1.00 53.19 449 ASP A O 1
ATOM 3537 N N . ARG A 1 450 ? -20.859 -7.442 10.623 1.00 51.44 450 ARG A N 1
ATOM 3538 C CA . ARG A 1 450 ? -21.495 -7.759 11.921 1.00 51.44 450 ARG A CA 1
ATOM 3539 C C . ARG A 1 450 ? -21.278 -6.722 13.022 1.00 51.44 450 ARG A C 1
ATOM 3541 O O . ARG A 1 450 ? -21.905 -6.846 14.074 1.00 51.44 450 ARG A O 1
ATOM 3548 N N . GLY A 1 451 ? -20.451 -5.699 12.793 1.00 51.53 451 GLY A N 1
ATOM 3549 C CA . GLY A 1 451 ? -20.039 -4.774 13.854 1.00 51.53 451 GLY A CA 1
ATOM 3550 C C . GLY A 1 451 ? -19.264 -5.481 14.985 1.00 51.53 451 GLY A C 1
ATOM 3551 O O . GLY A 1 451 ? -18.961 -6.673 14.880 1.00 51.53 451 GLY A O 1
ATOM 3552 N N . PRO A 1 452 ? -18.907 -4.772 16.073 1.00 59.78 452 PRO A N 1
ATOM 3553 C CA . PRO A 1 452 ? -18.152 -5.364 17.175 1.00 59.78 452 PRO A CA 1
ATOM 3554 C C . PRO A 1 452 ? -18.956 -6.485 17.848 1.00 59.78 452 PRO A C 1
ATOM 3556 O O . PRO A 1 452 ? -20.079 -6.273 18.314 1.00 59.78 452 PRO A O 1
ATOM 3559 N N . VAL A 1 453 ? -18.379 -7.687 17.919 1.00 66.38 453 VAL A N 1
ATOM 3560 C CA . VAL A 1 453 ? -19.032 -8.849 18.530 1.00 66.38 453 VAL A CA 1
ATOM 3561 C C . VAL A 1 453 ? -18.841 -8.788 20.042 1.00 66.38 453 VAL A C 1
ATOM 3563 O O . VAL A 1 453 ? -17.850 -9.264 20.585 1.00 66.38 453 VAL A O 1
ATOM 3566 N N . VAL A 1 454 ? -19.823 -8.228 20.742 1.00 80.06 454 VAL A N 1
ATOM 3567 C CA . VAL A 1 454 ? -19.832 -8.210 22.209 1.00 80.06 454 VAL A CA 1
ATOM 3568 C C . VAL A 1 454 ? -20.353 -9.547 22.739 1.00 80.06 454 VAL A C 1
ATOM 3570 O O . VAL A 1 454 ? -21.451 -9.979 22.382 1.00 80.06 454 VAL A O 1
ATOM 3573 N N . ARG A 1 455 ? -19.576 -10.213 23.597 1.00 88.06 455 ARG A N 1
ATOM 3574 C CA . ARG A 1 455 ? -19.917 -11.519 24.186 1.00 88.06 455 ARG A CA 1
ATOM 3575 C C . ARG A 1 455 ? -19.870 -11.443 25.706 1.00 88.06 455 ARG A C 1
ATOM 3577 O O . ARG A 1 455 ? -18.980 -10.808 26.263 1.00 88.06 455 ARG A O 1
ATOM 3584 N N . SER A 1 456 ? -20.799 -12.125 26.369 1.00 91.44 456 SER A N 1
ATOM 3585 C CA . SER A 1 456 ? -20.711 -12.374 27.811 1.00 91.44 456 SER A CA 1
ATOM 3586 C C . SER A 1 456 ? -19.878 -13.635 28.057 1.00 91.44 456 SER A C 1
ATOM 3588 O O . SER A 1 456 ? -20.072 -14.650 27.383 1.00 91.44 456 SER A O 1
ATOM 3590 N N . VAL A 1 457 ? -18.932 -13.563 28.992 1.00 92.88 457 VAL A N 1
ATOM 3591 C CA . VAL A 1 457 ? -18.046 -14.666 29.389 1.00 92.88 457 VAL A CA 1
ATOM 3592 C C . VAL A 1 457 ? -18.149 -14.858 30.898 1.00 92.88 457 VAL A C 1
ATOM 3594 O O . VAL A 1 457 ? -18.067 -13.901 31.659 1.00 92.88 457 VAL A O 1
ATOM 3597 N N . GLN A 1 458 ? -18.311 -16.101 31.348 1.00 94.75 458 GLN A N 1
ATOM 3598 C CA . GLN A 1 458 ? -18.302 -16.448 32.771 1.00 94.75 458 GLN A CA 1
ATOM 3599 C C . GLN A 1 458 ? -16.929 -16.996 33.148 1.00 94.75 458 GLN A C 1
ATOM 3601 O O . GLN A 1 458 ? -16.528 -18.038 32.634 1.00 94.75 458 GLN A O 1
ATOM 3606 N N . TRP A 1 459 ? -16.217 -16.324 34.051 1.00 95.44 459 TRP A N 1
ATOM 3607 C CA . TRP A 1 459 ? -14.899 -16.766 34.510 1.00 95.44 459 TRP A CA 1
ATOM 3608 C C . TRP A 1 459 ? -14.679 -16.395 35.977 1.00 95.44 459 TRP A C 1
ATOM 3610 O O . TRP A 1 459 ? -14.938 -15.262 36.384 1.00 95.44 459 TRP A O 1
ATOM 3620 N N . LEU A 1 460 ? -14.242 -17.380 36.773 1.00 91.88 460 LEU A N 1
ATOM 3621 C CA . LEU A 1 460 ? -14.043 -17.275 38.228 1.00 91.88 460 LEU A CA 1
ATOM 3622 C C . LEU A 1 460 ? -15.263 -16.713 38.986 1.00 91.88 460 LEU A C 1
ATOM 3624 O O . LEU A 1 460 ? -15.134 -15.979 39.959 1.00 91.88 460 LEU A O 1
ATOM 3628 N N . GLY A 1 461 ? -16.469 -17.081 38.539 1.00 86.50 461 GLY A N 1
ATOM 3629 C CA . GLY A 1 461 ? -17.727 -16.684 39.178 1.00 86.50 461 GLY A CA 1
ATOM 3630 C C . GLY A 1 461 ? -18.169 -15.244 38.902 1.00 86.50 461 GLY A C 1
ATOM 3631 O O . GLY A 1 461 ? -19.165 -14.814 39.480 1.00 86.50 461 GLY A O 1
ATOM 3632 N N . ALA A 1 462 ? -17.469 -14.516 38.027 1.00 88.31 462 ALA A N 1
ATOM 3633 C CA . ALA A 1 462 ? -17.856 -13.189 37.567 1.00 88.31 462 ALA A CA 1
ATOM 3634 C C . ALA A 1 462 ? -18.299 -13.210 36.097 1.00 88.31 462 ALA A C 1
ATOM 3636 O O . ALA A 1 462 ? -17.808 -14.009 35.291 1.00 88.31 462 ALA A O 1
ATOM 3637 N N . GLU A 1 463 ? -19.209 -12.297 35.757 1.00 93.44 463 GLU A N 1
ATOM 3638 C CA . GLU A 1 463 ? -19.589 -12.011 34.378 1.00 93.44 463 GLU A CA 1
ATOM 3639 C C . GLU A 1 463 ? -18.643 -10.972 33.772 1.00 93.44 463 GLU A C 1
ATOM 3641 O O . GLU A 1 463 ? -18.376 -9.924 34.360 1.00 93.44 463 GLU A O 1
ATOM 3646 N N . TRP A 1 464 ? -18.164 -11.266 32.572 1.00 96.50 464 TRP A N 1
ATOM 3647 C CA . TRP A 1 464 ? -17.234 -10.444 31.818 1.00 96.50 464 TRP A CA 1
ATOM 3648 C C . TRP A 1 464 ? -17.815 -10.078 30.466 1.00 96.50 464 TRP A C 1
ATOM 3650 O O . TRP A 1 464 ? -18.522 -10.867 29.843 1.00 96.50 464 TRP A O 1
ATOM 3660 N N . THR A 1 465 ? -17.444 -8.902 29.974 1.00 95.88 465 THR A N 1
ATOM 3661 C CA . THR A 1 465 ? -17.698 -8.500 28.594 1.00 95.88 465 THR A CA 1
ATOM 3662 C C . THR A 1 465 ? -16.438 -8.717 27.771 1.00 95.88 465 THR A C 1
ATOM 3664 O O . THR A 1 465 ? -15.407 -8.109 28.044 1.00 95.88 465 THR A O 1
ATOM 3667 N N . ALA A 1 466 ? -16.517 -9.570 26.758 1.00 94.31 466 ALA A N 1
ATOM 3668 C CA . ALA A 1 466 ? -15.482 -9.740 25.752 1.00 94.31 466 ALA A CA 1
ATOM 3669 C C . ALA A 1 466 ? -15.864 -8.979 24.483 1.00 94.31 466 ALA A C 1
ATOM 3671 O O . ALA A 1 466 ? -16.999 -9.081 24.013 1.00 94.31 466 ALA A O 1
ATOM 3672 N N . ARG A 1 467 ? -14.921 -8.221 23.936 1.00 90.56 467 ARG A N 1
ATOM 3673 C CA . ARG A 1 467 ? -15.069 -7.541 22.649 1.00 90.56 467 ARG A CA 1
ATOM 3674 C C . ARG A 1 467 ? -13.713 -7.264 22.034 1.00 90.56 467 ARG A C 1
ATOM 3676 O O . ARG A 1 467 ? -12.688 -7.247 22.715 1.00 90.56 467 ARG A O 1
ATOM 3683 N N . GLU A 1 468 ? -13.747 -6.917 20.769 1.00 88.50 468 GLU A N 1
ATOM 3684 C CA . GLU A 1 468 ? -12.594 -6.460 20.030 1.00 88.50 468 GLU A CA 1
ATOM 3685 C C . GLU A 1 468 ? -12.638 -4.939 19.791 1.00 88.50 468 GLU A C 1
ATOM 3687 O O . GLU A 1 468 ? -13.703 -4.308 19.769 1.00 88.50 468 GLU A O 1
ATOM 3692 N N . PHE A 1 469 ? -11.460 -4.335 19.657 1.00 86.75 469 PHE A N 1
ATOM 3693 C CA . PHE A 1 469 ? -11.256 -2.923 19.337 1.00 86.75 469 PHE A CA 1
ATOM 3694 C C . PHE A 1 469 ? -10.372 -2.837 18.104 1.00 86.75 469 PHE A C 1
ATOM 3696 O O . PHE A 1 469 ? -9.271 -3.374 18.138 1.00 86.75 469 PHE A O 1
ATOM 3703 N N . ASP A 1 470 ? -10.856 -2.207 17.028 1.00 80.06 470 ASP A N 1
ATOM 3704 C CA . ASP A 1 470 ? -10.110 -1.993 15.772 1.00 80.06 470 ASP A CA 1
ATOM 3705 C C . ASP A 1 470 ? -9.390 -3.253 15.244 1.00 80.06 470 ASP A C 1
ATOM 3707 O O . ASP A 1 470 ? -8.303 -3.180 14.673 1.00 80.06 470 ASP A O 1
ATOM 3711 N N . THR A 1 471 ? -9.957 -4.441 15.475 1.00 78.50 471 THR A N 1
ATOM 3712 C CA . THR A 1 471 ? -9.409 -5.703 14.967 1.00 78.50 471 THR A CA 1
ATOM 3713 C C . THR A 1 471 ? -10.123 -6.109 13.695 1.00 78.50 471 THR A C 1
ATOM 3715 O O . THR A 1 471 ? -11.342 -5.992 13.594 1.00 78.50 471 THR A O 1
ATOM 3718 N N . VAL A 1 472 ? -9.379 -6.721 12.787 1.00 70.75 472 VAL A N 1
ATOM 3719 C CA . VAL A 1 472 ? -9.898 -7.174 11.494 1.00 70.75 472 VAL A CA 1
ATOM 3720 C C . VAL A 1 472 ? -10.251 -8.671 11.458 1.00 70.75 472 VAL A C 1
ATOM 3722 O O . VAL A 1 472 ? -10.736 -9.184 10.454 1.00 70.75 472 VAL A O 1
ATOM 3725 N N . MET A 1 473 ? -10.016 -9.393 12.559 1.00 74.38 473 MET A N 1
ATOM 3726 C CA . MET A 1 473 ? -10.339 -10.814 12.715 1.00 74.38 473 MET A CA 1
ATOM 3727 C C . MET A 1 473 ? -11.123 -11.022 14.015 1.00 74.38 473 MET A C 1
ATOM 3729 O O . MET A 1 473 ? -10.695 -10.507 15.050 1.00 74.38 473 MET A O 1
ATOM 3733 N N . PRO A 1 474 ? -12.229 -11.790 14.004 1.00 78.19 474 PRO A N 1
ATOM 3734 C CA . PRO A 1 474 ? -12.987 -12.066 15.218 1.00 78.19 474 PRO A CA 1
ATOM 3735 C C . PRO A 1 474 ? -12.153 -12.914 16.180 1.00 78.19 474 PRO A C 1
ATOM 3737 O O . PRO A 1 474 ? -11.611 -13.952 15.791 1.00 78.19 474 PRO A O 1
ATOM 3740 N N . GLY A 1 475 ? -12.075 -12.480 17.436 1.00 85.56 475 GLY A N 1
ATOM 3741 C CA . GLY A 1 475 ? -11.383 -13.209 18.486 1.00 85.56 475 GLY A CA 1
ATOM 3742 C C . GLY A 1 475 ? -12.213 -14.356 19.058 1.00 85.56 475 GLY A C 1
ATOM 3743 O O . GLY A 1 475 ? -13.359 -14.620 18.668 1.00 85.56 475 GLY A O 1
ATOM 3744 N N . GLU A 1 476 ? -11.631 -15.031 20.038 1.00 90.12 476 GLU A N 1
ATOM 3745 C CA . GLU A 1 476 ? -12.281 -16.055 20.845 1.00 90.12 476 GLU A CA 1
ATOM 3746 C C . GLU A 1 476 ? -11.866 -15.896 22.308 1.00 90.12 476 GLU A C 1
ATOM 3748 O O . GLU A 1 476 ? -10.732 -15.531 22.615 1.00 90.12 476 GLU A O 1
ATOM 3753 N N . VAL A 1 477 ? -12.786 -16.202 23.220 1.00 93.94 477 VAL A N 1
ATOM 3754 C CA . VAL A 1 477 ? -12.480 -16.348 24.642 1.00 93.94 477 VAL A CA 1
ATOM 3755 C C . VAL A 1 477 ? -12.901 -17.739 25.073 1.00 93.94 477 VAL A C 1
ATOM 3757 O O . VAL A 1 477 ? -14.064 -18.111 24.906 1.00 93.94 477 VAL A O 1
ATOM 3760 N N . ARG A 1 478 ? -11.959 -18.497 25.630 1.00 95.25 478 ARG A N 1
ATOM 3761 C CA . ARG A 1 478 ? -12.183 -19.843 26.163 1.00 95.25 478 ARG A CA 1
ATOM 3762 C C . ARG A 1 478 ? -11.858 -19.856 27.651 1.00 95.25 478 ARG A C 1
ATOM 3764 O O . ARG A 1 478 ? -10.936 -19.182 28.102 1.00 95.25 478 ARG A O 1
ATOM 3771 N N . VAL A 1 479 ? -12.621 -20.628 28.417 1.00 95.25 479 VAL A N 1
ATOM 3772 C CA . VAL A 1 479 ? -12.342 -20.878 29.835 1.00 95.25 479 VAL A CA 1
ATOM 3773 C C . VAL A 1 479 ? -11.960 -22.341 29.982 1.00 95.25 479 VAL A C 1
ATOM 3775 O O . VAL A 1 479 ? -12.746 -23.231 29.660 1.00 95.25 479 VAL A O 1
ATOM 3778 N N . GLU A 1 480 ? -10.741 -22.579 30.450 1.00 95.19 480 GLU A N 1
ATOM 3779 C CA . GLU A 1 480 ? -10.130 -23.901 30.561 1.00 95.19 480 GLU A CA 1
ATOM 3780 C C . GLU A 1 480 ? -9.749 -24.146 32.026 1.00 95.19 480 GLU A C 1
ATOM 3782 O O . GLU A 1 480 ? -8.658 -23.807 32.484 1.00 95.19 480 GLU A O 1
ATOM 3787 N N . GLY A 1 481 ? -10.692 -24.699 32.795 1.00 92.56 481 GLY A N 1
ATOM 3788 C CA . GLY A 1 481 ? -10.542 -24.835 34.245 1.00 92.56 481 GLY A CA 1
ATOM 3789 C C . GLY A 1 481 ? -10.612 -23.477 34.947 1.00 92.56 481 GLY A C 1
ATOM 3790 O O . GLY A 1 481 ? -11.626 -22.788 34.865 1.00 92.56 481 GLY A O 1
ATOM 3791 N N . ASP A 1 482 ? -9.545 -23.106 35.653 1.00 93.44 482 ASP A N 1
ATOM 3792 C CA . ASP A 1 482 ? -9.376 -21.800 36.303 1.00 93.44 482 ASP A CA 1
ATOM 3793 C C . ASP A 1 482 ? -8.733 -20.745 35.386 1.00 93.44 482 ASP A C 1
ATOM 3795 O O . ASP A 1 482 ? -8.663 -19.567 35.748 1.00 93.44 482 ASP A O 1
ATOM 3799 N N . LYS A 1 483 ? -8.302 -21.135 34.181 1.00 97.31 483 LYS A N 1
ATOM 3800 C CA . LYS A 1 483 ? -7.648 -20.245 33.220 1.00 97.31 483 LYS A CA 1
ATOM 3801 C C . LYS A 1 483 ? -8.632 -19.627 32.239 1.00 97.31 483 LYS A C 1
ATOM 3803 O O . LYS A 1 483 ? -9.581 -20.274 31.795 1.00 97.31 483 LYS A O 1
ATOM 3808 N N . LEU A 1 484 ? -8.345 -18.388 31.853 1.00 98.19 484 LEU A N 1
ATOM 3809 C CA . LEU A 1 484 ? -8.960 -17.726 30.712 1.00 98.19 484 LEU A CA 1
ATOM 3810 C C . LEU A 1 484 ? -7.944 -17.649 29.576 1.00 98.19 484 LEU A C 1
ATOM 3812 O O . LEU A 1 484 ? -6.833 -17.147 29.750 1.00 98.19 484 LEU A O 1
ATOM 3816 N N . VAL A 1 485 ? -8.346 -18.148 28.415 1.00 98.19 485 VAL A N 1
ATOM 3817 C CA . VAL A 1 485 ? -7.593 -18.088 27.168 1.00 98.19 485 VAL A CA 1
ATOM 3818 C C . VAL A 1 485 ? -8.247 -17.034 26.286 1.00 98.19 485 VAL A C 1
ATOM 3820 O O . VAL A 1 485 ? -9.417 -17.155 25.919 1.00 98.19 485 VAL A O 1
ATOM 3823 N N . LEU A 1 486 ? -7.498 -15.983 25.968 1.00 97.31 486 LEU A N 1
ATOM 3824 C CA . LEU A 1 486 ? -7.919 -14.910 25.077 1.00 97.31 486 LEU A CA 1
ATOM 3825 C C . LEU A 1 486 ? -7.179 -15.062 23.751 1.00 97.31 486 LEU A C 1
ATOM 3827 O O . LEU A 1 486 ? -5.960 -14.918 23.695 1.00 97.31 486 LEU A O 1
ATOM 3831 N N . VAL A 1 487 ? -7.929 -15.338 22.690 1.00 95.62 487 VAL A N 1
ATOM 3832 C CA . VAL A 1 487 ? -7.426 -15.378 21.320 1.00 95.62 487 VAL A CA 1
ATOM 3833 C C . VAL A 1 487 ? -7.850 -14.097 20.625 1.00 95.62 487 VAL A C 1
ATOM 3835 O O . VAL A 1 487 ? -9.037 -13.873 20.396 1.00 95.62 487 VAL A O 1
ATOM 3838 N N . ALA A 1 488 ? -6.890 -13.251 20.281 1.00 92.38 488 ALA A N 1
ATOM 3839 C CA . ALA A 1 488 ? -7.165 -11.950 19.694 1.00 92.38 488 ALA A CA 1
ATOM 3840 C C . ALA A 1 488 ? -6.188 -11.621 18.566 1.00 92.38 488 ALA A C 1
ATOM 3842 O O . ALA A 1 488 ? -5.014 -11.993 18.606 1.00 92.38 488 ALA A O 1
ATOM 3843 N N . ALA A 1 489 ? -6.682 -10.903 17.561 1.00 90.31 489 ALA A N 1
ATOM 3844 C CA . ALA A 1 489 ? -5.842 -10.198 16.605 1.00 90.31 489 ALA A CA 1
ATOM 3845 C C . ALA A 1 489 ? -5.660 -8.736 17.039 1.00 90.31 489 ALA A C 1
ATOM 3847 O O . ALA A 1 489 ? -6.278 -8.280 18.002 1.00 90.31 489 ALA A O 1
ATOM 3848 N N . GLY A 1 490 ? -4.825 -7.993 16.321 1.00 88.94 490 GLY A N 1
ATOM 3849 C CA . GLY A 1 490 ? -4.707 -6.548 16.490 1.00 88.94 490 GLY A CA 1
ATOM 3850 C C . GLY A 1 490 ? -3.415 -6.003 15.898 1.00 88.94 490 GLY A C 1
ATOM 3851 O O . GLY A 1 490 ? -2.438 -6.741 15.777 1.00 88.94 490 GLY A O 1
ATOM 3852 N N . THR A 1 491 ? -3.409 -4.735 15.488 1.00 86.50 491 THR A N 1
ATOM 3853 C CA . THR A 1 491 ? -2.202 -4.065 14.979 1.00 86.50 491 THR A CA 1
ATOM 3854 C C . THR A 1 491 ? -1.260 -3.696 16.111 1.00 86.50 491 THR A C 1
ATOM 3856 O O . THR A 1 491 ? -0.097 -4.076 16.043 1.00 86.50 491 THR A O 1
ATOM 3859 N N . ASP A 1 492 ? -1.752 -2.992 17.133 1.00 91.19 492 ASP A N 1
ATOM 3860 C CA . ASP A 1 492 ? -1.030 -2.728 18.375 1.00 91.19 492 ASP A CA 1
ATOM 3861 C C . ASP A 1 492 ? -1.906 -2.026 19.436 1.00 91.19 492 ASP A C 1
ATOM 3863 O O . ASP A 1 492 ? -2.949 -1.462 19.123 1.00 91.19 492 ASP A O 1
ATOM 3867 N N . ILE A 1 493 ? -1.439 -1.998 20.685 1.00 93.44 493 ILE A N 1
ATOM 3868 C CA . ILE A 1 493 ? -1.884 -1.081 21.748 1.00 93.44 493 ILE A CA 1
ATOM 3869 C C . ILE A 1 493 ? -0.820 0.025 21.852 1.00 93.44 493 ILE A C 1
ATOM 3871 O O . ILE A 1 493 ? 0.048 0.003 22.727 1.00 93.44 493 ILE A O 1
ATOM 3875 N N . GLU A 1 494 ? -0.775 0.931 20.876 1.00 89.81 494 GLU A N 1
ATOM 3876 C CA . GLU A 1 494 ? 0.259 1.970 20.798 1.00 89.81 494 GLU A CA 1
ATOM 3877 C C . GLU A 1 494 ? -0.231 3.190 20.003 1.00 89.81 494 GLU A C 1
ATOM 3879 O O . GLU A 1 494 ? -1.369 3.249 19.546 1.00 89.81 494 GLU A O 1
ATOM 3884 N N . SER A 1 495 ? 0.628 4.196 19.826 1.00 84.94 495 SER A N 1
ATOM 3885 C CA . SER A 1 495 ? 0.349 5.361 18.990 1.00 84.94 495 SER A CA 1
ATOM 3886 C C . SER A 1 495 ? -0.916 6.096 19.466 1.00 84.94 495 SER A C 1
ATOM 3888 O O . SER A 1 495 ? -1.027 6.372 20.662 1.00 84.94 495 SER A O 1
ATOM 3890 N N . TYR A 1 496 ? -1.846 6.438 18.576 1.00 79.06 496 TYR A N 1
ATOM 3891 C CA . TYR A 1 496 ? -3.024 7.258 18.893 1.00 79.06 496 TYR A CA 1
ATOM 3892 C C . TYR A 1 496 ? -4.325 6.458 19.092 1.00 79.06 496 TYR A C 1
ATOM 3894 O O . TYR A 1 496 ? -5.319 7.034 19.528 1.00 79.06 496 TYR A O 1
ATOM 3902 N N . LYS A 1 497 ? -4.341 5.155 18.773 1.00 83.19 497 LYS A N 1
ATOM 3903 C CA . LYS A 1 497 ? -5.518 4.279 18.904 1.00 83.19 497 LYS A CA 1
ATOM 3904 C C . LYS A 1 497 ? -5.125 2.827 19.183 1.00 83.19 497 LYS A C 1
ATOM 3906 O O . LYS A 1 497 ? -4.070 2.387 18.743 1.00 83.19 497 LYS A O 1
ATOM 3911 N N . ASP A 1 498 ? -5.995 2.082 19.853 1.00 90.50 498 ASP A N 1
ATOM 3912 C CA . ASP A 1 498 ? -5.777 0.681 20.213 1.00 90.50 498 ASP A CA 1
ATOM 3913 C C . ASP A 1 498 ? -6.435 -0.292 19.226 1.00 90.50 498 ASP A C 1
ATOM 3915 O O . ASP A 1 498 ? -7.608 -0.142 18.887 1.00 90.50 498 ASP A O 1
ATOM 3919 N N . SER A 1 499 ? -5.711 -1.355 18.871 1.00 91.06 499 SER A N 1
ATOM 3920 C CA . SER A 1 499 ? -6.190 -2.496 18.090 1.00 91.06 499 SER A CA 1
ATOM 3921 C C . SER A 1 499 ? -5.848 -3.817 18.789 1.00 91.06 499 SER A C 1
ATOM 3923 O O . SER A 1 499 ? -4.685 -4.245 18.812 1.00 91.06 499 SER A O 1
ATOM 3925 N N . PHE A 1 500 ? -6.850 -4.440 19.421 1.00 95.19 500 PHE A N 1
ATOM 3926 C CA . PHE A 1 500 ? -6.676 -5.587 20.321 1.00 95.19 500 PHE A CA 1
ATOM 3927 C C . PHE A 1 500 ? -8.012 -6.244 20.733 1.00 95.19 500 PHE A C 1
ATOM 3929 O O . PHE A 1 500 ? -9.090 -5.671 20.564 1.00 95.19 500 PHE A O 1
ATOM 3936 N N . GLY A 1 501 ? -7.944 -7.435 21.331 1.00 95.38 501 GLY A N 1
ATOM 3937 C CA . GLY A 1 501 ? -9.066 -8.073 22.028 1.00 95.38 501 GLY A CA 1
ATOM 3938 C C . GLY A 1 501 ? -9.050 -7.772 23.527 1.00 95.38 501 GLY A C 1
ATOM 3939 O O . GLY A 1 501 ? -7.986 -7.744 24.148 1.00 95.38 501 GLY A O 1
ATOM 3940 N N . TYR A 1 502 ? -10.227 -7.568 24.121 1.00 97.06 502 TYR A N 1
ATOM 3941 C CA . TYR A 1 502 ? -10.364 -7.171 25.520 1.00 97.06 502 TYR A CA 1
ATOM 3942 C C . TYR A 1 502 ? -11.486 -7.928 26.228 1.00 97.06 502 TYR A C 1
ATOM 3944 O O . TYR A 1 502 ? -12.609 -8.005 25.727 1.00 97.06 502 TYR A O 1
ATOM 3952 N N . VAL A 1 503 ? -11.198 -8.429 27.429 1.00 97.31 503 VAL A N 1
ATOM 3953 C CA . VAL A 1 503 ? -12.178 -9.067 28.318 1.00 97.31 503 VAL A CA 1
ATOM 3954 C C . VAL A 1 503 ? -12.219 -8.293 29.624 1.00 97.31 503 VAL A C 1
ATOM 3956 O O . VAL A 1 503 ? -11.233 -8.283 30.356 1.00 97.31 503 VAL A O 1
ATOM 3959 N N . TYR A 1 504 ? -13.328 -7.615 29.915 1.00 97.56 504 TYR A N 1
ATOM 3960 C CA . TYR A 1 504 ? -13.374 -6.605 30.973 1.00 97.56 504 TYR A CA 1
ATOM 3961 C C . TYR A 1 504 ? -14.662 -6.590 31.793 1.00 97.56 504 TYR A C 1
ATOM 3963 O O . TYR A 1 504 ? -15.693 -7.138 31.399 1.00 97.56 504 TYR A O 1
ATOM 3971 N N . GLN A 1 505 ? -14.579 -5.907 32.933 1.00 96.56 505 GLN A N 1
ATOM 3972 C CA . GLN A 1 505 ? -15.701 -5.535 33.789 1.00 96.56 505 GLN A CA 1
ATOM 3973 C C . GLN A 1 505 ? -15.803 -4.009 33.883 1.00 96.56 505 GLN A C 1
ATOM 3975 O O . GLN A 1 505 ? -14.794 -3.304 33.785 1.00 96.56 505 GLN A O 1
ATOM 3980 N N . LYS A 1 506 ? -17.024 -3.499 34.082 1.00 96.25 506 LYS A N 1
ATOM 3981 C CA . LYS A 1 506 ? -17.266 -2.087 34.410 1.00 96.25 506 LYS A CA 1
ATOM 3982 C C . LYS A 1 506 ? -17.196 -1.915 35.919 1.00 96.25 506 LYS A C 1
ATOM 3984 O O . LYS A 1 506 ? -17.922 -2.596 36.637 1.00 96.25 506 LYS A O 1
ATOM 3989 N N . VAL A 1 507 ? -16.338 -1.014 36.386 1.00 96.56 507 VAL A N 1
ATOM 3990 C CA . VAL A 1 507 ? -16.105 -0.791 37.818 1.00 96.56 507 VAL A CA 1
ATOM 3991 C C . VAL A 1 507 ? -16.135 0.701 38.106 1.00 96.56 507 VAL A C 1
ATOM 3993 O O . VAL A 1 507 ? -15.525 1.489 37.381 1.00 96.56 507 VAL A O 1
ATOM 3996 N N . SER A 1 508 ? -16.857 1.083 39.155 1.00 97.06 508 SER A N 1
ATOM 3997 C CA . SER A 1 508 ? -16.965 2.467 39.617 1.00 97.06 508 SER A CA 1
ATOM 3998 C C . SER A 1 508 ? -16.108 2.676 40.863 1.00 97.06 508 SER A C 1
ATOM 4000 O O . SER A 1 508 ? -16.048 1.798 41.721 1.00 97.06 508 SER A O 1
ATOM 4002 N N . GLY A 1 509 ? -15.483 3.848 40.973 1.00 96.38 509 GLY A N 1
ATOM 4003 C CA . GLY A 1 509 ? -14.698 4.226 42.149 1.00 96.38 509 GLY A CA 1
ATOM 4004 C C . GLY A 1 509 ? -13.301 3.602 42.204 1.00 96.38 509 GLY A C 1
ATOM 4005 O O . GLY A 1 509 ? -12.723 3.236 41.175 1.00 96.38 509 GLY A O 1
ATOM 4006 N N . ASP A 1 510 ? -12.758 3.540 43.419 1.00 98.25 510 ASP A N 1
ATOM 4007 C CA . ASP A 1 510 ? -11.413 3.050 43.711 1.00 98.25 510 ASP A CA 1
ATOM 4008 C C . ASP A 1 510 ? -11.400 1.529 43.854 1.00 98.25 510 ASP A C 1
ATOM 4010 O O . ASP A 1 510 ? -12.329 0.914 44.378 1.00 98.25 510 ASP A O 1
ATOM 4014 N N . PHE A 1 511 ? -10.330 0.906 43.366 1.00 98.38 511 PHE A N 1
ATOM 4015 C CA . PHE A 1 511 ? -10.194 -0.544 43.411 1.00 98.38 511 PHE A CA 1
ATOM 4016 C C . PHE A 1 511 ? -8.742 -0.992 43.278 1.00 98.38 511 PHE A C 1
ATOM 4018 O O . PHE A 1 511 ? -7.858 -0.243 42.850 1.00 98.38 511 PHE A O 1
ATOM 4025 N N . THR A 1 512 ? -8.525 -2.266 43.584 1.00 98.62 512 THR A N 1
ATOM 4026 C CA . THR A 1 512 ? -7.313 -3.018 43.278 1.00 98.62 512 THR A CA 1
ATOM 4027 C C . THR A 1 512 ? -7.681 -4.232 42.429 1.00 98.62 512 THR A C 1
ATOM 4029 O O . THR A 1 512 ? -8.467 -5.073 42.858 1.00 98.62 512 THR A O 1
ATOM 4032 N N . ALA A 1 513 ? -7.107 -4.335 41.231 1.00 98.25 513 ALA A N 1
ATOM 4033 C CA . ALA A 1 513 ? -7.284 -5.461 40.319 1.00 98.25 513 ALA A CA 1
ATOM 4034 C C . ALA A 1 513 ? -5.964 -6.213 40.152 1.00 98.25 513 ALA A C 1
ATOM 4036 O O . ALA A 1 513 ? -4.931 -5.588 39.914 1.00 98.25 513 ALA A O 1
ATOM 4037 N N . THR A 1 514 ? -5.997 -7.537 40.263 1.00 98.44 514 THR A N 1
ATOM 4038 C CA . THR A 1 514 ? -4.837 -8.422 40.122 1.00 98.44 514 THR A CA 1
ATOM 4039 C C . THR A 1 514 ? -5.156 -9.559 39.154 1.00 98.44 514 THR A C 1
ATOM 4041 O O . THR A 1 514 ? -6.263 -10.089 39.157 1.00 98.44 514 THR A O 1
ATOM 4044 N N . VAL A 1 515 ? -4.186 -9.946 38.327 1.00 98.44 515 VAL A N 1
ATOM 4045 C CA . VAL A 1 515 ? -4.257 -11.138 37.470 1.00 98.44 515 VAL A CA 1
ATOM 4046 C C . VAL A 1 515 ? -2.882 -11.776 37.347 1.00 98.44 515 VAL A C 1
ATOM 4048 O O . VAL A 1 515 ? -1.868 -11.094 37.496 1.00 98.44 515 VAL A O 1
ATOM 4051 N N . ARG A 1 516 ? -2.826 -13.065 37.021 1.00 98.50 516 ARG A N 1
ATOM 4052 C CA . ARG A 1 516 ? -1.601 -13.742 36.604 1.00 98.50 516 ARG A CA 1
ATOM 4053 C C . ARG A 1 516 ? -1.579 -13.958 35.095 1.00 98.50 516 ARG A C 1
ATOM 4055 O O . ARG A 1 516 ? -2.435 -14.658 34.559 1.00 98.50 516 ARG A O 1
ATOM 4062 N N . LEU A 1 517 ? -0.587 -13.392 34.415 1.00 98.62 517 LEU A N 1
ATOM 4063 C CA . LEU A 1 517 ? -0.297 -13.680 33.012 1.00 98.62 517 LEU A CA 1
ATOM 4064 C C . LEU A 1 517 ? 0.615 -14.906 32.931 1.00 98.62 517 LEU A C 1
ATOM 4066 O O . LEU A 1 517 ? 1.655 -14.930 33.581 1.00 98.62 517 LEU A O 1
ATOM 4070 N N . HIS A 1 518 ? 0.253 -15.893 32.112 1.00 98.19 518 HIS A N 1
ATOM 4071 C CA . HIS A 1 518 ? 1.099 -17.058 31.815 1.00 98.19 518 HIS A CA 1
ATOM 4072 C C . HIS A 1 518 ? 1.824 -16.908 30.483 1.00 98.19 518 HIS A C 1
ATOM 4074 O O . HIS A 1 518 ? 2.978 -17.300 30.365 1.00 98.19 518 HIS A O 1
ATOM 4080 N N . SER A 1 519 ? 1.152 -16.359 29.470 1.00 97.44 519 SER A N 1
ATOM 4081 C CA . SER A 1 519 ? 1.751 -16.158 28.15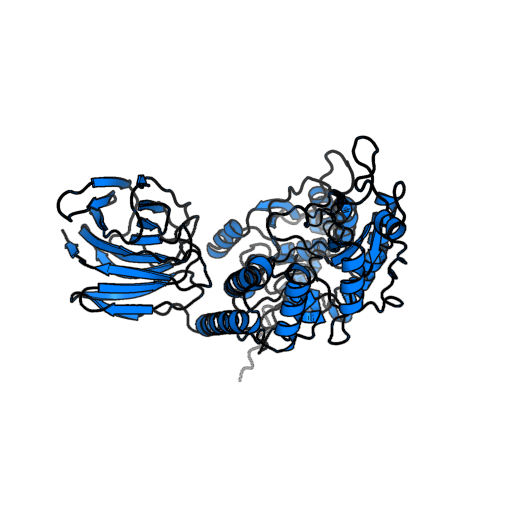1 1.00 97.44 519 SER A CA 1
ATOM 4082 C C . SER A 1 519 ? 1.051 -15.063 27.352 1.00 97.44 519 SER A C 1
ATOM 4084 O O . SER A 1 519 ? -0.143 -14.816 27.520 1.00 97.44 519 SER A O 1
ATOM 4086 N N . ALA A 1 520 ? 1.822 -14.433 26.472 1.00 96.69 520 ALA A N 1
ATOM 4087 C CA . ALA A 1 520 ? 1.388 -13.545 25.406 1.00 96.69 520 ALA A CA 1
ATOM 4088 C C . ALA A 1 520 ? 1.575 -14.226 24.030 1.00 96.69 520 ALA A C 1
ATOM 4090 O O . ALA A 1 520 ? 2.404 -15.143 23.912 1.00 96.69 520 ALA A O 1
ATOM 4091 N N . PRO A 1 521 ? 0.872 -13.762 22.979 1.00 96.94 521 PRO A N 1
ATOM 4092 C CA . PRO A 1 521 ? 0.875 -14.415 21.677 1.00 96.94 521 PRO A CA 1
ATOM 4093 C C . PRO A 1 521 ? 2.265 -14.575 21.062 1.00 96.94 521 PRO A C 1
ATOM 4095 O O . PRO A 1 521 ? 2.999 -13.597 21.004 1.00 96.94 521 PRO A O 1
ATOM 4098 N N . PRO A 1 522 ? 2.640 -15.735 20.505 1.00 93.94 522 PRO A N 1
ATOM 4099 C CA . PRO A 1 522 ? 3.917 -15.916 19.815 1.00 93.94 522 PRO A CA 1
ATOM 4100 C C . PRO A 1 522 ? 3.873 -15.479 18.344 1.00 93.94 522 PRO A C 1
ATOM 4102 O O . PRO A 1 522 ? 4.384 -16.162 17.463 1.00 93.94 522 PRO A O 1
ATOM 4105 N N . THR A 1 523 ? 3.218 -14.355 18.060 1.00 88.50 523 THR A N 1
ATOM 4106 C CA . THR A 1 523 ? 2.955 -13.874 16.694 1.00 88.50 523 THR A CA 1
ATOM 4107 C C . THR A 1 523 ? 3.922 -12.781 16.238 1.00 88.50 523 THR A C 1
ATOM 4109 O O . THR A 1 523 ? 4.155 -12.637 15.042 1.00 88.50 523 THR A O 1
ATOM 4112 N N . HIS A 1 524 ? 4.500 -12.010 17.162 1.00 92.19 524 HIS A N 1
ATOM 4113 C CA . HIS A 1 524 ? 5.474 -10.955 16.873 1.00 92.19 524 HIS A CA 1
ATOM 4114 C C . HIS A 1 524 ? 6.296 -10.644 18.130 1.00 92.19 524 HIS A C 1
ATOM 4116 O O . HIS A 1 524 ? 5.802 -10.809 19.233 1.00 92.19 524 HIS A O 1
ATOM 4122 N N . ASN A 1 525 ? 7.518 -10.112 18.016 1.00 92.50 525 ASN A N 1
ATOM 4123 C CA . ASN A 1 525 ? 8.339 -9.781 19.198 1.00 92.50 525 ASN A CA 1
ATOM 4124 C C . ASN A 1 525 ? 7.659 -8.798 20.177 1.00 92.50 525 ASN A C 1
ATOM 4126 O O . ASN A 1 525 ? 7.981 -8.796 21.366 1.00 92.50 525 ASN A O 1
ATOM 4130 N N . TRP A 1 526 ? 6.750 -7.965 19.666 1.00 94.12 526 TRP A N 1
ATOM 4131 C CA . TRP A 1 526 ? 5.997 -6.954 20.413 1.00 94.12 526 TRP A CA 1
ATOM 4132 C C . TRP A 1 526 ? 4.505 -7.273 20.576 1.00 94.12 526 TRP A C 1
ATOM 4134 O O . TRP A 1 526 ? 3.776 -6.432 21.099 1.00 94.12 526 TRP A O 1
ATOM 4144 N N . SER A 1 527 ? 4.035 -8.462 20.178 1.00 96.88 527 SER A N 1
ATOM 4145 C CA . SER A 1 527 ? 2.712 -8.914 20.631 1.00 96.88 527 SER A CA 1
ATOM 4146 C C . SER A 1 527 ? 2.683 -8.887 22.156 1.00 96.88 527 SER A C 1
ATOM 4148 O O . SER A 1 527 ? 3.695 -9.153 22.817 1.00 96.88 527 SER A O 1
ATOM 4150 N N . LYS A 1 528 ? 1.549 -8.479 22.721 1.00 97.12 528 LYS A N 1
ATOM 4151 C CA . LYS A 1 528 ? 1.495 -8.069 24.123 1.00 97.12 528 LYS A CA 1
ATOM 4152 C C . LYS A 1 528 ? 0.160 -8.422 24.754 1.00 97.12 528 LYS A C 1
ATOM 4154 O O . LYS A 1 528 ? -0.876 -8.450 24.089 1.00 97.12 528 LYS A O 1
ATOM 4159 N N . SER A 1 529 ? 0.188 -8.780 26.031 1.00 98.56 529 SER A N 1
ATOM 4160 C CA . SER A 1 529 ? -1.002 -9.167 26.790 1.00 98.56 529 SER A CA 1
ATOM 4161 C C . SER A 1 529 ? -0.845 -8.846 28.265 1.00 98.56 529 SER A C 1
ATOM 4163 O O . SER A 1 529 ? 0.266 -8.882 28.786 1.00 98.56 529 SER A O 1
ATOM 4165 N N . GLY A 1 530 ? -1.934 -8.514 28.950 1.00 98.44 530 GLY A N 1
ATOM 4166 C CA . GLY A 1 530 ? -1.859 -8.149 30.360 1.00 98.44 530 GLY A CA 1
ATOM 4167 C C . GLY A 1 530 ? -3.099 -7.441 30.881 1.00 98.44 530 GLY A C 1
ATOM 4168 O O . GLY A 1 530 ? -4.188 -7.576 30.326 1.00 98.44 530 GLY A O 1
ATOM 4169 N N . LEU A 1 531 ? -2.915 -6.699 31.968 1.00 98.69 531 LEU A N 1
ATOM 4170 C CA . LEU A 1 531 ? -3.978 -6.010 32.690 1.00 98.69 531 LEU A CA 1
ATOM 4171 C C . LEU A 1 531 ? -4.070 -4.552 32.234 1.00 98.69 531 LEU A C 1
ATOM 4173 O O . LEU A 1 531 ? -3.060 -3.851 32.202 1.00 98.69 531 LEU A O 1
ATOM 4177 N N . MET A 1 532 ? -5.273 -4.084 31.915 1.00 98.69 532 MET A N 1
ATOM 4178 C CA . MET A 1 532 ? -5.521 -2.723 31.435 1.00 98.69 532 MET A CA 1
ATOM 4179 C C . MET A 1 532 ? -6.747 -2.112 32.109 1.00 98.69 532 MET A C 1
ATOM 4181 O O . MET A 1 532 ? -7.790 -2.763 32.181 1.00 98.69 532 MET A O 1
ATOM 4185 N N . ILE A 1 533 ? -6.622 -0.846 32.519 1.00 98.62 533 ILE A N 1
ATOM 4186 C CA . ILE A 1 533 ? -7.720 0.065 32.872 1.00 98.62 533 ILE A CA 1
ATOM 4187 C C . ILE A 1 533 ? -7.908 1.089 31.750 1.00 98.62 533 ILE A C 1
ATOM 4189 O O . ILE A 1 533 ? -6.926 1.633 31.248 1.00 98.62 533 ILE A O 1
ATOM 4193 N N . ARG A 1 534 ? -9.151 1.380 31.361 1.00 97.31 534 ARG A N 1
ATOM 4194 C CA . ARG A 1 534 ? -9.459 2.345 30.293 1.00 97.31 534 ARG A CA 1
ATOM 4195 C C . ARG A 1 534 ? -10.765 3.100 30.526 1.00 97.31 534 ARG A C 1
ATOM 4197 O O . ARG A 1 534 ? -11.689 2.579 31.150 1.00 97.31 534 ARG A O 1
ATOM 4204 N N . ALA A 1 535 ? -10.816 4.331 30.021 1.00 96.69 535 ALA A N 1
ATOM 4205 C CA . ALA A 1 535 ? -11.902 5.278 30.266 1.00 96.69 535 ALA A CA 1
ATOM 4206 C C . ALA A 1 535 ? -13.242 4.832 29.669 1.00 96.69 535 ALA A C 1
ATOM 4208 O O . ALA A 1 535 ? -14.278 4.945 30.317 1.00 96.69 535 ALA A O 1
ATOM 4209 N N . ASP A 1 536 ? -13.225 4.323 28.439 1.00 92.94 536 ASP A N 1
ATOM 4210 C CA . ASP A 1 536 ? -14.443 4.010 27.702 1.00 92.94 536 ASP A CA 1
ATOM 4211 C C . ASP A 1 536 ? -14.230 2.891 26.675 1.00 92.94 536 ASP A C 1
ATOM 4213 O O . ASP A 1 536 ? -13.212 2.199 26.648 1.00 92.94 536 ASP A O 1
ATOM 4217 N N . GLU A 1 537 ? -15.239 2.703 25.839 1.00 90.25 537 GLU A N 1
ATOM 4218 C CA . GLU A 1 537 ? -15.398 1.653 24.847 1.00 90.25 537 GLU A CA 1
ATOM 4219 C C . GLU A 1 537 ? -14.960 2.077 23.421 1.00 90.25 537 GLU A C 1
ATOM 4221 O O . GLU A 1 537 ? -15.376 1.449 22.445 1.00 90.25 537 GLU A O 1
ATOM 4226 N N . THR A 1 538 ? -14.094 3.089 23.286 1.00 85.31 538 THR A N 1
ATOM 4227 C CA . THR A 1 538 ? -13.539 3.573 22.002 1.00 85.31 538 THR A CA 1
ATOM 4228 C C . THR A 1 538 ? -12.061 3.220 21.823 1.00 85.31 538 THR A C 1
ATOM 4230 O O . THR A 1 538 ? -11.283 3.233 22.769 1.00 85.31 538 THR A O 1
ATOM 4233 N N . GLU A 1 539 ? -11.602 2.936 20.613 1.00 83.88 539 GLU A N 1
ATOM 4234 C CA . GLU A 1 539 ? -10.183 2.685 20.313 1.00 83.88 539 GLU A CA 1
ATOM 4235 C C . GLU A 1 539 ? -9.250 3.843 20.712 1.00 83.88 539 GLU A C 1
ATOM 4237 O O . GLU A 1 539 ? -8.053 3.642 20.877 1.00 83.88 539 GLU A O 1
ATOM 4242 N N . LEU A 1 540 ? -9.785 5.046 20.922 1.00 86.81 540 LEU A N 1
ATOM 4243 C CA . LEU A 1 540 ? -9.024 6.228 21.320 1.00 86.81 540 LEU A CA 1
ATOM 4244 C C . LEU A 1 540 ? -8.859 6.368 22.837 1.00 86.81 540 LEU A C 1
ATOM 4246 O O . LEU A 1 540 ? -8.142 7.267 23.265 1.00 86.81 540 LEU A O 1
ATOM 4250 N N . ALA A 1 541 ? -9.514 5.531 23.646 1.00 91.62 541 ALA A N 1
ATOM 4251 C CA . ALA A 1 541 ? -9.661 5.725 25.087 1.00 91.62 541 ALA A CA 1
ATOM 4252 C C . ALA A 1 541 ? -8.340 6.026 25.814 1.00 91.62 541 ALA A C 1
ATOM 4254 O O . ALA A 1 541 ? -7.317 5.365 25.592 1.00 91.62 541 ALA A O 1
ATOM 4255 N N . ALA A 1 542 ? -8.400 6.972 26.759 1.00 95.62 542 ALA A N 1
ATOM 4256 C CA . ALA A 1 542 ? -7.366 7.120 27.775 1.00 95.62 542 ALA A CA 1
ATOM 4257 C C . ALA A 1 542 ? -7.262 5.817 28.583 1.00 95.62 542 ALA A C 1
ATOM 4259 O O . ALA A 1 542 ? -8.283 5.231 28.965 1.00 95.62 542 ALA A O 1
ATOM 4260 N N . ASN A 1 543 ? -6.042 5.335 28.807 1.00 97.88 543 ASN A N 1
ATOM 4261 C CA . ASN A 1 543 ? -5.808 4.042 29.439 1.00 97.88 543 ASN A CA 1
ATOM 4262 C C . ASN A 1 543 ? -4.440 3.948 30.120 1.00 97.88 543 ASN A C 1
ATOM 4264 O O . ASN A 1 543 ? -3.530 4.732 29.852 1.00 97.88 543 ASN A O 1
ATOM 4268 N N . VAL A 1 544 ? -4.314 2.952 30.995 1.00 98.56 544 VAL A N 1
ATOM 4269 C CA . VAL A 1 544 ? -3.046 2.476 31.552 1.00 98.56 544 VAL A CA 1
ATOM 4270 C C . VAL A 1 544 ? -3.048 0.955 31.482 1.00 98.56 544 VAL A C 1
ATOM 4272 O O . VAL A 1 544 ? -4.019 0.310 31.883 1.00 98.56 544 VAL A O 1
ATOM 4275 N N . ALA A 1 545 ? -1.954 0.370 31.006 1.00 98.50 545 ALA A N 1
ATOM 4276 C CA . ALA A 1 545 ? -1.807 -1.072 30.893 1.00 98.50 545 ALA A CA 1
ATOM 4277 C C . ALA A 1 545 ? -0.450 -1.550 31.410 1.00 98.50 545 ALA A C 1
ATOM 4279 O O . ALA A 1 545 ? 0.574 -0.903 31.195 1.00 98.50 545 ALA A O 1
ATOM 4280 N N . VAL A 1 546 ? -0.444 -2.714 32.060 1.00 98.50 546 VAL A N 1
ATOM 4281 C CA . VAL A 1 546 ? 0.757 -3.481 32.410 1.00 98.50 546 VAL A CA 1
ATOM 4282 C C . VAL A 1 546 ? 0.737 -4.743 31.567 1.00 98.50 546 VAL A C 1
ATOM 4284 O O . VAL A 1 546 ? -0.195 -5.536 31.680 1.00 98.50 546 VAL A O 1
ATOM 4287 N N . LEU A 1 547 ? 1.726 -4.907 30.690 1.00 98.50 547 LEU A N 1
ATOM 4288 C CA . LEU A 1 547 ? 1.693 -5.899 29.617 1.00 98.50 547 LEU A CA 1
ATOM 4289 C C . LEU A 1 547 ? 2.994 -6.702 29.564 1.00 98.50 547 LEU A C 1
ATOM 4291 O O . LEU A 1 547 ? 4.084 -6.143 29.671 1.00 98.50 547 LEU A O 1
ATOM 4295 N N . GLY A 1 548 ? 2.877 -8.009 29.349 1.00 98.00 548 GLY A N 1
ATOM 4296 C CA . GLY A 1 548 ? 3.970 -8.897 28.966 1.00 98.00 548 GLY A CA 1
ATOM 4297 C C . GLY A 1 548 ? 4.021 -9.026 27.454 1.00 98.00 548 GLY A C 1
ATOM 4298 O O . GLY A 1 548 ? 2.987 -9.187 26.809 1.00 98.00 548 GLY A O 1
ATOM 4299 N N . THR A 1 549 ? 5.221 -8.925 26.890 1.00 97.81 549 THR A N 1
ATOM 4300 C CA . THR A 1 549 ? 5.461 -9.011 25.444 1.00 97.81 549 THR A CA 1
ATOM 4301 C C . THR A 1 549 ? 6.113 -10.334 25.061 1.00 97.81 549 THR A C 1
ATOM 4303 O O . THR A 1 549 ? 6.892 -10.875 25.839 1.00 97.81 549 THR A O 1
ATOM 4306 N N . HIS A 1 550 ? 5.894 -10.837 23.847 1.00 95.88 550 HIS A N 1
ATOM 4307 C CA . HIS A 1 550 ? 6.486 -12.118 23.449 1.00 95.88 550 HIS A CA 1
ATOM 4308 C C . HIS A 1 550 ? 8.013 -12.186 23.628 1.00 95.88 550 HIS A C 1
ATOM 4310 O O . HIS A 1 550 ? 8.519 -13.203 24.095 1.00 95.88 550 HIS A O 1
ATOM 4316 N N . ASN A 1 551 ? 8.750 -11.119 23.282 1.00 94.50 551 ASN A N 1
ATOM 4317 C CA . ASN A 1 551 ? 10.218 -11.134 23.337 1.00 94.50 551 ASN A CA 1
ATOM 4318 C C . ASN A 1 551 ? 10.855 -9.777 23.704 1.00 94.50 551 ASN A C 1
ATOM 4320 O O . ASN A 1 551 ? 11.958 -9.434 23.269 1.00 94.50 551 ASN A O 1
ATOM 4324 N N . ARG A 1 552 ? 10.140 -8.924 24.446 1.00 95.25 552 ARG A N 1
ATOM 4325 C CA . ARG A 1 552 ? 10.614 -7.577 24.830 1.00 95.25 552 ARG A CA 1
ATOM 4326 C C . ARG A 1 552 ? 10.463 -7.277 26.323 1.00 95.25 552 ARG A C 1
ATOM 4328 O O . ARG A 1 552 ? 10.793 -6.156 26.732 1.00 95.25 552 ARG A O 1
ATOM 4335 N N . GLY A 1 553 ? 10.083 -8.272 27.123 1.00 97.06 553 GLY A N 1
ATOM 4336 C CA . GLY A 1 553 ? 9.885 -8.162 28.564 1.00 97.06 553 GLY A CA 1
ATOM 4337 C C . GLY A 1 553 ? 8.515 -7.595 28.950 1.00 97.06 553 GLY A C 1
ATOM 4338 O O . GLY A 1 553 ? 7.553 -7.692 28.186 1.00 97.06 553 GLY A O 1
ATOM 4339 N N . LEU A 1 554 ? 8.431 -7.004 30.140 1.00 98.12 554 LEU A N 1
ATOM 4340 C CA . LEU A 1 554 ? 7.230 -6.341 30.654 1.00 98.12 554 LEU A CA 1
ATOM 4341 C C . LEU A 1 554 ? 7.294 -4.842 30.372 1.00 98.12 554 LEU A C 1
ATOM 4343 O O . LEU A 1 554 ? 8.357 -4.231 30.500 1.00 98.12 554 LEU A O 1
ATOM 4347 N N . VAL A 1 555 ? 6.160 -4.241 30.038 1.00 98.06 555 VAL A N 1
ATOM 4348 C CA . VAL A 1 555 ? 6.022 -2.803 29.791 1.00 98.06 555 VAL A CA 1
ATOM 4349 C C . VAL A 1 555 ? 4.825 -2.242 30.546 1.00 98.06 555 VAL A C 1
ATOM 4351 O O . VAL A 1 555 ? 3.821 -2.928 30.739 1.00 98.06 555 VAL A O 1
ATOM 4354 N N . VAL A 1 556 ? 4.930 -0.980 30.954 1.00 98.44 556 VAL A N 1
ATOM 4355 C CA . VAL A 1 556 ? 3.763 -0.166 31.298 1.00 98.44 556 VAL A CA 1
ATOM 4356 C C . VAL A 1 556 ? 3.537 0.798 30.151 1.00 98.44 556 VAL A C 1
ATOM 4358 O O . VAL A 1 556 ? 4.471 1.503 29.776 1.00 98.44 556 VAL A O 1
ATOM 4361 N N . GLN A 1 557 ? 2.325 0.822 29.610 1.00 97.75 557 GLN A N 1
ATOM 4362 C CA . GLN A 1 557 ? 1.899 1.783 28.596 1.00 97.75 557 GLN A CA 1
ATOM 4363 C C . GLN A 1 557 ? 0.787 2.670 29.155 1.00 97.75 557 GLN A C 1
ATOM 4365 O O . GLN A 1 557 ? -0.003 2.230 29.995 1.00 97.75 557 GLN A O 1
ATOM 4370 N N . GLN A 1 558 ? 0.740 3.918 28.696 1.00 97.19 558 GLN A N 1
ATOM 4371 C CA . GLN A 1 558 ? -0.299 4.874 29.056 1.00 97.19 558 GLN A CA 1
ATOM 4372 C C . GLN A 1 558 ? -0.750 5.695 27.852 1.00 97.19 558 GLN A C 1
ATOM 4374 O O . GLN A 1 558 ? 0.060 6.067 27.002 1.00 97.19 558 GLN A O 1
ATOM 4379 N N . ARG A 1 559 ? -2.029 6.058 27.849 1.00 96.38 559 ARG A N 1
ATOM 4380 C CA . ARG A 1 559 ? -2.598 7.122 27.027 1.00 96.38 559 ARG A CA 1
ATOM 4381 C C . ARG A 1 559 ? -3.335 8.086 27.948 1.00 96.38 559 ARG A C 1
ATOM 4383 O O . ARG A 1 559 ? -4.342 7.713 28.544 1.00 96.38 559 ARG A O 1
ATOM 4390 N N . LEU A 1 560 ? -2.807 9.300 28.098 1.00 93.50 560 LEU A N 1
ATOM 4391 C CA . LEU A 1 560 ? -3.283 10.250 29.112 1.00 93.50 560 LEU A CA 1
ATOM 4392 C C . LEU A 1 560 ? -4.617 10.914 28.748 1.00 93.50 560 LEU A C 1
ATOM 4394 O O . LEU A 1 560 ? -5.358 11.304 29.645 1.00 93.50 560 LEU A O 1
ATOM 4398 N N . ALA A 1 561 ? -4.932 11.034 27.458 1.00 85.81 561 ALA A N 1
ATOM 4399 C CA . ALA A 1 561 ? -6.193 11.587 26.976 1.00 85.81 561 ALA A CA 1
ATOM 4400 C C . ALA A 1 561 ? -6.663 10.849 25.720 1.00 85.81 561 ALA A C 1
ATOM 4402 O O . ALA A 1 561 ? -5.865 10.225 25.023 1.00 85.81 561 ALA A O 1
ATOM 4403 N N . ALA A 1 562 ? -7.956 10.936 25.409 1.00 80.19 562 ALA A N 1
ATOM 4404 C CA . ALA A 1 562 ? -8.492 10.287 24.220 1.00 80.19 562 ALA A CA 1
ATOM 4405 C C . ALA A 1 562 ? -7.732 10.729 22.953 1.00 80.19 562 ALA A C 1
ATOM 4407 O O . ALA A 1 562 ? -7.588 11.924 22.695 1.00 80.19 562 ALA A O 1
ATOM 4408 N N . GLY A 1 563 ? -7.212 9.767 22.188 1.00 73.69 563 GLY A N 1
ATOM 4409 C CA . GLY A 1 563 ? -6.456 10.016 20.958 1.00 73.69 563 GLY A CA 1
ATOM 4410 C C . GLY A 1 563 ? -5.049 10.598 21.152 1.00 73.69 563 GLY A C 1
ATOM 4411 O O . GLY A 1 563 ? -4.391 10.921 20.162 1.00 73.69 563 GLY A O 1
ATOM 4412 N N . SER A 1 564 ? -4.559 10.747 22.390 1.00 75.75 564 SER A N 1
ATOM 4413 C CA . SER A 1 564 ? -3.180 11.185 22.628 1.00 75.75 564 SER A CA 1
ATOM 4414 C C . SER A 1 564 ? -2.177 10.094 22.250 1.00 75.75 564 SER A C 1
ATOM 4416 O O . SER A 1 564 ? -2.505 8.906 22.217 1.00 75.75 564 SER A O 1
ATOM 4418 N N . ALA A 1 565 ? -0.927 10.490 22.001 1.00 76.38 565 ALA A N 1
ATOM 4419 C CA . ALA A 1 565 ? 0.151 9.530 21.797 1.00 76.38 565 ALA A CA 1
ATOM 4420 C C . ALA A 1 565 ? 0.298 8.613 23.023 1.00 76.38 565 ALA A C 1
ATOM 4422 O O . ALA A 1 565 ? 0.148 9.053 24.167 1.00 76.38 565 ALA A O 1
ATOM 4423 N N . THR A 1 566 ? 0.586 7.343 22.761 1.00 91.12 566 THR A N 1
ATOM 4424 C CA . THR A 1 566 ? 0.900 6.356 23.792 1.00 91.12 566 THR A CA 1
ATOM 4425 C C . THR A 1 566 ? 2.326 6.575 24.280 1.00 91.12 566 THR A C 1
ATOM 4427 O O . THR A 1 566 ? 3.248 6.728 23.481 1.00 91.12 566 THR A O 1
ATOM 4430 N N . GLU A 1 567 ? 2.511 6.546 25.592 1.00 95.25 567 GLU A N 1
ATOM 4431 C CA . GLU A 1 567 ? 3.812 6.644 26.246 1.00 95.25 567 GLU A CA 1
ATOM 4432 C C . GLU A 1 567 ? 4.116 5.356 27.011 1.00 95.25 567 GLU A C 1
ATOM 4434 O O . GLU A 1 567 ? 3.210 4.649 27.456 1.00 95.25 567 GLU A O 1
ATOM 4439 N N . GLN A 1 568 ? 5.402 5.058 27.19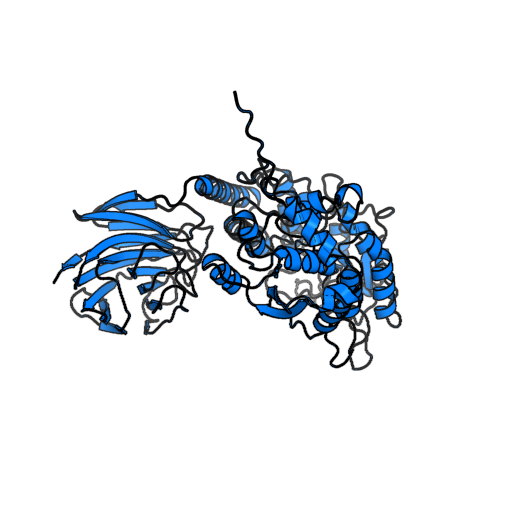6 1.00 96.56 568 GLN A N 1
ATOM 4440 C CA . GLN A 1 568 ? 5.849 3.854 27.895 1.00 96.56 568 GLN A CA 1
ATOM 4441 C C . GLN A 1 568 ? 6.710 4.215 29.119 1.00 96.56 568 GLN A C 1
ATOM 4443 O O . GLN A 1 568 ? 7.941 4.197 29.030 1.00 96.56 568 GLN A O 1
ATOM 4448 N N . PRO A 1 569 ? 6.100 4.560 30.269 1.00 95.19 569 PRO A N 1
ATOM 4449 C CA . PRO A 1 569 ? 6.826 5.079 31.432 1.00 95.19 569 PRO A CA 1
ATOM 4450 C C . PRO A 1 569 ? 7.753 4.067 32.122 1.00 95.19 569 PRO A C 1
ATOM 4452 O O . PRO A 1 569 ? 8.646 4.476 32.862 1.00 95.19 569 PRO A O 1
ATOM 4455 N N . ALA A 1 570 ? 7.566 2.759 31.916 1.00 96.62 570 ALA A N 1
ATOM 4456 C CA . ALA A 1 570 ? 8.395 1.737 32.553 1.00 96.62 570 ALA A CA 1
ATOM 4457 C C . ALA A 1 570 ? 8.555 0.479 31.691 1.00 96.62 570 ALA A C 1
ATOM 4459 O O . ALA A 1 570 ? 7.668 0.113 30.917 1.00 96.62 570 ALA A O 1
ATOM 4460 N N . ARG A 1 571 ? 9.694 -0.207 31.859 1.00 95.62 571 ARG A N 1
ATOM 4461 C CA . ARG A 1 571 ? 10.009 -1.478 31.197 1.00 95.62 571 ARG A CA 1
ATOM 4462 C C . ARG A 1 571 ? 10.913 -2.357 32.059 1.00 95.62 571 ARG A C 1
ATOM 4464 O O . ARG A 1 571 ? 11.851 -1.858 32.674 1.00 95.62 571 ARG A O 1
ATOM 4471 N N . ILE A 1 572 ? 10.681 -3.667 32.023 1.00 95.56 572 ILE A N 1
ATOM 4472 C CA . ILE A 1 572 ? 11.564 -4.702 32.576 1.00 95.56 572 ILE A CA 1
ATOM 4473 C C . ILE A 1 572 ? 11.915 -5.671 31.456 1.00 95.56 572 ILE A C 1
ATOM 4475 O O . ILE A 1 572 ? 11.069 -6.433 31.004 1.00 95.56 572 ILE A O 1
ATOM 4479 N N . SER A 1 573 ? 13.166 -5.658 31.002 1.00 94.06 573 SER A N 1
ATOM 4480 C CA . SER A 1 573 ? 13.618 -6.490 29.880 1.00 94.06 573 SER A CA 1
ATOM 4481 C C . SER A 1 573 ? 13.946 -7.938 30.254 1.00 94.06 573 SER A C 1
ATOM 4483 O O . SER A 1 573 ? 14.174 -8.738 29.356 1.00 94.06 573 SER A O 1
ATOM 4485 N N . SER A 1 574 ? 14.036 -8.268 31.546 1.00 92.75 574 SER A N 1
ATOM 4486 C CA . SER A 1 574 ? 14.469 -9.592 32.018 1.00 92.75 574 SER A CA 1
ATOM 4487 C C . SER A 1 574 ? 13.378 -10.660 31.983 1.00 92.75 574 SER A C 1
ATOM 4489 O O . SER A 1 574 ? 13.709 -11.840 31.986 1.00 92.75 574 SER A O 1
ATOM 4491 N N . TRP A 1 575 ? 12.102 -10.267 31.956 1.00 94.94 575 TRP A N 1
ATOM 4492 C CA . TRP A 1 575 ? 10.989 -11.213 31.902 1.00 94.94 575 TRP A CA 1
ATOM 4493 C C . TRP A 1 575 ? 10.939 -11.941 30.553 1.00 94.94 575 TRP A C 1
ATOM 4495 O O . TRP A 1 575 ? 11.125 -11.312 29.508 1.00 94.94 575 TRP A O 1
ATOM 4505 N N . GLN A 1 576 ? 10.659 -13.244 30.586 1.00 95.38 576 GLN A N 1
ATOM 4506 C CA . GLN A 1 576 ? 10.515 -14.094 29.407 1.00 95.38 576 GLN A CA 1
ATOM 4507 C C . GLN A 1 576 ? 9.075 -14.579 29.276 1.00 95.38 576 GLN A C 1
ATOM 4509 O O . GLN A 1 576 ? 8.433 -14.962 30.252 1.00 95.38 576 GLN A O 1
ATOM 4514 N N . ASN A 1 577 ? 8.563 -14.584 28.048 1.00 95.81 577 ASN A N 1
ATOM 4515 C CA . ASN A 1 577 ? 7.220 -15.072 27.788 1.00 95.81 577 ASN A CA 1
ATOM 4516 C C . ASN A 1 577 ? 7.104 -16.570 28.101 1.00 95.81 577 ASN A C 1
ATOM 4518 O O . ASN A 1 577 ? 7.926 -17.365 27.650 1.00 95.81 577 ASN A O 1
ATOM 4522 N N . GLY A 1 578 ? 6.064 -16.948 28.843 1.00 94.12 578 GLY A N 1
ATOM 4523 C CA . GLY A 1 578 ? 5.905 -18.293 29.398 1.00 94.12 578 GLY A CA 1
ATOM 4524 C C . GLY A 1 578 ? 6.239 -18.384 30.888 1.00 94.12 578 GLY A C 1
ATOM 4525 O O . GLY A 1 578 ? 5.751 -19.307 31.539 1.00 94.12 578 GLY A O 1
ATOM 4526 N N . ASP A 1 579 ? 6.987 -17.422 31.445 1.00 96.31 579 ASP A N 1
ATOM 4527 C CA . ASP A 1 579 ? 7.217 -17.319 32.888 1.00 96.31 579 ASP A CA 1
ATOM 4528 C C . ASP A 1 579 ? 6.025 -16.610 33.552 1.00 96.31 579 ASP A C 1
ATOM 4530 O O . ASP A 1 579 ? 5.812 -15.414 33.316 1.00 96.31 579 ASP A O 1
ATOM 4534 N N . PRO A 1 580 ? 5.221 -17.293 34.392 1.00 97.50 580 PRO A N 1
ATOM 4535 C CA . PRO A 1 580 ? 4.010 -16.683 34.918 1.00 97.50 580 PRO A CA 1
ATOM 4536 C C . PRO A 1 580 ? 4.308 -15.506 35.850 1.00 97.50 580 PRO A C 1
ATOM 4538 O O . PRO A 1 580 ? 5.065 -15.651 36.809 1.00 97.50 580 PRO A O 1
ATOM 4541 N N . VAL A 1 581 ? 3.644 -14.371 35.632 1.00 98.38 581 VAL A N 1
ATOM 4542 C CA . VAL A 1 581 ? 3.841 -13.134 36.403 1.00 98.38 581 VAL A CA 1
ATOM 4543 C C . VAL A 1 581 ? 2.506 -12.544 36.840 1.00 98.38 581 VAL A C 1
ATOM 4545 O O . VAL A 1 581 ? 1.552 -12.479 36.063 1.00 98.38 581 VAL A O 1
ATOM 4548 N N . TYR A 1 582 ? 2.425 -12.104 38.093 1.00 98.75 582 TYR A N 1
ATOM 4549 C CA . TYR A 1 582 ? 1.280 -11.348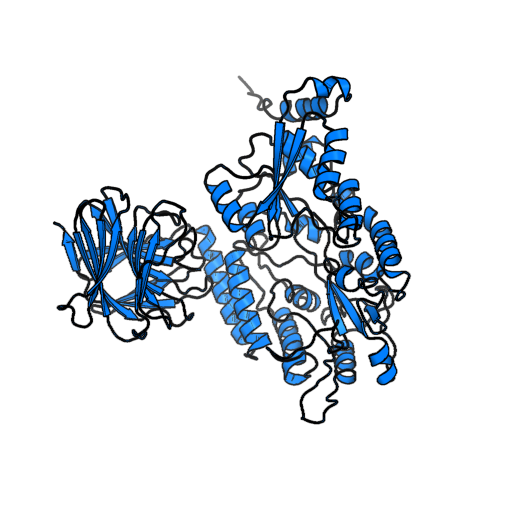 38.579 1.00 98.75 582 TYR A CA 1
ATOM 4550 C C . TYR A 1 582 ? 1.394 -9.884 38.168 1.00 98.75 582 TYR A C 1
ATOM 4552 O O . TYR A 1 582 ? 2.454 -9.270 38.276 1.00 98.75 582 TYR A O 1
ATOM 4560 N N . MET A 1 583 ? 0.275 -9.317 37.741 1.00 98.69 583 MET A N 1
ATOM 4561 C CA . MET A 1 583 ? 0.114 -7.922 37.360 1.00 98.69 583 MET A CA 1
ATOM 4562 C C . MET A 1 583 ? -0.986 -7.311 38.208 1.00 98.69 583 MET A C 1
ATOM 4564 O O . MET A 1 583 ? -2.008 -7.954 38.454 1.00 98.69 583 MET A O 1
ATOM 4568 N N . ARG A 1 584 ? -0.791 -6.066 38.637 1.00 98.69 584 ARG A N 1
ATOM 4569 C CA . ARG A 1 584 ? -1.775 -5.345 39.438 1.00 98.69 584 ARG A CA 1
ATOM 4570 C C . ARG A 1 584 ? -1.920 -3.904 38.992 1.00 98.69 584 ARG A C 1
ATOM 4572 O O . ARG A 1 584 ? -0.932 -3.213 38.750 1.00 98.69 584 ARG A O 1
ATOM 4579 N N . ILE A 1 585 ? -3.171 -3.467 38.952 1.00 98.75 585 ILE A N 1
ATOM 4580 C CA . ILE A 1 585 ? -3.566 -2.075 38.778 1.00 98.75 585 ILE A CA 1
ATOM 4581 C C . ILE A 1 585 ? -4.330 -1.638 40.025 1.00 98.75 585 ILE A C 1
ATOM 4583 O O . ILE A 1 585 ? -5.274 -2.302 40.448 1.00 98.75 585 ILE A O 1
ATOM 4587 N N . ILE A 1 586 ? -3.912 -0.518 40.608 1.00 98.69 586 ILE A N 1
ATOM 4588 C CA . ILE A 1 586 ? -4.570 0.121 41.750 1.00 98.69 586 ILE A CA 1
ATOM 4589 C C . ILE A 1 586 ? -5.059 1.489 41.291 1.00 98.69 586 ILE A C 1
ATOM 4591 O O . ILE A 1 586 ? -4.251 2.279 40.804 1.00 98.69 586 ILE A O 1
ATOM 4595 N N . ARG A 1 587 ? -6.350 1.778 41.461 1.00 98.19 587 ARG A N 1
ATOM 4596 C CA . ARG A 1 587 ? -6.930 3.101 41.207 1.00 98.19 587 ARG A CA 1
ATOM 4597 C C . ARG A 1 587 ? -7.237 3.808 42.526 1.00 98.19 587 ARG A C 1
ATOM 4599 O O . ARG A 1 587 ? -7.895 3.224 43.388 1.00 98.19 587 ARG A O 1
ATOM 4606 N N . ARG A 1 588 ? -6.770 5.054 42.655 1.00 97.62 588 ARG A N 1
ATOM 4607 C CA . ARG A 1 588 ? -7.088 5.993 43.743 1.00 97.62 588 ARG A CA 1
ATOM 4608 C C . ARG A 1 588 ? -7.408 7.367 43.170 1.00 97.62 588 ARG A C 1
ATOM 4610 O O . ARG A 1 588 ? -6.504 8.130 42.826 1.00 97.62 588 ARG A O 1
ATOM 4617 N N . GLY A 1 589 ? -8.691 7.676 43.022 1.00 94.81 589 GLY A N 1
ATOM 4618 C CA . GLY A 1 589 ? -9.166 8.841 42.285 1.00 94.81 589 GLY A CA 1
ATOM 4619 C C . GLY A 1 589 ? -8.629 8.843 40.849 1.00 94.81 589 GLY A C 1
ATOM 4620 O O . GLY A 1 589 ? -8.996 7.990 40.035 1.00 94.81 589 GLY A O 1
ATOM 4621 N N . ASN A 1 590 ? -7.738 9.798 40.567 1.00 93.94 590 ASN A N 1
ATOM 4622 C CA . ASN A 1 590 ? -7.076 9.979 39.269 1.00 93.94 590 ASN A CA 1
ATOM 4623 C C . ASN A 1 590 ? -5.662 9.375 39.211 1.00 93.94 590 ASN A C 1
ATOM 4625 O O . ASN A 1 590 ? -5.000 9.473 38.180 1.00 93.94 590 ASN A O 1
ATOM 4629 N N . GLU A 1 591 ? -5.166 8.779 40.300 1.00 98.06 591 GLU A N 1
ATOM 4630 C CA . GLU A 1 591 ? -3.896 8.055 40.284 1.00 98.06 591 GLU A CA 1
ATOM 4631 C C . GLU A 1 591 ? -4.134 6.575 39.970 1.00 98.06 591 GLU A C 1
ATOM 4633 O O . GLU A 1 591 ? -4.914 5.888 40.635 1.00 98.06 591 GLU A O 1
ATOM 4638 N N . VAL A 1 592 ? -3.409 6.076 38.973 1.00 98.62 592 VAL A N 1
ATOM 4639 C CA . VAL A 1 592 ? -3.309 4.660 38.640 1.00 98.62 592 VAL A CA 1
ATOM 4640 C C . VAL A 1 592 ? -1.889 4.182 38.930 1.00 98.62 592 VAL A C 1
ATOM 4642 O O . VAL A 1 592 ? -0.916 4.685 38.368 1.00 98.62 592 VAL A O 1
ATOM 4645 N N . THR A 1 593 ? -1.761 3.182 39.799 1.00 98.69 593 THR A N 1
ATOM 4646 C CA . THR A 1 593 ? -0.484 2.525 40.099 1.00 98.69 593 THR A CA 1
ATOM 4647 C C . THR A 1 593 ? -0.409 1.165 39.411 1.00 98.69 593 THR A C 1
ATOM 4649 O O . THR A 1 593 ? -1.264 0.306 39.622 1.00 98.69 593 THR A O 1
ATOM 4652 N N . ALA A 1 594 ? 0.652 0.963 38.631 1.00 98.56 594 ALA A N 1
ATOM 4653 C CA . ALA A 1 594 ? 0.985 -0.280 37.944 1.00 98.56 594 ALA A CA 1
ATOM 4654 C C . ALA A 1 594 ? 2.049 -1.064 38.728 1.00 98.56 594 ALA A C 1
ATOM 4656 O O . ALA A 1 594 ? 3.128 -0.534 39.018 1.00 98.56 594 ALA A O 1
ATOM 4657 N N . GLN A 1 595 ? 1.773 -2.329 39.049 1.00 98.62 595 GLN A N 1
ATOM 4658 C CA . GLN A 1 595 ? 2.687 -3.202 39.789 1.00 98.62 595 GLN A CA 1
ATOM 4659 C C . GLN A 1 595 ? 2.796 -4.597 39.167 1.00 98.62 595 GLN A C 1
ATOM 4661 O O . GLN A 1 595 ? 1.895 -5.047 38.458 1.00 98.62 595 GLN A O 1
ATOM 4666 N N . ILE A 1 596 ? 3.883 -5.296 39.495 1.00 98.44 596 ILE A N 1
ATOM 4667 C CA . ILE A 1 596 ? 4.071 -6.718 39.189 1.00 98.44 596 ILE A CA 1
ATOM 4668 C C . ILE A 1 596 ? 4.565 -7.497 40.410 1.00 98.44 596 ILE A C 1
ATOM 4670 O O . ILE A 1 596 ? 5.076 -6.906 41.366 1.00 98.44 596 ILE A O 1
ATOM 4674 N N . SER A 1 597 ? 4.440 -8.821 40.367 1.00 98.19 597 SER A N 1
ATOM 4675 C CA . SER A 1 597 ? 4.984 -9.734 41.373 1.00 98.19 597 SER A CA 1
ATOM 4676 C C . SER A 1 597 ? 5.264 -11.115 40.770 1.00 98.19 597 SER A C 1
ATOM 4678 O O . SER A 1 597 ? 4.483 -11.612 39.963 1.00 98.19 597 SER A O 1
ATOM 4680 N N . GLU A 1 598 ? 6.361 -11.758 41.170 1.00 95.56 598 GLU A N 1
ATOM 4681 C CA . GLU A 1 598 ? 6.675 -13.140 40.764 1.00 95.56 598 GLU A CA 1
ATOM 4682 C C . GLU A 1 598 ? 5.937 -14.180 41.628 1.00 95.56 598 GLU A C 1
ATOM 4684 O O . GLU A 1 598 ? 5.607 -15.268 41.158 1.00 95.56 598 GLU A O 1
ATOM 4689 N N . ASP A 1 599 ? 5.637 -13.845 42.888 1.00 94.06 599 ASP A N 1
ATOM 4690 C CA . ASP A 1 599 ? 5.080 -14.764 43.891 1.00 94.06 599 ASP A CA 1
ATOM 4691 C C . ASP A 1 599 ? 3.664 -14.392 44.372 1.00 94.06 599 ASP A C 1
ATOM 4693 O O . ASP A 1 599 ? 3.084 -15.096 45.203 1.00 94.06 599 ASP A O 1
ATOM 4697 N N . GLY A 1 600 ? 3.118 -13.276 43.879 1.00 94.31 600 GLY A N 1
ATOM 4698 C CA . GLY A 1 600 ? 1.820 -12.721 44.271 1.00 94.31 600 GLY A CA 1
ATOM 4699 C C . GLY A 1 600 ? 1.823 -12.019 45.636 1.00 94.31 600 GLY A C 1
ATOM 4700 O O . GLY A 1 600 ? 0.784 -11.526 46.079 1.00 94.31 600 GLY A O 1
ATOM 4701 N N . LYS A 1 601 ? 2.973 -11.944 46.319 1.00 93.62 601 LYS A N 1
ATOM 4702 C CA . LYS A 1 601 ? 3.112 -11.420 47.689 1.00 93.62 601 LYS A CA 1
ATOM 4703 C C . LYS A 1 601 ? 4.014 -10.195 47.741 1.00 93.62 601 LYS A C 1
ATOM 4705 O O . LYS A 1 601 ? 3.632 -9.190 48.338 1.00 93.62 601 LYS A O 1
ATOM 4710 N N . ALA A 1 602 ? 5.191 -10.261 47.127 1.00 96.06 602 ALA A N 1
ATOM 4711 C CA . ALA A 1 602 ? 6.130 -9.153 47.038 1.00 96.06 602 ALA A CA 1
ATOM 4712 C C . ALA A 1 602 ? 5.863 -8.352 45.759 1.00 96.06 602 ALA A C 1
ATOM 4714 O O . ALA A 1 602 ? 6.085 -8.838 44.652 1.00 96.06 602 ALA A O 1
ATOM 4715 N N . TRP A 1 603 ? 5.371 -7.122 45.916 1.00 98.06 603 TRP A N 1
ATOM 4716 C CA . TRP A 1 603 ? 4.939 -6.278 44.802 1.00 98.06 603 TRP A CA 1
ATOM 4717 C C . TRP A 1 603 ? 5.966 -5.197 44.473 1.00 98.06 603 TRP A C 1
ATOM 4719 O O . TRP A 1 603 ? 6.333 -4.389 45.328 1.00 98.06 603 TRP A O 1
ATOM 4729 N N . GLN A 1 604 ? 6.384 -5.144 43.210 1.00 97.88 604 GLN A N 1
ATOM 4730 C CA . GLN A 1 604 ? 7.217 -4.082 42.660 1.00 97.88 604 GLN A CA 1
ATOM 4731 C C . GLN A 1 604 ? 6.336 -3.060 41.940 1.00 97.88 604 GLN A C 1
ATOM 4733 O O . GLN A 1 604 ? 5.593 -3.407 41.026 1.00 97.88 604 GLN A O 1
ATOM 4738 N N . THR A 1 605 ? 6.443 -1.784 42.318 1.00 98.38 605 THR A N 1
ATOM 4739 C CA . THR A 1 605 ? 5.785 -0.693 41.579 1.00 98.38 605 THR A CA 1
ATOM 4740 C C . THR A 1 605 ? 6.608 -0.320 40.357 1.00 98.38 605 THR A C 1
ATOM 4742 O O . THR A 1 605 ? 7.793 -0.017 40.490 1.00 98.38 605 THR A O 1
ATOM 4745 N N . LEU A 1 606 ? 5.972 -0.320 39.187 1.00 97.88 606 LEU A N 1
ATOM 4746 C CA . LEU A 1 606 ? 6.596 0.051 37.919 1.00 97.88 606 LEU A CA 1
ATOM 4747 C C . LEU A 1 606 ? 6.345 1.516 37.571 1.00 97.88 606 LEU A C 1
ATOM 4749 O O . LEU A 1 606 ? 7.268 2.210 37.160 1.00 97.88 606 LEU A O 1
ATOM 4753 N N . ALA A 1 607 ? 5.113 1.992 37.764 1.00 98.06 607 ALA A N 1
ATOM 4754 C CA . ALA A 1 607 ? 4.734 3.372 37.482 1.00 98.06 607 ALA A CA 1
ATOM 4755 C C . ALA A 1 607 ? 3.576 3.834 38.376 1.00 98.06 607 ALA A C 1
ATOM 4757 O O . ALA A 1 607 ? 2.745 3.028 38.804 1.00 98.06 607 ALA A O 1
ATOM 4758 N N . ARG A 1 608 ? 3.523 5.146 38.620 1.00 98.38 608 ARG A N 1
ATOM 4759 C CA . ARG A 1 608 ? 2.360 5.868 39.150 1.00 98.38 608 ARG A CA 1
ATOM 4760 C C . ARG A 1 608 ? 1.987 6.936 38.141 1.00 98.38 608 ARG A C 1
ATOM 4762 O O . ARG A 1 608 ? 2.852 7.714 37.743 1.00 98.38 608 ARG A O 1
ATOM 4769 N N . ILE A 1 609 ? 0.740 6.922 37.702 1.00 98.25 609 ILE A N 1
ATOM 4770 C CA . ILE A 1 609 ? 0.283 7.684 36.546 1.00 98.25 609 ILE A CA 1
ATOM 4771 C C . ILE A 1 609 ? -0.932 8.487 36.975 1.00 98.25 609 ILE A C 1
ATOM 4773 O O . ILE A 1 609 ? -1.881 7.925 37.515 1.00 98.25 609 ILE A O 1
ATOM 4777 N N . ILE A 1 610 ? -0.893 9.797 36.745 1.00 97.19 610 ILE A N 1
ATOM 4778 C CA . ILE A 1 610 ? -2.020 10.691 37.005 1.00 97.19 610 ILE A CA 1
ATOM 4779 C C . ILE A 1 610 ? -2.712 10.947 35.672 1.00 97.19 610 ILE A C 1
ATOM 4781 O O . ILE A 1 610 ? -2.101 11.503 34.761 1.00 97.19 610 ILE A O 1
ATOM 4785 N N . LEU A 1 611 ? -3.973 10.544 35.563 1.00 94.88 611 LEU A N 1
ATOM 4786 C CA . LEU A 1 611 ? -4.801 10.784 34.386 1.00 94.88 611 LEU A CA 1
ATOM 4787 C C . LEU A 1 611 ? -6.270 10.931 34.788 1.00 94.88 611 LEU A C 1
ATOM 4789 O O . LEU A 1 611 ? -6.725 10.332 35.763 1.00 94.88 611 LEU A O 1
ATOM 4793 N N . GLU A 1 612 ? -7.019 11.738 34.044 1.00 92.62 612 GLU A N 1
ATOM 4794 C CA . GLU A 1 612 ? -8.450 11.896 34.292 1.00 92.62 612 GLU A CA 1
ATOM 4795 C C . GLU A 1 612 ? -9.209 10.693 33.725 1.00 92.62 612 GLU A C 1
ATOM 4797 O O . GLU A 1 612 ? -9.198 10.438 32.521 1.00 92.62 612 GLU A O 1
ATOM 4802 N N . LEU A 1 613 ? -9.873 9.946 34.608 1.00 93.25 613 LEU A N 1
ATOM 4803 C CA . LEU A 1 613 ? -10.748 8.837 34.240 1.00 93.25 613 LEU A CA 1
ATOM 4804 C C . LEU A 1 613 ? -12.177 9.122 34.713 1.00 93.25 613 LEU A C 1
ATOM 4806 O O . LEU A 1 613 ? -12.357 9.662 35.808 1.00 93.25 613 LEU A O 1
ATOM 4810 N N . PRO A 1 614 ? -13.204 8.712 33.947 1.00 95.25 614 PRO A N 1
ATOM 4811 C CA . PRO A 1 614 ? -14.586 8.774 34.408 1.00 95.25 614 PRO A CA 1
ATOM 4812 C C . PRO A 1 614 ? -14.782 7.939 35.679 1.00 95.25 614 PRO A C 1
ATOM 4814 O O . PRO A 1 614 ? -13.998 7.039 35.980 1.00 95.25 614 PRO A O 1
ATOM 4817 N N . GLU A 1 615 ? -15.846 8.210 36.438 1.00 95.00 615 GLU A N 1
ATOM 4818 C CA . GLU A 1 615 ? -16.156 7.463 37.668 1.00 95.00 615 GLU A CA 1
ATOM 4819 C C . GLU A 1 615 ? -16.209 5.952 37.410 1.00 95.00 615 GLU A C 1
ATOM 4821 O O . GLU A 1 615 ? -15.574 5.177 38.124 1.00 95.00 615 GLU A O 1
ATOM 4826 N N . THR A 1 616 ? -16.902 5.554 36.340 1.00 97.56 616 THR A N 1
ATOM 4827 C CA . THR A 1 616 ? -16.973 4.168 35.873 1.00 97.56 616 THR A CA 1
ATOM 4828 C C . THR A 1 616 ? -15.983 3.945 34.742 1.00 97.56 616 THR A C 1
ATOM 4830 O O . THR A 1 616 ? -16.051 4.631 33.728 1.00 97.56 616 THR A O 1
ATOM 4833 N N . VAL A 1 617 ? -15.103 2.963 34.906 1.00 97.88 617 VAL A N 1
ATOM 4834 C CA . VAL A 1 617 ? -14.059 2.580 33.945 1.00 97.88 617 VAL A CA 1
ATOM 4835 C C . VAL A 1 617 ? -14.219 1.126 33.528 1.00 97.88 617 VAL A C 1
ATOM 4837 O O . VAL A 1 617 ? -14.972 0.368 34.144 1.00 97.88 617 VAL A O 1
ATOM 4840 N N . LEU A 1 618 ? -13.473 0.725 32.504 1.00 98.00 618 LEU A N 1
ATOM 4841 C CA . LEU A 1 618 ? -13.289 -0.678 32.157 1.00 98.00 618 LEU A CA 1
ATOM 4842 C C . LEU A 1 618 ? -11.964 -1.166 32.749 1.00 98.00 618 LEU A C 1
ATOM 4844 O O . LEU A 1 618 ? -10.940 -0.506 32.575 1.00 98.00 618 LEU A O 1
ATOM 4848 N N . ILE A 1 619 ? -11.976 -2.314 33.420 1.00 98.19 619 ILE A N 1
ATOM 4849 C CA . ILE A 1 619 ? -10.774 -3.003 33.905 1.00 98.19 619 ILE A CA 1
ATOM 4850 C C . ILE A 1 619 ? -10.802 -4.451 33.421 1.00 98.19 619 ILE A C 1
ATOM 4852 O O . ILE A 1 619 ? -11.833 -5.122 33.513 1.00 98.19 619 ILE A O 1
ATOM 4856 N N . GLY A 1 620 ? -9.687 -4.942 32.883 1.00 98.00 620 GLY A N 1
ATOM 4857 C CA . GLY A 1 620 ? -9.681 -6.265 32.275 1.00 98.00 620 GLY A CA 1
ATOM 4858 C C . GLY A 1 620 ? -8.407 -6.668 31.553 1.00 98.00 620 GLY A C 1
ATOM 4859 O O . GLY A 1 620 ? -7.360 -6.034 31.676 1.00 98.00 620 GLY A O 1
ATOM 4860 N N . LEU A 1 621 ? -8.529 -7.753 30.798 1.00 98.44 621 LEU A N 1
ATOM 4861 C CA . LEU A 1 621 ? -7.451 -8.476 30.138 1.00 98.44 621 LEU A CA 1
ATOM 4862 C C . LEU A 1 621 ? -7.360 -8.046 28.679 1.00 98.44 621 LEU A C 1
ATOM 4864 O O . LEU A 1 621 ? -8.298 -8.266 27.914 1.00 98.44 621 LEU A O 1
ATOM 4868 N N . ALA A 1 622 ? -6.244 -7.434 28.304 1.00 98.06 622 ALA A N 1
ATOM 4869 C CA . ALA A 1 622 ? -5.956 -6.998 26.944 1.00 98.06 622 ALA A CA 1
ATOM 4870 C C . ALA A 1 622 ? -5.008 -7.986 26.260 1.00 98.06 622 ALA A C 1
ATOM 4872 O O . ALA A 1 622 ? -4.067 -8.469 26.893 1.00 98.06 622 ALA A O 1
ATOM 4873 N N . SER A 1 623 ? -5.220 -8.258 24.971 1.00 98.00 623 SER A N 1
ATOM 4874 C CA . SER A 1 623 ? -4.291 -9.033 24.144 1.00 98.00 623 SER A CA 1
ATOM 4875 C C . SER A 1 623 ? -4.291 -8.557 22.696 1.00 98.00 623 SER A C 1
ATOM 4877 O O . SER A 1 623 ? -5.350 -8.402 22.091 1.00 98.00 623 SER A O 1
ATOM 4879 N N . THR A 1 624 ? -3.103 -8.344 22.131 1.00 96.94 624 THR A N 1
ATOM 4880 C CA . THR A 1 624 ? -2.908 -8.064 20.704 1.00 96.94 624 THR A CA 1
ATOM 4881 C C . THR A 1 624 ? -1.832 -8.980 20.131 1.00 96.94 624 THR A C 1
ATOM 4883 O O . THR A 1 624 ? -0.786 -9.211 20.750 1.00 96.94 624 THR A O 1
ATOM 4886 N N . SER A 1 625 ? -2.080 -9.495 18.928 1.00 94.62 625 SER A N 1
ATOM 4887 C CA . SER A 1 625 ? -1.116 -10.296 18.171 1.00 94.62 625 SER A CA 1
ATOM 4888 C C . SER A 1 625 ? -0.031 -9.443 17.511 1.00 94.62 625 SER A C 1
ATOM 4890 O O . SER A 1 625 ? 0.964 -9.991 17.033 1.00 94.62 625 SER A O 1
ATOM 4892 N N . HIS A 1 626 ? -0.205 -8.117 17.475 1.00 91.19 626 HIS A N 1
ATOM 4893 C CA . HIS A 1 626 ? 0.655 -7.193 16.734 1.00 91.19 626 HIS A CA 1
ATOM 4894 C C . HIS A 1 626 ? 0.761 -7.559 15.230 1.00 91.19 626 HIS A C 1
ATOM 4896 O O . HIS A 1 626 ? 1.745 -7.290 14.536 1.00 91.19 626 HIS A O 1
ATOM 4902 N N . ALA A 1 627 ? -0.277 -8.221 14.726 1.00 84.88 627 ALA A N 1
ATOM 4903 C CA . ALA A 1 627 ? -0.446 -8.658 13.354 1.00 84.88 627 ALA A CA 1
ATOM 4904 C C . ALA A 1 627 ? -1.952 -8.711 13.057 1.00 84.88 627 ALA A C 1
ATOM 4906 O O . ALA A 1 627 ? -2.639 -9.654 13.446 1.00 84.88 627 ALA A O 1
ATOM 4907 N N . ALA A 1 628 ? -2.476 -7.689 12.371 1.00 75.62 628 ALA A N 1
ATOM 4908 C CA . ALA A 1 628 ? -3.916 -7.492 12.178 1.00 75.62 628 ALA A CA 1
ATOM 4909 C C . ALA A 1 628 ? -4.625 -8.748 11.635 1.00 75.62 628 ALA A C 1
ATOM 4911 O O . ALA A 1 628 ? -5.680 -9.130 12.130 1.00 75.62 628 ALA A O 1
ATOM 4912 N N . GLY A 1 629 ? -4.014 -9.431 10.663 1.00 74.75 629 GLY A N 1
ATOM 4913 C CA . GLY A 1 629 ? -4.560 -10.642 10.048 1.00 74.75 629 GLY A CA 1
ATOM 4914 C C . GLY A 1 629 ? -4.354 -11.950 10.822 1.00 74.75 629 GLY A C 1
ATOM 4915 O O . GLY A 1 629 ? -4.771 -13.005 10.335 1.00 74.75 629 GLY A O 1
ATOM 4916 N N . THR A 1 630 ? -3.696 -11.935 11.983 1.00 83.62 630 THR A N 1
ATOM 4917 C CA . THR A 1 630 ? -3.239 -13.144 12.691 1.00 83.62 630 THR A CA 1
ATOM 4918 C C . THR A 1 630 ? -3.822 -13.191 14.090 1.00 83.62 630 THR A C 1
ATOM 4920 O O . THR A 1 630 ? -3.654 -12.258 14.870 1.00 83.62 630 THR A O 1
ATOM 4923 N N . LEU A 1 631 ? -4.489 -14.295 14.424 1.00 89.56 631 LEU A N 1
ATOM 4924 C CA . LEU A 1 631 ? -4.954 -14.545 15.782 1.00 89.56 631 LEU A CA 1
ATOM 4925 C C . LEU A 1 631 ? -3.789 -15.015 16.652 1.00 89.56 631 LEU A C 1
ATOM 4927 O O . LEU A 1 631 ? -3.017 -15.889 16.262 1.00 89.56 631 LEU A O 1
ATOM 4931 N N . GLY A 1 632 ? -3.680 -14.420 17.831 1.00 93.88 632 GLY A N 1
ATOM 4932 C CA . GLY A 1 632 ? -2.681 -14.732 18.833 1.00 93.88 632 GLY A CA 1
ATOM 4933 C C . GLY A 1 632 ? -3.330 -15.165 20.140 1.00 93.88 632 GLY A C 1
ATOM 4934 O O . GLY A 1 632 ? -4.336 -14.586 20.534 1.00 93.88 632 GLY A O 1
ATOM 4935 N N . GLU A 1 633 ? -2.763 -16.167 20.811 1.00 97.31 633 GLU A N 1
ATOM 4936 C CA . GLU A 1 633 ? -3.299 -16.696 22.071 1.00 97.31 633 GLU A CA 1
ATOM 4937 C C . GLU A 1 633 ? -2.550 -16.140 23.291 1.00 97.31 633 GLU A C 1
ATOM 4939 O O . GLU A 1 633 ? -1.319 -16.118 23.319 1.00 97.31 633 GLU A O 1
ATOM 4944 N N . ALA A 1 634 ? -3.300 -15.714 24.305 1.00 98.12 634 ALA A N 1
ATOM 4945 C CA . ALA A 1 634 ? -2.805 -15.318 25.616 1.00 98.12 634 ALA A CA 1
ATOM 4946 C C . ALA A 1 634 ? -3.541 -16.072 26.724 1.00 98.12 634 ALA A C 1
ATOM 4948 O O . ALA A 1 634 ? -4.737 -16.350 26.609 1.00 98.12 634 ALA A O 1
ATOM 4949 N N . VAL A 1 635 ? -2.841 -16.367 27.819 1.00 98.50 635 VAL A N 1
ATOM 4950 C CA . VAL A 1 635 ? -3.378 -17.193 28.910 1.00 98.50 635 VAL A CA 1
ATOM 4951 C C . VAL A 1 635 ? -3.257 -16.477 30.250 1.00 98.50 635 VAL A C 1
ATOM 4953 O O . VAL A 1 635 ? -2.170 -16.037 30.633 1.00 98.50 635 VAL A O 1
ATOM 4956 N N . PHE A 1 636 ? -4.366 -16.421 30.985 1.00 98.56 636 PHE A N 1
ATOM 4957 C CA . PHE A 1 636 ? -4.505 -15.735 32.268 1.00 98.56 636 PHE A CA 1
ATOM 4958 C C . PHE A 1 636 ? -5.070 -16.666 33.349 1.00 98.56 636 PHE A C 1
ATOM 4960 O O . PHE A 1 636 ? -5.842 -17.575 33.048 1.00 98.56 636 PHE A O 1
ATOM 4967 N N . SER A 1 637 ? -4.713 -16.433 34.612 1.00 98.12 637 SER A N 1
ATOM 4968 C CA . SER A 1 637 ? -5.329 -17.071 35.788 1.00 98.12 637 SER A CA 1
ATOM 4969 C C . SER A 1 637 ? -5.415 -16.094 36.967 1.00 98.12 637 SER A C 1
ATOM 4971 O O . SER A 1 637 ? -4.981 -14.947 36.860 1.00 98.12 637 SER A O 1
ATOM 4973 N N . ASP A 1 638 ? -5.950 -16.562 38.095 1.00 96.25 638 ASP A N 1
ATOM 4974 C CA . ASP A 1 638 ? -5.852 -15.900 39.404 1.00 96.25 638 ASP A CA 1
ATOM 4975 C C . ASP A 1 638 ? -6.373 -14.451 39.405 1.00 96.25 638 ASP A C 1
ATOM 4977 O O . ASP A 1 638 ? -5.731 -13.547 39.942 1.00 96.25 638 ASP A O 1
ATOM 4981 N N . TRP A 1 639 ? -7.521 -14.209 38.762 1.00 96.81 639 TRP A N 1
ATOM 4982 C CA . TRP A 1 639 ? -8.159 -12.895 38.808 1.00 96.81 639 TRP A CA 1
ATOM 4983 C C . TRP A 1 639 ? -8.701 -12.573 40.196 1.00 96.81 639 TRP A C 1
ATOM 4985 O O . TRP A 1 639 ? -9.419 -13.372 40.800 1.00 96.81 639 TRP A O 1
ATOM 4995 N N . GLU A 1 640 ? -8.433 -11.351 40.642 1.00 96.00 640 GLU A N 1
ATOM 4996 C CA . GLU A 1 640 ? -8.995 -10.772 41.853 1.00 96.00 640 GLU A CA 1
ATOM 4997 C C . GLU A 1 640 ? -9.314 -9.291 41.621 1.00 96.00 640 GLU A C 1
ATOM 4999 O O . GLU A 1 640 ? -8.482 -8.535 41.116 1.00 96.00 640 GLU A O 1
ATOM 5004 N N . LEU A 1 641 ? -10.512 -8.866 42.026 1.00 96.44 641 LEU A N 1
ATOM 5005 C CA . LEU A 1 641 ? -10.932 -7.468 42.030 1.00 96.44 641 LEU A CA 1
ATOM 5006 C C . LEU A 1 641 ? -11.480 -7.115 43.410 1.00 96.44 641 LEU A C 1
ATOM 5008 O O . LEU A 1 641 ? -12.461 -7.704 43.861 1.00 96.44 641 LEU A O 1
ATOM 5012 N N . VAL A 1 642 ? -10.865 -6.126 44.051 1.00 96.44 642 VAL A N 1
ATOM 5013 C CA . VAL A 1 642 ? -11.271 -5.609 45.360 1.00 96.44 642 VAL A CA 1
ATOM 5014 C C . VAL A 1 642 ? -11.657 -4.145 45.190 1.00 96.44 642 VAL A C 1
ATOM 5016 O O . VAL A 1 642 ? -10.790 -3.311 44.934 1.00 96.44 642 VAL A O 1
ATOM 5019 N N . ALA A 1 643 ? -12.952 -3.846 45.288 1.00 90.94 643 ALA A N 1
ATOM 5020 C CA . ALA A 1 643 ?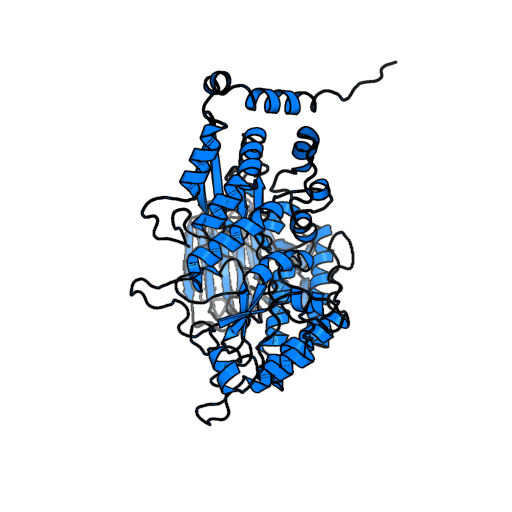 -13.453 -2.474 45.377 1.00 90.94 643 ALA A CA 1
ATOM 5021 C C . ALA A 1 643 ? -13.238 -1.929 46.797 1.00 90.94 643 ALA A C 1
ATOM 5023 O O . ALA A 1 643 ? -13.266 -2.705 47.758 1.00 90.94 643 ALA A O 1
ATOM 5024 N N . GLU A 1 644 ? -13.019 -0.620 46.919 1.00 84.94 644 GLU A N 1
ATOM 5025 C CA . GLU A 1 644 ? -12.666 0.041 48.187 1.00 84.94 644 GLU A CA 1
ATOM 5026 C C . GLU A 1 644 ? -13.712 1.018 48.714 1.00 84.94 644 GLU A C 1
ATOM 5028 O O . GLU A 1 644 ? -14.408 1.664 47.897 1.00 84.94 644 GLU A O 1
#

Secondary structure (DSSP, 8-state):
-------TTHHHHHHHHHHHTS-HHHHTTSPPEEEEEEEET---TT--SSS--TT--HHHHHHHHHHHH-TTEEEEEEEE-HHHHHHHHHTT---SEEEE-HHHHHHHHHTT-B---HHHHHHHT--TTTTT-S-HHHHHTTEETTEE--EE-----EEEEEEHHHHHHTTPPPPP-STTT---BHHHHHHHHHHH-B-SSSSSS-SBBS-B--SS-HHHHHHHHHHTT---BSSTT--SB-TTSHHHHHHHHHHHHHHHTS--SPPTTS---TTTT-BSEEEEEGGGGGGTSSB-TTS-BSSSS-EEEEPPPBPTTS---EEE---EEEEBTT-S-HHHHHHHHHHHHSHHHHHHHHHHH-PPPSSGGGHHHHHHHHHHHHTTT----THHHHHHGGGEEE----SSHHHHHHHHHHHHIIIIIS---HHHHHHHHHHHHHHHHHHHTT----EEEEETTEEEEEEEES-SS--EEEEETTEEEEEEEES-EETTEE-EEEEEEEEES-EEEEEEEEE--TTSTT-EEEEEEESSSSTT--EEEEEEETTTEEEEEEE-STTPPPEEEEEETT--TTS-EEEEEEEETTEEEEEEESSSSSPEEEEEEE----SEEEEEEEEE-SEEEEEEEEEEEEEEEEE-